Protein AF-A0A662VPR9-F1 (afdb_monomer_lite)

Foldseek 3Di:
DDFPFDDQCPPPQDPAPLLQVLQQCCLAQQLLLCQQLFLLQWPADDPVHPVAPTDTLSQLLQLQPSLLSNLLRVVLCVDPVSVVCRNVVPPLVSLLSNLLSLLSSCLPLCSVVVHPDLVVSLVCVVVVCVSSVHDDDPQSSLLSSLLNQCLDPVRNVVRDLVSHDCVVHVSCVSVVRSNVSSNSSNQLSGHCDVFNVVNQLSSQVSSVVRAPAKKKKFFRWQLLQQLQLLVQSLVSSVDPFHWSWFFSTITMTHDDADDLVNVLVSLVVVLVVVLVVCVVPVVLLWDQALAAGDDCNCLAPQLDLVVLVVSLVVCCVPPVCRCQPPPDDPPPVRSVVLNVLCVVCVVVVLNSVLSLLSNLVHYDFPDPVLVVLSVVCCCVQQVPCPVPPDSSVSSSVSSVPDDPVCSSVSSVSSSVSSCVRNVPSHDDSSVLSLQSQQSMDMRNHRSHPHDDADQADLAQAAPFPRHGHPAFDDLSQAAQDDQADPDPPDPDPSVYRTHTHDNNRSVSRNSVCVQQVDRDNFFFWWWWFARMGTWRWQSLSVQVVLVVLVVVVVVLDPVCVNGDDQDQAGPNPPDRTGDGSTGTGTQGPPDPLSVLVNVVSVLVSCQSRVTKIFTDTDSDIPVVSVVGDINHSRHDDVVVVCVSDVPPDPPDDDDDDDDDDDDDDDDDDDDDDDD

Radius of gyration: 31.2 Å; chains: 1; bounding box: 96×60×93 Å

Secondary structure (DSSP, 8-state):
----------TTSSSSHHHHHHHHHHHHHTHHHHHHHHTT-EEE-STT-TTS--EEHHHHHHHHHHHHHHHHHHHHHHSHHHHHHHHTT-HHHHHHHHHHHHHHHHTTHHHHHT-S-HHHHGGGHHHHHHHTT----HHHHHHHHHHHHTSSTTTTTSS-GGGS--GGGHHHHIIIIIHHHHHHHHHH-----S-HHHHHHHHHHHHTTTSSSEEEEEES--SSHHHHHHHHHHHHTT-SEEEEEEETTEEEEEESPPPHHHHHHHHHHHHHHHHHHHHTTHHHH-EE-SS-EE-GGGGTS---HHHHHHHHHHHHHH-HHHHHTTT--S-HHHHHHHHHHHHHHHHTT-HHHHHHHHHHHHB--SSHHHHHHHHHHHHHHHTT-SS---HHHHHHHHHHHS-STTHHHHHHHHHHHHHHHHGGG---HHHHHHHHHTTEEETTEESS---PPPBPPSSSBBTTT-BB--PBP-TTT--SS-SS---TTSS-----SS-B--HHHHHHHHHHHHHH---SS----EEE--S-B---B--HHHHHHHHHHHHHHTTS-HHHHTT----SS--TTT-TTB--S--------SSHHHHHHHHHHHHHHHHHH---EEEE-TT--HHHHTTSEEE-S----HHHHHHH-TT----------------------------

Sequence (675 aa):
MSGVQIKLKLQNVLETSLFNNIVKEYFQNTFPKIFEKYNTTPAKGGIGFEEYSDMSYPMHILNGILPSMIYLEQKLLENENTSELVKREDSDIKMLVKCTLLGITLHDINKLVGKSSLIESLEHFDGIINELGLRLSNEEKNIIKYLIVSTEDKTRYTISDSELPRRRSLDRFIKDYLLEVVHLADGISIPPEESFSHTFYITSKKLRNYFPEVHTFYFHEAPYEVLSRYLLIKFIGQIDGKILLISPRGFIWIGKRLTSKEIEKLLNKFKNEFEKLLLDNLDKMVILTWEKTQLDIFRFFEPTEEFIKNLIKNFIEKNEYFLLEYKLPRDETKKENIKREIEKLKEEGKIDILVLLRAVSNIKPDDKISRKIKNNLKKNWLLDAEEVKEKELKIIGATHRFSIEEKEKLYSEFVKMVKEEYKNSKIDIKELFRTVLAYAYLDNKPIFEIKVHDIGDKQNICSICGAETSIVAKEGVAFGFAPRGFTNRTVVSIKNTERKTCETCLAEVMLRKLIFSRSKDLYAVYIDACDYTTPILNAEGVAKKIEEQINCLRALSNDIFNSYRIVYGYPFKDSKNVMIPFLMAHLQTGKEADFLRRFYELLVFASNTGFKVYLTYALNPDRIKKETFVLDYALYSPEIFDLINPTHSPTTSSKSLNATPNLASTGNLLQKASS

pLDDT: mean 73.06, std 19.45, range [23.52, 96.06]

Structure (mmCIF, N/CA/C/O backbone):
data_AF-A0A662VPR9-F1
#
_entry.id   AF-A0A662VPR9-F1
#
loop_
_atom_site.group_PDB
_atom_site.id
_atom_site.type_symbol
_atom_site.label_atom_id
_atom_site.label_alt_id
_atom_site.label_comp_id
_atom_site.label_asym_id
_atom_site.label_entity_id
_atom_site.label_seq_id
_atom_site.pdbx_PDB_ins_code
_atom_site.Cartn_x
_atom_site.Cartn_y
_atom_site.Cartn_z
_atom_site.occupancy
_atom_site.B_iso_or_equiv
_atom_site.auth_seq_id
_atom_site.auth_comp_id
_atom_site.auth_asym_id
_atom_site.auth_atom_id
_atom_site.pdbx_PDB_model_num
ATOM 1 N N . MET A 1 1 ? 15.370 -14.213 -7.642 1.00 28.50 1 MET A N 1
ATOM 2 C CA . MET A 1 1 ? 14.499 -13.989 -6.466 1.00 28.50 1 MET A CA 1
ATOM 3 C C . MET A 1 1 ? 14.922 -12.695 -5.784 1.00 28.50 1 MET A C 1
ATOM 5 O O . MET A 1 1 ? 16.025 -12.629 -5.274 1.00 28.50 1 MET A O 1
ATOM 9 N N . SER A 1 2 ? 14.083 -11.662 -5.816 1.00 25.22 2 SER A N 1
ATOM 10 C CA . SER A 1 2 ? 14.223 -10.455 -4.986 1.00 25.22 2 SER A CA 1
ATOM 11 C C . SER A 1 2 ? 12.816 -9.902 -4.775 1.00 25.22 2 SER A C 1
ATOM 13 O O . SER A 1 2 ? 12.239 -9.226 -5.633 1.00 25.22 2 SER A O 1
ATOM 15 N N . GLY A 1 3 ? 12.178 -10.358 -3.697 1.00 33.16 3 GLY A N 1
ATOM 16 C CA . GLY A 1 3 ? 10.910 -9.803 -3.249 1.00 33.16 3 GLY A CA 1
ATOM 17 C C . GLY A 1 3 ? 11.188 -8.400 -2.734 1.00 33.16 3 GLY A C 1
ATOM 18 O O . GLY A 1 3 ? 11.967 -8.236 -1.801 1.00 33.16 3 GLY A O 1
ATOM 19 N N . VAL A 1 4 ? 10.589 -7.391 -3.359 1.00 33.56 4 VAL A N 1
ATOM 20 C CA . VAL A 1 4 ? 10.538 -6.042 -2.793 1.00 33.56 4 VAL A CA 1
ATOM 21 C C . VAL A 1 4 ? 9.596 -6.141 -1.598 1.00 33.56 4 VAL A C 1
ATOM 23 O O . VAL A 1 4 ? 8.386 -6.014 -1.726 1.00 33.56 4 VAL A O 1
ATOM 26 N N . GLN A 1 5 ? 10.157 -6.505 -0.451 1.00 36.75 5 GLN A N 1
ATOM 27 C CA . GLN A 1 5 ? 9.444 -6.619 0.810 1.00 36.75 5 GLN A CA 1
ATOM 28 C C . GLN A 1 5 ? 9.544 -5.258 1.488 1.00 36.75 5 GLN A C 1
ATOM 30 O O . GLN A 1 5 ? 10.580 -4.922 2.065 1.00 36.75 5 GLN A O 1
ATOM 35 N N . ILE A 1 6 ? 8.498 -4.439 1.401 1.00 33.88 6 ILE A N 1
ATOM 36 C CA . ILE A 1 6 ? 8.436 -3.250 2.253 1.00 33.88 6 ILE A CA 1
ATOM 37 C C . ILE A 1 6 ? 8.265 -3.767 3.685 1.00 33.88 6 ILE A C 1
ATOM 39 O O . ILE A 1 6 ? 7.446 -4.661 3.879 1.00 33.88 6 ILE A O 1
ATOM 43 N N . LYS A 1 7 ? 9.071 -3.277 4.658 1.00 37.25 7 LYS A N 1
ATOM 44 C CA . LYS A 1 7 ? 9.065 -3.708 6.075 1.00 37.25 7 LYS A CA 1
ATOM 45 C C . LYS A 1 7 ? 8.561 -2.614 7.086 1.00 37.25 7 LYS A C 1
ATOM 47 O O . LYS A 1 7 ? 9.163 -1.558 7.137 1.00 37.25 7 LYS A O 1
ATOM 52 N N . LEU A 1 8 ? 7.472 -2.833 7.841 1.00 39.78 8 LEU A N 1
ATOM 53 C CA . LEU A 1 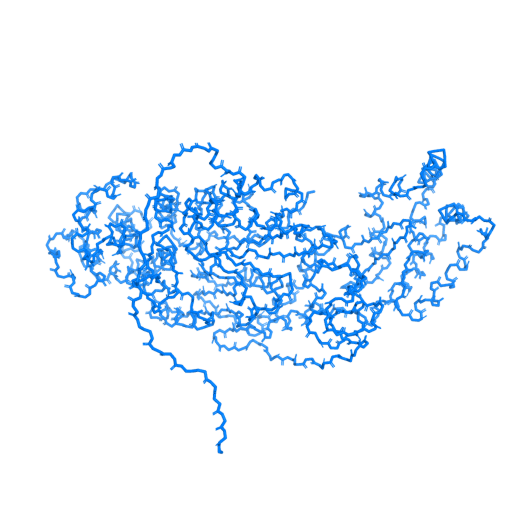8 ? 6.650 -1.993 8.717 1.00 39.78 8 LEU A CA 1
ATOM 54 C C . LEU A 1 8 ? 6.848 -2.787 9.978 1.00 39.78 8 LEU A C 1
ATOM 56 O O . LEU A 1 8 ? 6.289 -3.871 10.169 1.00 39.78 8 LEU A O 1
ATOM 60 N N . LYS A 1 9 ? 7.800 -2.322 10.766 1.00 41.91 9 LYS A N 1
ATOM 61 C CA . LYS A 1 9 ? 8.038 -2.907 12.064 1.00 41.91 9 LYS A CA 1
ATOM 62 C C . LYS A 1 9 ? 6.919 -2.397 12.962 1.00 41.91 9 LYS A C 1
ATOM 64 O O . LYS A 1 9 ? 7.056 -1.362 13.591 1.00 41.91 9 LYS A O 1
ATOM 69 N N . LEU A 1 10 ? 5.828 -3.150 13.011 1.00 48.91 10 LEU A N 1
ATOM 70 C CA . LEU A 1 10 ? 4.704 -3.025 13.949 1.00 48.91 10 LEU A CA 1
ATOM 71 C C . LEU A 1 10 ? 5.105 -3.304 15.415 1.00 48.91 10 LEU A C 1
ATOM 73 O O . LEU A 1 10 ? 4.266 -3.622 16.244 1.00 48.91 10 LEU A O 1
ATOM 77 N N . GLN A 1 11 ? 6.396 -3.256 15.749 1.00 44.03 11 GLN A N 1
ATOM 78 C CA . GLN A 1 11 ? 6.921 -3.865 16.971 1.00 44.03 11 GLN A CA 1
ATOM 79 C C . GLN A 1 11 ? 6.591 -3.104 18.266 1.00 44.03 11 GLN A C 1
ATOM 81 O O . GLN A 1 11 ? 6.877 -3.648 19.319 1.00 44.03 11 GLN A O 1
ATOM 86 N N . ASN A 1 12 ? 5.927 -1.942 18.218 1.00 53.84 12 ASN A N 1
ATOM 87 C CA . ASN A 1 12 ? 5.626 -1.119 19.400 1.00 53.84 12 ASN A CA 1
ATOM 88 C C . ASN A 1 12 ? 4.208 -0.506 19.359 1.00 53.84 12 ASN A C 1
ATOM 90 O O . ASN A 1 12 ? 4.054 0.696 19.559 1.00 53.84 12 ASN A O 1
ATOM 94 N N . VAL A 1 13 ? 3.168 -1.276 19.019 1.00 69.62 13 VAL A N 1
ATOM 95 C CA . VAL A 1 13 ? 1.802 -0.707 18.987 1.00 69.62 13 VAL A CA 1
ATOM 96 C C . VAL A 1 13 ? 1.252 -0.464 20.398 1.00 69.62 13 VAL A C 1
ATOM 98 O O . VAL A 1 13 ? 0.676 0.590 20.657 1.00 69.62 13 VAL A O 1
ATOM 101 N N . LEU A 1 14 ? 1.460 -1.420 21.306 1.00 79.88 14 LEU A N 1
ATOM 102 C CA . LEU A 1 14 ? 1.094 -1.334 22.724 1.00 79.88 14 LEU A CA 1
ATOM 103 C C . LEU A 1 14 ? 2.378 -1.225 23.559 1.00 79.88 14 LEU A C 1
ATOM 105 O O . LEU A 1 14 ? 3.413 -1.780 23.180 1.00 79.88 14 LEU A O 1
ATOM 109 N N . GLU A 1 15 ? 2.326 -0.492 24.666 1.00 86.19 15 GLU A N 1
ATOM 110 C CA . GLU A 1 15 ? 3.489 -0.139 25.495 1.00 86.19 15 GLU A CA 1
ATOM 111 C C . GLU A 1 15 ? 3.943 -1.278 26.410 1.00 86.19 15 GLU A C 1
ATOM 113 O O . GLU A 1 15 ? 5.134 -1.419 26.688 1.00 86.19 15 GLU A O 1
ATOM 118 N N . THR A 1 16 ? 3.011 -2.105 26.878 1.00 89.56 16 THR A N 1
ATOM 119 C CA . THR A 1 16 ? 3.247 -3.071 27.956 1.00 89.56 16 THR A CA 1
ATOM 120 C C . THR A 1 16 ? 3.226 -4.513 27.452 1.00 89.56 16 THR A C 1
ATOM 122 O O . THR A 1 16 ? 2.547 -4.854 26.478 1.00 89.56 16 THR A O 1
ATOM 125 N N . SER A 1 17 ? 3.970 -5.404 28.119 1.00 88.00 17 SER A N 1
ATOM 126 C CA . SER A 1 17 ? 3.972 -6.840 27.796 1.00 88.00 17 SER A CA 1
ATOM 127 C C . SER A 1 17 ? 2.588 -7.461 27.964 1.00 88.00 17 SER A C 1
ATOM 129 O O . SER A 1 17 ? 2.173 -8.251 27.117 1.00 88.00 17 SER A O 1
ATOM 131 N N . LEU A 1 18 ? 1.854 -7.056 29.006 1.00 92.12 18 LEU A N 1
ATOM 132 C CA . LEU A 1 18 ? 0.512 -7.540 29.312 1.00 92.12 18 LEU A CA 1
ATOM 133 C C . LEU A 1 18 ? -0.440 -7.357 28.123 1.00 92.12 18 LEU A C 1
ATOM 135 O O . LEU A 1 18 ? -1.032 -8.326 27.645 1.00 92.12 18 LEU A O 1
ATOM 139 N N . PHE A 1 19 ? -0.549 -6.125 27.622 1.00 90.94 19 PHE A N 1
ATOM 140 C CA . PHE A 1 19 ? -1.423 -5.787 26.502 1.00 90.94 19 PHE A CA 1
ATOM 141 C C . PHE A 1 19 ? -0.980 -6.473 25.213 1.00 90.94 19 PHE A C 1
ATOM 143 O O . PHE A 1 19 ? -1.798 -7.103 24.542 1.00 90.94 19 PHE A O 1
ATOM 150 N N . ASN A 1 20 ? 0.320 -6.423 24.903 1.00 84.56 20 ASN A N 1
ATOM 151 C CA . ASN A 1 20 ? 0.867 -7.096 23.727 1.00 84.56 20 ASN A CA 1
ATOM 152 C C . ASN A 1 20 ? 0.552 -8.600 23.729 1.00 84.56 20 ASN A C 1
ATOM 154 O O . ASN A 1 20 ? 0.127 -9.136 22.707 1.00 84.56 20 ASN A O 1
ATOM 158 N N . ASN A 1 21 ? 0.717 -9.279 24.867 1.00 85.88 21 ASN A N 1
ATOM 159 C CA . ASN A 1 21 ? 0.472 -10.714 24.988 1.00 85.88 21 ASN A CA 1
ATOM 160 C C . ASN A 1 21 ? -1.014 -11.064 24.853 1.00 85.88 21 ASN A C 1
ATOM 162 O O . ASN A 1 21 ? -1.349 -11.979 24.104 1.00 85.88 21 ASN A O 1
ATOM 166 N N . ILE A 1 22 ? -1.903 -10.334 25.533 1.00 89.56 22 ILE A N 1
ATOM 167 C CA . ILE A 1 22 ? -3.346 -10.616 25.502 1.00 89.56 22 ILE A CA 1
ATOM 168 C C . ILE A 1 22 ? -3.935 -10.335 24.113 1.00 89.56 22 ILE A C 1
ATOM 170 O O . ILE A 1 22 ? -4.668 -11.166 23.576 1.00 89.56 22 ILE A O 1
ATOM 174 N N . VAL A 1 23 ? -3.600 -9.193 23.503 1.00 84.88 23 VAL A N 1
ATOM 175 C CA . VAL A 1 23 ? -4.092 -8.836 22.161 1.00 84.88 23 VAL A CA 1
ATOM 176 C C . VAL A 1 23 ? -3.564 -9.819 21.115 1.00 84.88 23 VAL A C 1
ATOM 178 O O . VAL A 1 23 ? -4.314 -10.261 20.244 1.00 84.88 23 VAL A O 1
ATOM 181 N N . LYS A 1 24 ? -2.298 -10.235 21.231 1.00 78.38 24 LYS A N 1
ATOM 182 C CA . LYS A 1 24 ? -1.728 -11.288 20.385 1.00 78.38 24 LYS A CA 1
ATOM 183 C C . LYS A 1 24 ? -2.465 -12.620 20.550 1.00 78.38 24 LYS A C 1
ATOM 185 O O . LYS A 1 24 ? -2.835 -13.222 19.548 1.00 78.38 24 LYS A O 1
ATOM 190 N N . GLU A 1 25 ? -2.696 -13.075 21.781 1.00 83.25 25 GLU A N 1
ATOM 191 C CA . GLU A 1 25 ? -3.435 -14.316 22.064 1.00 83.25 25 GLU A CA 1
ATOM 192 C C . GLU A 1 25 ? -4.838 -14.277 21.434 1.00 83.25 25 GLU A C 1
ATOM 194 O O . GLU A 1 25 ? -5.267 -15.243 20.798 1.00 83.25 25 GLU A O 1
ATOM 199 N N . TYR A 1 26 ? -5.524 -13.136 21.535 1.00 85.50 26 TYR A N 1
ATOM 200 C CA . TYR A 1 26 ? -6.834 -12.920 20.926 1.00 85.50 26 TYR A CA 1
ATOM 201 C C . TYR A 1 26 ? -6.805 -13.059 19.394 1.00 85.50 26 TYR A C 1
ATOM 203 O O . TYR A 1 26 ? -7.612 -13.810 18.835 1.00 85.50 26 TYR A O 1
ATOM 211 N N . PHE A 1 27 ? -5.866 -12.396 18.706 1.00 77.69 27 PHE A N 1
ATOM 212 C CA . PHE A 1 27 ? -5.751 -12.477 17.242 1.00 77.69 27 PHE A CA 1
ATOM 213 C C . PHE A 1 27 ? -5.264 -13.841 16.736 1.00 77.69 27 PHE A C 1
ATOM 215 O O . PHE A 1 27 ? -5.524 -14.196 15.585 1.00 77.69 27 PHE A O 1
ATOM 222 N N . GLN A 1 28 ? -4.595 -14.623 17.584 1.00 74.75 28 GLN A N 1
ATOM 223 C CA . GLN A 1 28 ? -4.154 -15.978 17.253 1.00 74.75 28 GLN A CA 1
ATOM 224 C C . GLN A 1 28 ? -5.250 -17.030 17.453 1.00 74.75 28 GLN A C 1
ATOM 226 O O . GLN A 1 28 ? -5.338 -17.961 16.654 1.00 74.75 28 GLN A O 1
ATOM 231 N N . ASN A 1 29 ? -6.093 -16.883 18.481 1.00 81.62 29 ASN A N 1
ATOM 232 C CA . ASN A 1 29 ? -6.983 -17.961 18.925 1.00 81.62 29 ASN A CA 1
ATOM 233 C C . ASN A 1 29 ? -8.479 -17.650 18.781 1.00 81.62 29 ASN A C 1
ATOM 235 O O . ASN A 1 29 ? -9.252 -18.544 18.434 1.00 81.62 29 ASN A O 1
ATOM 239 N N . THR A 1 30 ? -8.896 -16.410 19.049 1.00 86.31 30 THR A N 1
ATOM 240 C CA . THR A 1 30 ? -10.318 -16.035 19.145 1.00 86.31 30 THR A CA 1
ATOM 241 C C . THR A 1 30 ? -10.824 -15.419 17.848 1.00 86.31 30 THR A C 1
ATOM 243 O O . THR A 1 30 ? -11.775 -15.924 17.249 1.00 86.31 30 THR A O 1
ATOM 246 N N . PHE A 1 31 ? -10.159 -14.366 17.367 1.00 83.25 31 PHE A N 1
ATOM 247 C CA . PHE A 1 31 ? -10.574 -13.656 16.155 1.00 83.25 31 PHE A CA 1
ATOM 248 C C . PHE A 1 31 ? -10.662 -14.560 14.909 1.00 83.25 31 PHE A C 1
ATOM 250 O O . PHE A 1 31 ? -11.648 -14.449 14.186 1.00 83.25 31 PHE A O 1
ATOM 257 N N . PRO A 1 32 ? -9.744 -15.524 14.659 1.00 77.06 32 PRO A N 1
ATOM 258 C CA . PRO A 1 32 ? -9.865 -16.422 13.507 1.00 77.06 32 PRO A CA 1
ATOM 259 C C . PRO A 1 32 ? -11.118 -17.307 13.510 1.00 77.06 32 PRO A C 1
ATOM 261 O O . PRO A 1 32 ? -11.517 -17.773 12.442 1.00 77.06 32 PRO A O 1
ATOM 264 N N . LYS A 1 33 ? -11.706 -17.576 14.685 1.00 84.56 33 LYS A N 1
ATOM 265 C CA . LYS A 1 33 ? -12.958 -18.338 14.817 1.00 84.56 33 LYS A CA 1
ATOM 266 C C . LYS A 1 33 ? -14.170 -17.455 14.540 1.00 84.56 33 LYS A C 1
ATOM 268 O O . LYS A 1 33 ? -15.060 -17.872 13.810 1.00 84.56 33 LYS A O 1
ATOM 273 N N . ILE A 1 34 ? -14.162 -16.221 15.059 1.00 84.44 34 ILE A N 1
ATOM 274 C CA . ILE A 1 34 ? -15.166 -15.197 14.722 1.00 84.44 34 ILE A CA 1
ATOM 275 C C . ILE A 1 34 ? -15.179 -14.960 13.213 1.00 84.44 34 ILE A C 1
ATOM 277 O O . ILE A 1 34 ? -16.232 -15.015 12.589 1.00 84.44 34 ILE A O 1
ATOM 281 N N . PHE A 1 35 ? -14.000 -14.755 12.627 1.00 78.44 35 PHE A N 1
ATOM 282 C CA . PHE A 1 35 ? -13.840 -14.532 11.198 1.00 78.44 35 PHE A CA 1
ATOM 283 C C . PHE A 1 35 ? -14.403 -15.691 10.370 1.00 78.44 35 PHE A C 1
ATOM 285 O O . PHE A 1 35 ? -15.177 -15.461 9.458 1.00 78.44 35 PHE A O 1
ATOM 292 N N . GLU A 1 36 ? -14.065 -16.938 10.699 1.00 77.25 36 GLU A N 1
ATOM 293 C CA . GLU A 1 36 ? -14.544 -18.110 9.950 1.00 77.25 36 GLU A CA 1
ATOM 294 C C . GLU A 1 36 ? -16.052 -18.315 10.040 1.00 77.25 36 GLU A C 1
ATOM 296 O O . GLU A 1 36 ? -16.674 -18.697 9.055 1.00 77.25 36 GLU A O 1
ATOM 301 N N . LYS A 1 37 ? -16.636 -18.073 11.213 1.00 82.31 37 LYS A N 1
ATOM 302 C CA . LYS A 1 37 ? -18.053 -18.341 11.434 1.00 82.31 37 LYS A CA 1
ATOM 303 C C . LYS A 1 37 ? -18.961 -17.208 10.949 1.00 82.31 37 LYS A C 1
ATOM 305 O O . LYS A 1 37 ? -20.085 -17.474 10.537 1.00 82.31 37 LYS A O 1
ATOM 310 N N . TYR A 1 38 ? -18.486 -15.966 11.022 1.00 81.94 38 TYR A N 1
ATOM 311 C CA . TYR A 1 38 ? -19.312 -14.769 10.843 1.00 81.94 38 TYR A CA 1
ATOM 312 C C . TYR A 1 38 ? -18.810 -13.829 9.733 1.00 81.94 38 TYR A C 1
ATOM 314 O O . TYR A 1 38 ? -19.263 -12.690 9.659 1.00 81.94 38 TYR A O 1
ATOM 322 N N . ASN A 1 39 ? -17.902 -14.273 8.855 1.00 73.31 39 ASN A N 1
ATOM 323 C CA . ASN A 1 39 ? -17.377 -13.509 7.704 1.00 73.31 39 ASN A CA 1
ATOM 324 C C . ASN A 1 39 ? -18.447 -12.816 6.847 1.00 73.31 39 ASN A C 1
ATOM 326 O O . ASN A 1 39 ? -18.206 -11.707 6.385 1.00 73.31 39 ASN A O 1
ATOM 330 N N . THR A 1 40 ? -19.620 -13.417 6.652 1.00 74.25 40 THR A N 1
ATOM 331 C CA . THR A 1 40 ? -20.719 -12.829 5.866 1.00 74.25 40 THR A CA 1
ATOM 332 C C . THR A 1 40 ? -21.852 -12.272 6.725 1.00 74.25 40 THR A C 1
ATOM 334 O O . THR A 1 40 ? -22.888 -11.878 6.194 1.00 74.25 40 THR A O 1
ATOM 337 N N . THR A 1 41 ? -21.697 -12.249 8.053 1.00 79.75 41 THR A N 1
ATOM 338 C CA . THR A 1 41 ? -22.704 -11.670 8.951 1.00 79.75 41 THR A CA 1
ATOM 339 C C . THR A 1 41 ? -22.656 -10.144 8.834 1.00 79.75 41 THR A C 1
ATOM 341 O O . THR A 1 41 ? -21.584 -9.569 9.038 1.00 79.75 41 THR A O 1
ATOM 344 N N . PRO A 1 42 ? -23.767 -9.462 8.506 1.00 76.00 42 PRO A N 1
ATOM 345 C CA . PRO A 1 42 ? -23.778 -8.008 8.398 1.00 76.00 42 PRO A CA 1
ATOM 346 C C . PRO A 1 42 ? -23.705 -7.351 9.780 1.00 76.00 42 PRO A C 1
ATOM 348 O O . PRO A 1 42 ? -24.496 -7.678 10.666 1.00 76.00 42 PRO A O 1
ATOM 351 N N . ALA A 1 43 ? -22.786 -6.396 9.952 1.00 78.31 43 ALA A N 1
ATOM 352 C CA . ALA A 1 43 ? -22.823 -5.472 11.088 1.00 78.31 43 ALA A CA 1
ATOM 353 C C . ALA A 1 43 ? -23.520 -4.158 10.715 1.00 78.31 43 ALA A C 1
ATOM 355 O O . ALA A 1 43 ? -24.410 -3.715 11.440 1.00 78.31 43 ALA A O 1
ATOM 356 N N . LYS A 1 44 ? -23.149 -3.571 9.570 1.00 75.06 44 LYS A N 1
ATOM 357 C CA . LYS A 1 44 ? -23.746 -2.357 8.983 1.00 75.06 44 LYS A CA 1
ATOM 358 C C . LYS A 1 44 ? -24.023 -2.599 7.490 1.00 75.06 44 LYS A C 1
ATOM 360 O O . LYS A 1 44 ? -23.378 -3.464 6.894 1.00 75.06 44 LYS A O 1
ATOM 365 N N . GLY A 1 45 ? -24.991 -1.884 6.917 1.00 66.88 45 GLY A N 1
ATOM 366 C CA . GLY A 1 45 ? -25.480 -2.120 5.552 1.00 66.88 45 GLY A CA 1
ATOM 367 C C . GLY A 1 45 ? -26.451 -3.304 5.415 1.00 66.88 45 GLY A C 1
ATOM 368 O O . GLY A 1 45 ? -26.921 -3.880 6.403 1.00 66.88 45 GLY A O 1
ATOM 369 N N . GLY A 1 46 ? -26.770 -3.665 4.173 1.00 60.97 46 GLY A N 1
ATOM 370 C CA . GLY A 1 46 ? -27.761 -4.674 3.798 1.00 60.97 46 GLY A CA 1
ATOM 371 C C . GLY A 1 46 ? -29.222 -4.227 3.962 1.00 60.97 46 GLY A C 1
ATOM 372 O O . GLY A 1 46 ? -29.516 -3.093 4.331 1.00 60.97 46 GLY A O 1
ATOM 373 N N . ILE A 1 47 ? -30.159 -5.158 3.735 1.00 55.06 47 ILE A N 1
ATOM 374 C CA . ILE A 1 47 ? -31.624 -4.914 3.735 1.00 55.06 47 ILE A CA 1
ATOM 375 C C . ILE A 1 47 ? -32.128 -4.295 5.061 1.00 55.06 47 ILE A C 1
ATOM 377 O O . ILE A 1 47 ? -33.174 -3.657 5.098 1.00 55.06 47 ILE A O 1
ATOM 381 N N . GLY A 1 48 ? -31.398 -4.482 6.166 1.00 52.66 48 GLY A N 1
ATOM 382 C CA . GLY A 1 48 ? -31.765 -3.950 7.483 1.00 52.66 48 GLY A CA 1
ATOM 383 C C . GLY A 1 48 ? -31.212 -2.559 7.819 1.00 52.66 48 GLY A C 1
ATOM 384 O O . GLY A 1 48 ? -31.680 -1.974 8.791 1.00 52.66 48 GLY A O 1
ATOM 385 N N . PHE A 1 49 ? -30.225 -2.048 7.070 1.00 57.62 49 PHE A N 1
ATOM 386 C CA . PHE A 1 49 ? -29.504 -0.798 7.365 1.00 57.62 49 PHE A CA 1
ATOM 387 C C . PHE A 1 49 ? -29.082 -0.084 6.068 1.00 57.62 49 PHE A C 1
ATOM 389 O O . PHE A 1 49 ? -27.902 0.196 5.867 1.00 57.62 49 PHE A O 1
ATOM 396 N N . GLU A 1 50 ? -30.047 0.206 5.187 1.00 57.84 50 GLU A N 1
ATOM 397 C CA . GLU A 1 50 ? -29.817 0.782 3.843 1.00 57.84 50 GLU A CA 1
ATOM 398 C C . GLU A 1 50 ? -29.086 2.141 3.842 1.00 57.84 50 GLU A C 1
ATOM 400 O O . GLU A 1 50 ? -28.565 2.573 2.817 1.00 57.84 50 GLU A O 1
ATOM 405 N N . GLU A 1 51 ? -29.037 2.823 4.987 1.00 59.16 51 GLU A N 1
ATOM 406 C CA . GLU A 1 51 ? -28.355 4.110 5.175 1.00 59.16 51 GLU A CA 1
ATOM 407 C C . GLU A 1 51 ? -26.823 4.001 5.254 1.00 59.16 51 GLU A C 1
ATOM 409 O O . GLU A 1 51 ? -26.126 5.008 5.119 1.00 59.16 51 GLU A O 1
ATOM 414 N N . TYR A 1 52 ? -26.292 2.793 5.455 1.00 60.72 52 TYR A N 1
ATOM 415 C CA . TYR A 1 52 ? -24.860 2.540 5.558 1.00 60.72 52 TYR A CA 1
ATOM 416 C C . TYR A 1 52 ? -24.365 1.669 4.412 1.00 60.72 52 TYR A C 1
ATOM 418 O O . TYR A 1 52 ? -25.046 0.748 3.968 1.00 60.72 52 TYR A O 1
ATOM 426 N N . SER A 1 53 ? -23.127 1.914 3.980 1.00 66.62 53 SER A N 1
ATOM 427 C CA . SER A 1 53 ? -22.426 0.931 3.170 1.00 66.62 53 SER A CA 1
ATOM 428 C C . SER A 1 53 ? -22.175 -0.345 3.974 1.00 66.62 53 SER A C 1
ATOM 430 O O . SER A 1 53 ? -21.993 -0.351 5.195 1.00 66.62 53 SER A O 1
ATOM 432 N N . ASP A 1 54 ? -22.184 -1.431 3.228 1.00 70.44 54 ASP A N 1
ATOM 433 C CA . ASP A 1 54 ? -21.974 -2.796 3.659 1.00 70.44 54 ASP A CA 1
ATOM 434 C C . ASP A 1 54 ? -20.632 -2.966 4.421 1.00 70.44 54 ASP A C 1
ATOM 436 O O . ASP A 1 54 ? -19.556 -2.643 3.913 1.00 70.44 54 ASP A O 1
ATOM 440 N N . MET A 1 55 ? -20.680 -3.489 5.659 1.00 77.19 55 MET A N 1
ATOM 441 C CA . MET A 1 55 ? -19.504 -3.890 6.458 1.00 77.19 55 MET A CA 1
ATOM 442 C C . MET A 1 55 ? -19.716 -5.152 7.313 1.00 77.19 55 MET A C 1
ATOM 444 O O . MET A 1 55 ? -20.543 -5.179 8.237 1.00 77.19 55 MET A O 1
ATOM 448 N N . SER A 1 56 ? -18.935 -6.200 7.029 1.00 78.62 56 SER A N 1
ATOM 449 C CA . SER A 1 56 ? -19.060 -7.485 7.720 1.00 78.62 56 SER A CA 1
ATOM 450 C C . SER A 1 56 ? -18.687 -7.395 9.201 1.00 78.62 56 SER A C 1
ATOM 452 O O . SER A 1 56 ? -17.844 -6.596 9.618 1.00 78.62 56 SER A O 1
ATOM 454 N N . TYR A 1 57 ? -19.287 -8.263 10.010 1.00 83.94 57 TYR A N 1
ATOM 455 C CA . TYR A 1 57 ? -19.117 -8.282 11.460 1.00 83.94 57 TYR A CA 1
ATOM 456 C C . TYR A 1 57 ? -17.657 -8.416 11.924 1.00 83.94 57 TYR A C 1
ATOM 458 O O . TYR A 1 57 ? -17.232 -7.653 12.797 1.00 83.94 57 TYR A O 1
ATOM 466 N N . PRO A 1 58 ? -16.821 -9.294 11.331 1.00 80.25 58 PRO A N 1
ATOM 467 C CA . PRO A 1 58 ? -15.418 -9.368 11.714 1.00 80.25 58 PRO A CA 1
ATOM 468 C C . PRO A 1 58 ? -14.650 -8.086 11.390 1.00 80.25 58 PRO A C 1
ATOM 470 O O . PRO A 1 58 ? -13.757 -7.723 12.152 1.00 80.25 58 PRO A O 1
ATOM 473 N N . MET A 1 59 ? -14.985 -7.388 10.297 1.00 78.25 59 MET A N 1
ATOM 474 C CA . MET A 1 59 ? -14.353 -6.108 9.954 1.00 78.25 59 MET A CA 1
ATOM 475 C C . MET A 1 59 ? -14.799 -5.002 10.908 1.00 78.25 59 MET A C 1
ATOM 477 O O . MET A 1 59 ? -13.959 -4.242 11.390 1.00 78.25 59 MET A O 1
ATOM 481 N N . HIS A 1 60 ? -16.087 -4.974 11.255 1.00 82.94 60 HIS A N 1
ATOM 482 C CA . HIS A 1 60 ? -16.645 -4.049 12.241 1.00 82.94 60 HIS A CA 1
ATOM 483 C C . HIS A 1 60 ? -15.886 -4.100 13.566 1.00 82.94 60 HIS A C 1
ATOM 485 O O . HIS A 1 60 ? -15.390 -3.084 14.049 1.00 82.94 60 HIS A O 1
ATOM 491 N N . ILE A 1 61 ? -15.684 -5.296 14.105 1.00 85.56 61 ILE A N 1
ATOM 492 C CA . ILE A 1 61 ? -14.945 -5.474 15.357 1.00 85.56 61 ILE A CA 1
ATOM 493 C C . ILE A 1 61 ? -13.463 -5.155 15.188 1.00 85.56 61 ILE A C 1
ATOM 495 O O . ILE A 1 61 ? -12.867 -4.472 16.024 1.00 85.56 61 ILE A O 1
ATOM 499 N N . LEU A 1 62 ? -12.855 -5.641 14.105 1.00 80.00 62 LEU A N 1
ATOM 500 C CA . LEU A 1 62 ? -11.429 -5.470 13.857 1.00 80.00 62 LEU A CA 1
ATOM 501 C C . LEU A 1 62 ? -11.018 -3.994 13.857 1.00 80.00 62 LEU A C 1
ATOM 503 O O . LEU A 1 62 ? -9.961 -3.639 14.387 1.00 80.00 62 LEU A O 1
ATOM 507 N N . ASN A 1 63 ? -11.860 -3.142 13.278 1.00 78.50 63 ASN A N 1
ATOM 508 C CA . ASN A 1 63 ? -11.610 -1.713 13.165 1.00 78.50 63 ASN A CA 1
ATOM 509 C C . ASN A 1 63 ? -11.648 -0.982 14.516 1.00 78.50 63 ASN A C 1
ATOM 511 O O . ASN A 1 63 ? -10.934 0.005 14.695 1.00 78.50 63 ASN A O 1
ATOM 515 N N . GLY A 1 64 ? -12.420 -1.494 15.478 1.00 84.00 64 GLY A N 1
ATOM 516 C CA . GLY A 1 64 ? -12.536 -0.929 16.821 1.00 84.00 64 GLY A CA 1
ATOM 517 C C . GLY A 1 64 ? -11.472 -1.418 17.807 1.00 84.00 64 GLY A C 1
ATOM 518 O O . GLY A 1 64 ? -11.026 -0.643 18.650 1.00 84.00 64 GLY A O 1
ATOM 519 N N . ILE A 1 65 ? -11.023 -2.679 17.697 1.00 85.56 65 ILE A N 1
ATOM 520 C CA . ILE A 1 65 ? -10.188 -3.324 18.730 1.00 85.56 65 ILE A CA 1
ATOM 521 C C . ILE A 1 65 ? -8.934 -2.519 19.056 1.00 85.56 65 ILE A C 1
ATOM 523 O O . ILE A 1 65 ? -8.715 -2.171 20.213 1.00 85.56 65 ILE A O 1
ATOM 527 N N . LEU A 1 66 ? -8.069 -2.256 18.074 1.00 83.00 66 LEU A N 1
ATOM 528 C CA . LEU A 1 66 ? -6.731 -1.769 18.400 1.00 83.00 66 LEU A CA 1
ATOM 529 C C . LEU A 1 66 ? -6.729 -0.346 18.983 1.00 83.00 66 LEU A C 1
ATOM 531 O O . LEU A 1 66 ? -6.091 -0.163 20.022 1.00 83.00 66 LEU A O 1
ATOM 535 N N . PRO A 1 67 ? -7.438 0.644 18.401 1.00 87.81 67 PRO A N 1
ATOM 536 C CA . PRO A 1 67 ? -7.562 1.960 19.017 1.00 87.81 67 PRO A CA 1
ATOM 537 C C . PRO A 1 67 ? -8.130 1.867 20.435 1.00 87.81 67 PRO A C 1
ATOM 539 O O . PRO A 1 67 ? -7.566 2.456 21.351 1.00 87.81 67 PRO A O 1
ATOM 542 N N . SER A 1 68 ? -9.162 1.051 20.653 1.00 92.50 68 SER A N 1
ATOM 543 C CA . SER A 1 68 ? -9.746 0.847 21.980 1.00 92.50 68 SER A CA 1
ATOM 544 C C . SER A 1 68 ? -8.772 0.234 22.987 1.00 92.50 68 SER A C 1
ATOM 546 O O . SER A 1 68 ? -8.712 0.681 24.132 1.00 92.50 68 SER A O 1
ATOM 548 N N . MET A 1 69 ? -7.942 -0.728 22.576 1.00 92.25 69 MET A N 1
ATOM 549 C CA . MET A 1 69 ? -6.920 -1.297 23.461 1.00 92.25 69 MET A CA 1
ATOM 550 C C . MET A 1 69 ? -5.794 -0.308 23.773 1.00 92.25 69 MET A C 1
ATOM 552 O O . MET A 1 69 ? -5.307 -0.300 24.901 1.00 92.25 69 MET A O 1
ATOM 556 N N . ILE A 1 70 ? -5.405 0.544 22.817 1.00 91.06 70 ILE A N 1
ATOM 557 C CA . ILE A 1 70 ? -4.445 1.633 23.062 1.00 91.06 70 ILE A CA 1
ATOM 558 C C . ILE A 1 70 ? -5.029 2.630 24.070 1.00 91.06 70 ILE A C 1
ATOM 560 O O . ILE A 1 70 ? -4.324 3.042 24.989 1.00 91.06 70 ILE A O 1
ATOM 564 N N . TYR A 1 71 ? -6.309 2.988 23.926 1.00 93.62 71 TYR A N 1
ATOM 565 C CA . TYR A 1 71 ? -6.998 3.884 24.855 1.00 93.62 71 TYR A CA 1
ATOM 566 C C . TYR A 1 71 ? -7.045 3.304 26.274 1.00 93.62 71 TYR A C 1
ATOM 568 O O . TYR A 1 71 ? -6.643 3.968 27.229 1.00 93.62 71 TYR A O 1
ATOM 576 N N . LEU A 1 72 ? -7.455 2.037 26.415 1.00 94.44 72 LEU A N 1
ATOM 577 C CA . LEU A 1 72 ? -7.499 1.366 27.716 1.00 94.44 72 LEU A CA 1
ATOM 578 C C . LEU A 1 72 ? -6.113 1.293 28.371 1.00 94.44 72 LEU A C 1
ATOM 580 O O . LEU A 1 72 ? -5.988 1.533 29.572 1.00 94.44 72 LEU A O 1
ATOM 584 N N . GLU A 1 73 ? -5.072 0.971 27.598 1.00 93.56 73 GLU A N 1
ATOM 585 C CA . GLU A 1 73 ? -3.699 0.934 28.105 1.00 93.56 73 GLU A CA 1
ATOM 586 C C . GLU A 1 73 ? -3.272 2.308 28.634 1.00 93.56 73 GLU A C 1
ATOM 588 O O . GLU A 1 73 ? -2.772 2.400 29.752 1.00 93.56 73 GLU A O 1
ATOM 593 N N . GLN A 1 74 ? -3.537 3.382 27.885 1.00 91.62 74 GLN A N 1
ATOM 594 C CA . GLN A 1 74 ? -3.227 4.745 28.323 1.00 91.62 74 GLN A CA 1
ATOM 595 C C . GLN A 1 74 ? -3.953 5.101 29.623 1.00 91.62 74 GLN A C 1
ATOM 597 O O . GLN A 1 74 ? -3.309 5.557 30.566 1.00 91.62 74 GLN A O 1
ATOM 602 N N . LYS A 1 75 ? -5.255 4.807 29.729 1.00 91.19 75 LYS A N 1
ATOM 603 C CA . LYS A 1 75 ? -6.026 5.048 30.960 1.00 91.19 75 LYS A CA 1
ATOM 604 C C . LYS A 1 75 ? -5.498 4.290 32.168 1.00 91.19 75 LYS A C 1
ATOM 606 O O . LYS A 1 75 ? -5.443 4.843 33.263 1.00 91.19 75 LYS A O 1
ATOM 611 N N . LEU A 1 76 ? -5.055 3.052 31.978 1.00 91.44 76 LEU A N 1
ATOM 612 C CA . LEU A 1 76 ? -4.445 2.277 33.055 1.00 91.44 76 LEU A CA 1
ATOM 613 C C . LEU A 1 76 ? -3.058 2.791 33.453 1.00 91.44 76 LEU A C 1
ATOM 615 O O . LEU A 1 76 ? -2.670 2.641 34.611 1.00 91.44 76 LEU A O 1
ATOM 619 N N . LEU A 1 77 ? -2.311 3.382 32.523 1.00 92.25 77 LEU A N 1
ATOM 620 C CA . LEU A 1 77 ? -0.978 3.921 32.785 1.00 92.25 77 LEU A CA 1
ATOM 621 C C . LEU A 1 77 ? -0.997 5.349 33.359 1.00 92.25 77 LEU A C 1
ATOM 623 O O . LEU A 1 77 ? -0.016 5.729 33.995 1.00 92.25 77 LEU A O 1
ATOM 627 N N . GLU A 1 78 ? -2.092 6.105 33.194 1.00 89.94 78 GLU A N 1
ATOM 628 C CA . GLU A 1 78 ? -2.286 7.458 33.757 1.00 89.94 78 GLU A CA 1
ATOM 629 C C . GLU A 1 78 ? -2.264 7.482 35.300 1.00 89.94 78 GLU A C 1
ATOM 631 O O . GLU A 1 78 ? -1.851 8.476 35.896 1.00 89.94 78 GLU A O 1
ATOM 636 N N . ASN A 1 79 ? -2.695 6.402 35.961 1.00 85.56 79 ASN A N 1
ATOM 637 C CA . ASN A 1 79 ? -2.726 6.297 37.422 1.00 85.56 79 ASN A CA 1
ATOM 638 C C . ASN A 1 79 ? -1.600 5.380 37.928 1.00 85.56 79 ASN A C 1
ATOM 640 O O . ASN A 1 79 ? -1.458 4.247 37.473 1.00 85.56 79 ASN A O 1
ATOM 644 N N . GLU A 1 80 ? -0.805 5.851 38.895 1.00 87.25 80 GLU A N 1
ATOM 645 C CA . GLU A 1 80 ? 0.370 5.122 39.401 1.00 87.25 80 GLU A CA 1
ATOM 646 C C . GLU A 1 80 ? 0.032 3.727 39.948 1.00 87.25 80 GLU A C 1
ATOM 648 O O . GLU A 1 80 ? 0.751 2.767 39.662 1.00 87.25 80 GLU A O 1
ATOM 653 N N . ASN A 1 81 ? -1.090 3.585 40.663 1.00 85.88 81 ASN A N 1
ATOM 654 C CA . ASN A 1 81 ? -1.497 2.310 41.254 1.00 85.88 81 ASN A CA 1
ATOM 655 C C . ASN A 1 81 ? -1.862 1.291 40.170 1.00 85.88 81 ASN A C 1
ATOM 657 O O . ASN A 1 81 ? -1.404 0.150 40.203 1.00 85.88 81 ASN A O 1
ATOM 661 N N . THR A 1 82 ? -2.672 1.685 39.183 1.00 86.62 82 THR A N 1
ATOM 662 C CA . THR A 1 82 ? -3.040 0.788 38.077 1.00 86.62 82 THR A CA 1
ATOM 663 C C . THR A 1 82 ? -1.854 0.520 37.155 1.00 86.62 82 THR A C 1
ATOM 665 O O . THR A 1 82 ? -1.698 -0.607 36.691 1.00 86.62 82 THR A O 1
ATOM 668 N N . SER A 1 83 ? -0.968 1.499 36.959 1.00 91.06 83 SER A N 1
ATOM 669 C CA . SER A 1 83 ? 0.268 1.355 36.185 1.00 91.06 83 SER A CA 1
ATOM 670 C C . SER A 1 83 ? 1.189 0.295 36.790 1.00 91.06 83 SER A C 1
ATOM 672 O O . SER A 1 83 ? 1.739 -0.546 36.074 1.00 91.06 83 SER A O 1
ATOM 674 N N . GLU A 1 84 ? 1.325 0.272 38.117 1.00 91.88 84 GLU A N 1
ATOM 675 C CA . GLU A 1 84 ? 2.084 -0.766 38.810 1.00 91.88 84 GLU A CA 1
ATOM 676 C C . GLU A 1 84 ? 1.454 -2.157 38.639 1.00 91.88 84 GLU A C 1
ATOM 678 O O . GLU A 1 84 ? 2.170 -3.124 38.360 1.00 91.88 84 GLU A O 1
ATOM 683 N N . LEU A 1 85 ? 0.125 -2.263 38.732 1.00 92.06 85 LEU A N 1
ATOM 684 C CA . LEU A 1 85 ? -0.593 -3.522 38.504 1.00 92.06 85 LEU A CA 1
ATOM 685 C C . LEU A 1 85 ? -0.437 -4.028 37.062 1.00 92.06 85 LEU A C 1
ATOM 687 O O . LEU A 1 85 ? -0.233 -5.225 36.859 1.00 92.06 85 LEU A O 1
ATOM 691 N N . VAL A 1 86 ? -0.458 -3.135 36.066 1.00 92.81 86 VAL A N 1
ATOM 692 C CA . VAL A 1 86 ? -0.181 -3.480 34.661 1.00 92.81 86 VAL A CA 1
ATOM 693 C C . VAL A 1 86 ? 1.244 -4.012 34.503 1.00 92.81 86 VAL A C 1
ATOM 695 O O . VAL A 1 86 ? 1.436 -5.070 33.904 1.00 92.81 86 VAL A O 1
ATOM 698 N N . LYS A 1 87 ? 2.247 -3.324 35.071 1.00 91.38 87 LYS A N 1
ATOM 699 C CA . LYS A 1 87 ? 3.666 -3.727 34.989 1.00 91.38 87 LYS A CA 1
ATOM 700 C C . LYS A 1 87 ? 3.945 -5.072 35.659 1.00 91.38 87 LYS A C 1
ATOM 702 O O . LYS A 1 87 ? 4.823 -5.801 35.211 1.00 91.38 87 LYS A O 1
ATOM 707 N N . ARG A 1 88 ? 3.212 -5.392 36.728 1.00 93.56 88 ARG A N 1
ATOM 708 C CA . ARG A 1 88 ? 3.300 -6.673 37.446 1.00 93.56 88 ARG A CA 1
ATOM 709 C C . ARG A 1 88 ? 2.411 -7.769 36.847 1.00 93.56 88 ARG A C 1
ATOM 711 O O . ARG A 1 88 ? 2.396 -8.872 37.382 1.00 93.56 88 ARG A O 1
ATOM 718 N N . GLU A 1 89 ? 1.686 -7.474 35.766 1.00 93.69 89 GLU A N 1
ATOM 719 C CA . GLU A 1 89 ? 0.724 -8.377 35.125 1.00 93.69 89 GLU A CA 1
ATOM 720 C C . GLU A 1 89 ? -0.323 -8.952 36.105 1.00 93.69 89 GLU A C 1
ATOM 722 O O . GLU A 1 89 ? -0.626 -10.148 36.079 1.00 93.69 89 GLU A O 1
ATOM 727 N N . ASP A 1 90 ? -0.875 -8.100 36.981 1.00 95.31 90 ASP A N 1
ATOM 728 C CA . ASP A 1 90 ? -1.871 -8.483 37.994 1.00 95.31 90 ASP A CA 1
ATOM 729 C C . ASP A 1 90 ? -3.064 -9.237 37.376 1.00 95.31 90 ASP A C 1
ATOM 731 O O . ASP A 1 90 ? -3.556 -8.902 36.292 1.00 95.31 90 ASP A O 1
ATOM 735 N N . SER A 1 91 ? -3.543 -10.269 38.078 1.00 93.88 91 SER A N 1
ATOM 736 C CA . SER A 1 91 ? -4.586 -11.165 37.572 1.00 93.88 91 SER A CA 1
ATOM 737 C C . SER A 1 91 ? -5.917 -10.462 37.315 1.00 93.88 91 SER A C 1
ATOM 739 O O . SER A 1 91 ? -6.590 -10.814 36.347 1.00 93.88 91 SER A O 1
ATOM 741 N N . ASP A 1 92 ? -6.289 -9.471 38.133 1.00 93.12 92 ASP A N 1
ATOM 742 C CA . ASP A 1 92 ? -7.541 -8.732 37.950 1.00 93.12 92 ASP A CA 1
ATOM 743 C C . ASP A 1 92 ? -7.446 -7.833 36.715 1.00 93.12 92 ASP A C 1
ATOM 745 O O . ASP A 1 92 ? -8.344 -7.845 35.876 1.00 93.12 92 ASP A O 1
ATOM 749 N N . ILE A 1 93 ? -6.328 -7.116 36.537 1.00 93.94 93 ILE A N 1
ATOM 750 C CA . ILE A 1 93 ? -6.104 -6.297 35.334 1.00 93.94 93 ILE A CA 1
ATOM 751 C C . ILE A 1 93 ? -6.086 -7.176 34.084 1.00 93.94 93 ILE A C 1
ATOM 753 O O . ILE A 1 93 ? -6.749 -6.868 33.094 1.00 93.94 93 ILE A O 1
ATOM 757 N N . LYS A 1 94 ? -5.391 -8.316 34.135 1.00 95.19 94 LYS A N 1
ATOM 758 C CA . LYS A 1 94 ? -5.357 -9.289 33.039 1.00 95.19 94 LYS A CA 1
ATOM 759 C C . LYS A 1 94 ? -6.755 -9.789 32.666 1.00 95.19 94 LYS A C 1
ATOM 761 O O . LYS A 1 94 ? -7.072 -9.861 31.478 1.00 95.19 94 LYS A O 1
ATOM 766 N N . MET A 1 95 ? -7.583 -10.117 33.659 1.00 95.31 95 MET A N 1
ATOM 767 C CA . MET A 1 95 ? -8.975 -10.526 33.464 1.00 95.31 95 MET A CA 1
ATOM 768 C C . MET A 1 95 ? -9.793 -9.404 32.812 1.00 95.31 95 MET A C 1
ATOM 770 O O . MET A 1 95 ? -10.454 -9.641 31.806 1.00 95.31 95 MET A O 1
ATOM 774 N N . LEU A 1 96 ? -9.704 -8.171 33.316 1.00 95.25 96 LEU A N 1
ATOM 775 C CA . LEU A 1 96 ? -10.442 -7.028 32.769 1.00 95.25 96 LEU A CA 1
ATOM 776 C C . LEU A 1 96 ? -10.070 -6.721 31.315 1.00 95.25 96 LEU A C 1
ATOM 778 O O . LEU A 1 96 ? -10.954 -6.487 30.491 1.00 95.25 96 LEU A O 1
ATOM 782 N N . VAL A 1 97 ? -8.781 -6.769 30.968 1.00 95.25 97 VAL A N 1
ATOM 783 C CA . VAL A 1 97 ? -8.309 -6.573 29.586 1.00 95.25 97 VAL A CA 1
ATOM 784 C C . VAL A 1 97 ? -8.876 -7.663 28.663 1.00 95.25 97 VAL A C 1
ATOM 786 O O . VAL A 1 97 ? -9.345 -7.356 27.565 1.00 95.25 97 VAL A O 1
ATOM 789 N N . LYS A 1 98 ? -8.920 -8.927 29.116 1.00 95.50 98 LYS A N 1
ATOM 790 C CA . LYS A 1 98 ? -9.557 -10.036 28.377 1.00 95.50 98 LYS A CA 1
ATOM 791 C C . LYS A 1 98 ? -11.066 -9.836 28.215 1.00 95.50 98 LYS A C 1
ATOM 793 O O . LYS A 1 98 ? -11.575 -9.970 27.102 1.00 95.50 98 LYS A O 1
ATOM 798 N N . CYS A 1 99 ? -11.768 -9.478 29.289 1.00 96.06 99 CYS A N 1
ATOM 799 C CA . CYS A 1 99 ? -13.199 -9.182 29.250 1.00 96.06 99 CYS A CA 1
ATOM 800 C C . CYS A 1 99 ? -13.512 -8.017 28.311 1.00 96.06 99 CYS A C 1
ATOM 802 O O . CYS A 1 99 ? -14.500 -8.084 27.593 1.00 96.06 99 CYS A O 1
ATOM 804 N N . THR A 1 100 ? -12.660 -6.991 28.257 1.00 95.56 100 THR A N 1
ATOM 805 C CA . THR A 1 100 ? -12.841 -5.845 27.353 1.00 95.56 100 THR A CA 1
ATOM 806 C C . THR A 1 100 ? -12.762 -6.271 25.892 1.00 95.56 100 THR A C 1
ATOM 808 O O . THR A 1 100 ? -13.648 -5.933 25.116 1.00 95.56 100 THR A O 1
ATOM 811 N N . LEU A 1 101 ? -11.754 -7.066 25.511 1.00 93.62 101 LEU A N 1
ATOM 812 C CA . LEU A 1 101 ? -11.646 -7.591 24.143 1.00 93.62 101 LEU A CA 1
ATOM 813 C C . LEU A 1 101 ? -12.879 -8.401 23.743 1.00 93.62 101 LEU A C 1
ATOM 815 O O . LEU A 1 101 ? -13.391 -8.244 22.636 1.00 93.62 101 LEU A O 1
ATOM 819 N N . LEU A 1 102 ? -13.373 -9.256 24.641 1.00 95.06 102 LEU A N 1
ATOM 820 C CA . LEU A 1 102 ? -14.580 -10.043 24.393 1.00 95.06 102 LEU A CA 1
ATOM 821 C C . LEU A 1 102 ? -15.846 -9.179 24.389 1.00 95.06 102 LEU A C 1
ATOM 823 O O . LEU A 1 102 ? -16.721 -9.425 23.567 1.00 95.06 102 LEU A O 1
ATOM 827 N N . GLY A 1 103 ? -15.914 -8.141 25.222 1.00 94.12 103 GLY A N 1
ATOM 828 C CA . GLY A 1 103 ? -16.974 -7.134 25.207 1.00 94.12 103 GLY A CA 1
ATOM 829 C C . GLY A 1 103 ? -17.035 -6.403 23.868 1.00 94.12 103 GLY A C 1
ATOM 830 O O . GLY A 1 103 ? -18.081 -6.394 23.237 1.00 94.12 103 GLY A O 1
ATOM 831 N N . ILE A 1 104 ? -15.897 -5.910 23.364 1.00 93.31 104 ILE A N 1
ATOM 832 C CA . ILE A 1 104 ? -15.793 -5.332 22.011 1.00 93.31 104 ILE A CA 1
ATOM 833 C C . ILE A 1 104 ? -16.197 -6.363 20.949 1.00 93.31 104 ILE A C 1
ATOM 835 O O . ILE A 1 104 ? -16.871 -6.029 19.985 1.00 93.31 104 ILE A O 1
ATOM 839 N N . THR A 1 105 ? -15.813 -7.628 21.106 1.00 92.62 105 THR A N 1
ATOM 840 C CA . THR A 1 105 ? -16.112 -8.678 20.115 1.00 92.62 105 THR A CA 1
ATOM 841 C C . THR A 1 105 ? -17.587 -9.071 20.078 1.00 92.62 105 THR A C 1
ATOM 843 O O . THR A 1 105 ? -18.052 -9.560 19.059 1.00 92.62 105 THR A O 1
ATOM 846 N N . LEU A 1 106 ? -18.310 -8.926 21.186 1.00 93.00 106 LEU A N 1
ATOM 847 C CA . LEU A 1 106 ? -19.674 -9.431 21.337 1.00 93.00 106 LEU A CA 1
ATOM 848 C C . LEU A 1 106 ? -20.694 -8.314 21.583 1.00 93.00 106 LEU A C 1
ATOM 850 O O . LEU A 1 106 ? -21.846 -8.620 21.862 1.00 93.00 106 LEU A O 1
ATOM 854 N N . HIS A 1 107 ? -20.304 -7.038 21.497 1.00 90.56 107 HIS A N 1
ATOM 855 C CA . HIS A 1 107 ? -21.203 -5.914 21.789 1.00 90.56 107 HIS A CA 1
ATOM 856 C C . HIS A 1 107 ? -22.487 -5.947 20.948 1.00 90.56 107 HIS A C 1
ATOM 858 O O . HIS A 1 107 ? -23.561 -5.677 21.467 1.00 90.56 107 HIS A O 1
ATOM 864 N N . ASP A 1 108 ? -22.372 -6.399 19.700 1.00 87.38 108 ASP A N 1
ATOM 865 C CA . ASP A 1 108 ? -23.476 -6.610 18.763 1.00 87.38 108 ASP A CA 1
ATOM 866 C C . ASP A 1 108 ? -23.831 -8.106 18.643 1.00 87.38 108 ASP A C 1
ATOM 868 O O . ASP A 1 108 ? -23.970 -8.665 17.551 1.00 87.38 108 ASP A O 1
ATOM 872 N N . ILE A 1 109 ? -23.911 -8.816 19.774 1.00 89.94 109 ILE A N 1
ATOM 873 C CA . ILE A 1 109 ? -24.213 -10.260 19.812 1.00 89.94 109 ILE A CA 1
ATOM 874 C C . ILE A 1 109 ? -25.541 -10.603 19.125 1.00 89.94 109 ILE A C 1
ATOM 876 O O . ILE A 1 109 ? -25.688 -11.691 18.574 1.00 89.94 109 ILE A O 1
ATOM 880 N N . ASN A 1 110 ? -26.488 -9.666 19.095 1.00 86.31 110 ASN A N 1
ATOM 881 C CA . ASN A 1 110 ? -27.763 -9.799 18.396 1.00 86.31 110 ASN A CA 1
ATOM 882 C C . ASN A 1 110 ? -27.605 -10.084 16.898 1.00 86.31 110 ASN A C 1
ATOM 884 O O . ASN A 1 110 ? -28.378 -10.867 16.342 1.00 86.31 110 ASN A O 1
ATOM 888 N N . LYS A 1 111 ? -26.556 -9.550 16.260 1.00 87.06 111 LYS A N 1
ATOM 889 C CA . LYS A 1 111 ? -26.222 -9.853 14.860 1.00 87.06 111 LYS A CA 1
ATOM 890 C C . LYS A 1 111 ? -25.773 -11.299 14.681 1.00 87.06 111 LYS A C 1
ATOM 892 O O . LYS A 1 111 ? -26.146 -11.934 13.700 1.00 87.06 111 LYS A O 1
ATOM 897 N N . LEU A 1 112 ? -25.029 -11.837 15.648 1.00 87.44 112 LEU A N 1
ATOM 898 C CA . LEU A 1 112 ? -24.499 -13.203 15.603 1.00 87.44 112 LEU A CA 1
ATOM 899 C C . LEU A 1 112 ? -25.590 -14.273 15.700 1.00 87.44 112 LEU A C 1
ATOM 901 O O . LEU A 1 112 ? -25.412 -15.379 15.195 1.00 87.44 112 LEU A O 1
ATOM 905 N N . VAL A 1 113 ? -26.710 -13.946 16.350 1.00 88.12 113 VAL A N 1
ATOM 906 C CA . VAL A 1 113 ? -27.829 -14.875 16.588 1.00 88.12 113 VAL A CA 1
ATOM 907 C C . VAL A 1 113 ? -29.098 -14.524 15.809 1.00 88.12 113 VAL A C 1
ATOM 909 O O . VAL A 1 113 ? -30.115 -15.197 15.966 1.00 88.12 113 VAL A O 1
ATOM 912 N N . GLY A 1 114 ? -29.059 -13.480 14.974 1.00 82.94 114 GLY A N 1
ATOM 913 C CA . GLY A 1 114 ? -30.196 -13.058 14.152 1.00 82.94 114 GLY A CA 1
ATOM 914 C C . GLY A 1 114 ? -31.394 -12.560 14.966 1.00 82.94 114 GLY A C 1
ATOM 915 O O . GLY A 1 114 ? -32.540 -12.852 14.625 1.00 82.94 114 GLY A O 1
ATOM 916 N N . LYS A 1 115 ? -31.141 -11.841 16.062 1.00 84.19 115 LYS A N 1
ATOM 917 C CA . LYS A 1 115 ? -32.171 -11.273 16.945 1.00 84.19 115 LYS A CA 1
ATOM 918 C C . LYS A 1 115 ? -32.174 -9.751 16.855 1.00 84.19 115 LYS A C 1
ATOM 920 O O . LYS A 1 115 ? -31.172 -9.131 16.512 1.00 84.19 115 LYS A O 1
ATOM 925 N N . SER A 1 116 ? -33.305 -9.136 17.181 1.00 80.38 116 SER A N 1
ATOM 926 C CA . SER A 1 116 ? -33.427 -7.676 17.268 1.00 80.38 116 SER A CA 1
ATOM 927 C C . SER A 1 116 ? -32.979 -7.137 18.630 1.00 80.38 116 SER A C 1
ATOM 929 O O . SER A 1 116 ? -32.394 -6.062 18.690 1.00 80.38 116 SER A O 1
ATOM 931 N N . SER A 1 117 ? -33.209 -7.889 19.710 1.00 82.75 117 SER A N 1
ATOM 932 C CA . SER A 1 117 ? -32.909 -7.488 21.090 1.00 82.75 117 SER A CA 1
ATOM 933 C C . SER A 1 117 ? -31.558 -8.020 21.573 1.00 82.75 117 SER A C 1
ATOM 935 O O . SER A 1 117 ? -31.308 -9.228 21.514 1.00 82.75 117 SER A O 1
ATOM 937 N N . LEU A 1 118 ? -30.708 -7.148 22.133 1.00 83.06 118 LEU A N 1
ATOM 938 C CA . LEU A 1 118 ? -29.481 -7.565 22.828 1.00 83.06 118 LEU A CA 1
ATOM 939 C C . LEU A 1 118 ? -29.779 -8.466 24.034 1.00 83.06 118 LEU A C 1
ATOM 941 O O . LEU A 1 118 ? -29.050 -9.424 24.275 1.00 83.06 118 LEU A O 1
ATOM 945 N N . ILE A 1 119 ? -30.872 -8.205 24.755 1.00 82.56 119 ILE A N 1
ATOM 946 C CA . ILE A 1 119 ? -31.244 -8.956 25.962 1.00 82.56 119 ILE A CA 1
ATOM 947 C C . ILE A 1 119 ? -31.607 -10.399 25.605 1.00 82.56 119 ILE A C 1
ATOM 949 O O . ILE A 1 119 ? -31.054 -11.325 26.191 1.00 82.56 119 ILE A O 1
ATOM 953 N N . GLU A 1 120 ? -32.470 -10.598 24.605 1.00 84.88 120 GLU A N 1
ATOM 954 C CA . GLU A 1 120 ? -32.831 -11.945 24.126 1.00 84.88 120 GLU A CA 1
ATOM 955 C C . GLU A 1 120 ? -31.599 -12.696 23.608 1.00 84.88 120 GLU A C 1
ATOM 957 O O . GLU A 1 120 ? -31.458 -13.905 23.770 1.00 84.88 120 GLU A O 1
ATOM 962 N N . SER A 1 121 ? -30.656 -11.966 23.017 1.00 89.06 121 SER A N 1
ATOM 963 C CA . SER A 1 121 ? -29.431 -12.547 22.476 1.00 89.06 121 SER A CA 1
ATOM 964 C C . SER A 1 121 ? -28.490 -13.080 23.557 1.00 89.06 121 SER A C 1
ATOM 966 O O . SER A 1 121 ? -27.722 -14.008 23.294 1.00 89.06 121 SER A O 1
ATOM 968 N N . LEU A 1 122 ? -28.560 -12.551 24.786 1.00 88.81 122 LEU A N 1
ATOM 969 C CA . LEU A 1 122 ? -27.752 -13.043 25.903 1.00 88.81 122 LEU A CA 1
ATOM 970 C C . LEU A 1 122 ? -28.125 -14.462 26.348 1.00 88.81 122 LEU A C 1
ATOM 972 O O . LEU A 1 122 ? -27.287 -15.130 26.958 1.00 88.81 122 LEU A O 1
ATOM 976 N N . GLU A 1 123 ? -29.321 -14.960 26.019 1.00 89.00 123 GLU A N 1
ATOM 977 C CA . GLU A 1 123 ? -29.702 -16.361 26.264 1.00 89.00 123 GLU A CA 1
ATOM 978 C C . GLU A 1 123 ? -28.801 -17.336 25.490 1.00 89.00 123 GLU A C 1
ATOM 980 O O . GLU A 1 123 ? -28.530 -18.450 25.938 1.00 89.00 123 GLU A O 1
ATOM 985 N N . HIS A 1 124 ? -28.256 -16.887 24.358 1.00 92.00 124 HIS A N 1
ATOM 986 C CA . HIS A 1 124 ? -27.348 -17.652 23.508 1.00 92.00 124 HIS A CA 1
ATOM 987 C C . HIS A 1 124 ? -25.863 -17.426 23.839 1.00 92.00 124 HIS A C 1
ATOM 989 O O . HIS A 1 124 ? -24.993 -18.033 23.208 1.00 92.00 124 HIS A O 1
ATOM 995 N N . PHE A 1 125 ? -25.552 -16.589 24.838 1.00 92.62 125 PHE A N 1
ATOM 996 C CA . PHE A 1 125 ? -24.182 -16.196 25.179 1.00 92.62 125 PHE A CA 1
ATOM 997 C C . PHE A 1 125 ? -23.275 -17.399 25.461 1.00 92.62 125 PHE A C 1
ATOM 999 O O . PHE A 1 125 ? -22.196 -17.510 24.884 1.00 92.62 125 PHE A O 1
ATOM 1006 N N . ASP A 1 126 ? -23.718 -18.336 26.304 1.00 92.31 126 ASP A N 1
ATOM 1007 C CA . ASP A 1 126 ? -22.919 -19.520 26.643 1.00 92.31 126 ASP A CA 1
ATOM 1008 C C . ASP A 1 126 ? -22.679 -20.428 25.427 1.00 92.31 126 ASP A C 1
ATOM 1010 O O . ASP A 1 126 ? -21.605 -21.018 25.303 1.00 92.31 126 ASP A O 1
ATOM 1014 N N . GLY A 1 127 ? -23.641 -20.491 24.499 1.00 91.75 127 GLY A N 1
ATOM 1015 C CA . GLY A 1 127 ? -23.481 -21.177 23.218 1.00 91.75 127 GLY A CA 1
ATOM 1016 C C . GLY A 1 127 ? -22.332 -20.579 22.409 1.00 91.75 127 GLY A C 1
ATOM 1017 O O . GLY A 1 127 ? -21.408 -21.300 22.036 1.00 91.75 127 GLY A O 1
ATOM 1018 N N . ILE A 1 128 ? -22.324 -19.255 22.239 1.00 91.19 128 ILE A N 1
ATOM 1019 C CA . ILE A 1 128 ? -21.272 -18.542 21.500 1.00 91.19 128 ILE A CA 1
ATOM 1020 C C . ILE A 1 128 ? -19.902 -18.704 22.171 1.00 91.19 128 ILE A C 1
ATOM 1022 O O . ILE A 1 128 ? -18.911 -18.982 21.497 1.00 91.19 128 ILE A O 1
ATOM 1026 N N . ILE A 1 129 ? -19.817 -18.591 23.500 1.00 93.38 129 ILE A N 1
ATOM 1027 C CA . ILE A 1 129 ? -18.557 -18.790 24.237 1.00 93.38 129 ILE A CA 1
ATOM 1028 C C . ILE A 1 129 ? -17.992 -20.201 24.015 1.00 93.38 129 ILE A C 1
ATOM 1030 O O . ILE A 1 129 ? -16.791 -20.351 23.762 1.00 93.38 129 ILE A O 1
ATOM 1034 N N . ASN A 1 130 ? -18.850 -21.224 24.049 1.00 90.44 130 ASN A N 1
ATOM 1035 C CA . ASN A 1 130 ? -18.453 -22.610 23.801 1.00 90.44 130 ASN A CA 1
ATOM 1036 C C . ASN A 1 130 ? -17.981 -22.826 22.359 1.00 90.44 130 ASN A C 1
ATOM 1038 O O . ASN A 1 130 ? -16.966 -23.485 22.137 1.00 90.44 130 ASN A O 1
ATOM 1042 N N . GLU A 1 131 ? -18.670 -22.239 21.383 1.00 88.25 131 GLU A N 1
ATOM 1043 C CA . GLU A 1 131 ? -18.291 -22.307 19.967 1.00 88.25 131 GLU A CA 1
ATOM 1044 C C . GLU A 1 131 ? -16.940 -21.641 19.693 1.00 88.25 131 GLU A C 1
ATOM 1046 O O . GLU A 1 131 ? -16.116 -22.160 18.939 1.00 88.25 131 GLU A O 1
ATOM 1051 N N . LEU A 1 132 ? -16.660 -20.524 20.368 1.00 87.19 132 LEU A N 1
ATOM 1052 C CA . LEU A 1 132 ? -15.350 -19.876 20.328 1.00 87.19 132 LEU A CA 1
ATOM 1053 C C . LEU A 1 132 ? -14.283 -20.662 21.106 1.00 87.19 132 LEU A C 1
ATOM 1055 O O . LEU A 1 132 ? -13.097 -20.324 21.051 1.00 87.19 132 LEU A O 1
ATOM 1059 N N . GLY A 1 133 ? -14.656 -21.749 21.789 1.00 88.00 133 GLY A N 1
ATOM 1060 C CA . GLY A 1 133 ? -13.771 -22.585 22.598 1.00 88.00 133 GLY A CA 1
ATOM 1061 C C . GLY A 1 133 ? -13.146 -21.827 23.768 1.00 88.00 133 GLY A C 1
ATOM 1062 O O . GLY A 1 133 ? -12.013 -22.124 24.148 1.00 88.00 133 GLY A O 1
ATOM 1063 N N . LEU A 1 134 ? -13.845 -20.818 24.289 1.00 90.38 134 LEU A N 1
ATOM 1064 C CA . LEU A 1 134 ? -13.385 -19.984 25.391 1.00 90.38 134 LEU A CA 1
ATOM 1065 C C . LEU A 1 134 ? -13.845 -20.586 26.720 1.00 90.38 134 LEU A C 1
ATOM 1067 O O . LEU A 1 134 ? -14.977 -21.039 26.862 1.00 90.38 134 LEU A O 1
ATOM 1071 N N . ARG A 1 135 ? -12.959 -20.580 27.718 1.00 91.06 135 ARG A N 1
ATOM 1072 C CA . ARG A 1 135 ? -13.284 -20.986 29.090 1.00 91.06 135 ARG A CA 1
ATOM 1073 C C . ARG A 1 135 ? -13.285 -19.747 29.967 1.00 91.06 135 ARG A C 1
ATOM 1075 O O . ARG A 1 135 ? -12.221 -19.193 30.219 1.00 91.06 135 ARG A O 1
ATOM 1082 N N . LEU A 1 136 ? -14.474 -19.337 30.394 1.00 93.69 136 LEU A N 1
ATOM 1083 C CA . LEU A 1 136 ? -14.692 -18.148 31.213 1.00 93.69 136 LEU A CA 1
ATOM 1084 C C . LEU A 1 136 ? -15.297 -18.546 32.559 1.00 93.69 136 LEU A C 1
ATOM 1086 O O . LEU A 1 136 ? -16.216 -19.367 32.617 1.00 93.69 136 LEU A O 1
ATOM 1090 N N . SER A 1 137 ? -14.796 -17.942 33.629 1.00 93.94 137 SER A N 1
ATOM 1091 C CA . SER A 1 137 ? -15.420 -17.964 34.950 1.00 93.94 137 SER A CA 1
ATOM 1092 C C . SER A 1 137 ? -16.768 -17.234 34.937 1.00 93.94 137 SER A C 1
ATOM 1094 O O . SER A 1 137 ? -17.029 -16.400 34.071 1.00 93.94 137 SER A O 1
ATOM 1096 N N . ASN A 1 138 ? -17.632 -17.511 35.918 1.00 91.44 138 ASN A N 1
ATOM 1097 C CA . ASN A 1 138 ? -18.914 -16.803 36.037 1.00 91.44 138 ASN A CA 1
ATOM 1098 C C . ASN A 1 138 ? -18.725 -15.287 36.189 1.00 91.44 138 ASN A C 1
ATOM 1100 O O . ASN A 1 138 ? -19.509 -14.519 35.643 1.00 91.44 138 ASN A O 1
ATOM 1104 N N . GLU A 1 139 ? -17.659 -14.860 36.870 1.00 92.62 139 GLU A N 1
ATOM 1105 C CA . GLU A 1 139 ? -17.322 -13.444 37.005 1.00 92.62 139 GLU A CA 1
ATOM 1106 C C . GLU A 1 139 ? -17.003 -12.808 35.643 1.00 92.62 139 GLU A C 1
ATOM 1108 O O . GLU A 1 139 ? -17.604 -11.798 35.286 1.00 92.62 139 GLU A O 1
ATOM 1113 N N . GLU A 1 140 ? -16.136 -13.428 34.836 1.00 95.12 140 GLU A N 1
ATOM 1114 C CA . GLU A 1 140 ? -15.822 -12.942 33.483 1.00 95.12 140 GLU A CA 1
ATOM 1115 C C . GLU A 1 140 ? -17.069 -12.880 32.597 1.00 95.12 140 GLU A C 1
ATOM 1117 O O . GLU A 1 140 ? -17.278 -11.891 31.893 1.00 95.12 140 GLU A O 1
ATOM 1122 N N . LYS A 1 141 ? -17.934 -13.903 32.659 1.00 93.88 141 LYS A N 1
ATOM 1123 C CA . LYS A 1 141 ? -19.200 -13.918 31.914 1.00 93.88 141 LYS A CA 1
ATOM 1124 C C . LYS A 1 141 ? -20.094 -12.741 32.302 1.00 93.88 141 LYS A C 1
ATOM 1126 O O . LYS A 1 141 ? -20.622 -12.084 31.410 1.00 93.88 141 LYS A O 1
ATOM 1131 N N . ASN A 1 142 ? -20.242 -12.457 33.595 1.00 91.62 142 ASN A N 1
ATOM 1132 C CA . ASN A 1 142 ? -21.070 -11.349 34.074 1.00 91.62 142 ASN A CA 1
ATOM 1133 C C . ASN A 1 142 ? -20.519 -9.996 33.614 1.00 91.62 142 ASN A C 1
ATOM 1135 O O . ASN A 1 142 ? -21.281 -9.166 33.122 1.00 91.62 142 ASN A O 1
ATOM 1139 N N . ILE A 1 143 ? -19.197 -9.800 33.690 1.00 93.69 143 ILE A N 1
ATOM 1140 C CA . ILE A 1 143 ? -18.548 -8.580 33.190 1.00 93.69 143 ILE A CA 1
ATOM 1141 C C . ILE A 1 143 ? -18.818 -8.416 31.691 1.00 93.69 143 ILE A C 1
ATOM 1143 O O . ILE A 1 143 ? -19.249 -7.352 31.264 1.00 93.69 143 ILE A O 1
ATOM 1147 N N . ILE A 1 144 ? -18.608 -9.459 30.883 1.00 94.50 144 ILE A N 1
ATOM 1148 C CA . ILE A 1 144 ? -18.806 -9.374 29.429 1.00 94.50 144 ILE A CA 1
ATOM 1149 C C . ILE A 1 144 ? -20.275 -9.095 29.095 1.00 94.50 144 ILE A C 1
ATOM 1151 O O . ILE A 1 144 ? -20.546 -8.194 28.310 1.00 94.50 144 ILE A O 1
ATOM 1155 N N . LYS A 1 145 ? -21.227 -9.806 29.714 1.00 91.75 145 LYS A N 1
ATOM 1156 C CA . LYS A 1 145 ? -22.665 -9.550 29.520 1.00 91.75 145 LYS A CA 1
ATOM 1157 C C . LYS A 1 145 ? -23.029 -8.105 29.870 1.00 91.75 145 LYS A C 1
ATOM 1159 O O . LYS A 1 145 ? -23.775 -7.482 29.120 1.00 91.75 145 LYS A O 1
ATOM 1164 N N . TYR A 1 146 ? -22.463 -7.565 30.952 1.00 90.94 146 TYR A N 1
ATOM 1165 C CA . TYR A 1 146 ? -22.645 -6.166 31.344 1.00 90.94 146 TYR A CA 1
ATOM 1166 C C . TYR A 1 146 ? -22.122 -5.193 30.283 1.00 90.94 146 TYR A C 1
ATOM 1168 O O . TYR A 1 146 ? -22.826 -4.251 29.923 1.00 90.94 146 TYR A O 1
ATOM 1176 N N . LEU A 1 147 ? -20.920 -5.436 29.747 1.00 91.25 147 LEU A N 1
ATOM 1177 C CA . LEU A 1 147 ? -20.346 -4.618 28.674 1.00 91.25 147 LEU A CA 1
ATOM 1178 C C . LEU A 1 147 ? -21.209 -4.649 27.403 1.00 91.25 147 LEU A C 1
ATOM 1180 O O . LEU A 1 147 ? -21.373 -3.610 26.774 1.00 91.25 147 LEU A O 1
ATOM 1184 N N . ILE A 1 148 ? -21.787 -5.807 27.059 1.00 89.75 148 ILE A N 1
ATOM 1185 C CA . ILE A 1 148 ? -22.667 -5.974 25.891 1.00 89.75 148 ILE A CA 1
ATOM 1186 C C . ILE A 1 148 ? -23.944 -5.144 26.041 1.00 89.75 148 ILE A C 1
ATOM 1188 O O . ILE A 1 148 ? -24.260 -4.354 25.168 1.00 89.75 148 ILE A O 1
ATOM 1192 N N . VAL A 1 149 ? -24.691 -5.282 27.140 1.00 85.50 149 VAL A N 1
ATOM 1193 C CA . VAL A 1 149 ? -25.988 -4.580 27.278 1.00 85.50 149 VAL A CA 1
ATOM 1194 C C . VAL A 1 149 ? -25.842 -3.094 27.573 1.00 85.50 149 VAL A C 1
ATOM 1196 O O . VAL A 1 149 ? -26.815 -2.351 27.506 1.00 85.50 149 VAL A O 1
ATOM 1199 N N . SER A 1 150 ? -24.647 -2.644 27.930 1.00 78.00 150 SER A N 1
ATOM 1200 C CA . SER A 1 150 ? -24.390 -1.238 28.229 1.00 78.00 150 SER A CA 1
ATOM 1201 C C . SER A 1 150 ? -23.990 -0.425 26.995 1.00 78.00 150 SER A C 1
ATOM 1203 O O . SER A 1 150 ? -23.713 0.768 27.126 1.00 78.00 150 SER A O 1
ATOM 1205 N N . THR A 1 151 ? -23.954 -1.032 25.805 1.00 68.44 151 THR A N 1
ATOM 1206 C CA . THR A 1 151 ? -23.742 -0.310 24.542 1.00 68.44 151 THR A CA 1
ATOM 1207 C C . THR A 1 151 ? -24.979 0.448 24.070 1.00 68.44 151 THR A C 1
ATOM 1209 O O . THR A 1 151 ? -24.829 1.495 23.450 1.00 68.44 151 THR A O 1
ATOM 1212 N N . GLU A 1 152 ? -26.185 -0.001 24.430 1.00 68.12 152 GLU A N 1
ATOM 1213 C CA . GLU A 1 152 ? -27.432 0.713 24.145 1.00 68.12 152 GLU A CA 1
ATOM 1214 C C . GLU A 1 152 ? -27.985 1.398 25.409 1.00 68.12 152 GLU A C 1
ATOM 1216 O O . GLU A 1 152 ? -28.206 0.768 26.449 1.00 68.12 152 GLU A O 1
ATOM 1221 N N . ASP A 1 153 ? -28.285 2.699 25.309 1.00 57.19 153 ASP A N 1
ATOM 1222 C CA . ASP A 1 153 ? -28.762 3.530 26.431 1.00 57.19 153 ASP A CA 1
ATOM 1223 C C . ASP A 1 153 ? -29.994 2.949 27.150 1.00 57.19 153 ASP A C 1
ATOM 1225 O O . ASP A 1 153 ? -30.175 3.145 28.353 1.00 57.19 153 ASP A O 1
ATOM 1229 N N . LYS A 1 154 ? -30.848 2.208 26.430 1.00 58.84 154 LYS A N 1
ATOM 1230 C CA . LYS A 1 154 ? -32.073 1.605 26.978 1.00 58.84 154 LYS A CA 1
ATOM 1231 C C . LYS A 1 154 ? -31.832 0.287 27.717 1.00 58.84 154 LYS A C 1
ATOM 1233 O O . LYS A 1 154 ? -32.637 -0.059 28.578 1.00 58.84 154 LYS A O 1
ATOM 1238 N N . THR A 1 155 ? -30.759 -0.442 27.410 1.00 59.94 155 THR A N 1
ATOM 1239 C CA . THR A 1 155 ? -30.480 -1.770 27.987 1.00 59.94 155 THR A CA 1
ATOM 1240 C C . THR A 1 155 ? -29.433 -1.734 29.100 1.00 59.94 155 THR A C 1
ATOM 1242 O O . THR A 1 155 ? -29.278 -2.724 29.819 1.00 59.94 155 THR A O 1
ATOM 1245 N N . ARG A 1 156 ? -28.787 -0.582 29.328 1.00 58.75 156 ARG A N 1
ATOM 1246 C CA . ARG A 1 156 ? -27.754 -0.374 30.359 1.00 58.75 156 ARG A CA 1
ATOM 1247 C C . ARG A 1 156 ? -28.181 -0.755 31.784 1.00 58.75 156 ARG A C 1
ATOM 1249 O O . ARG A 1 156 ? -27.343 -1.147 32.585 1.00 58.75 156 ARG A O 1
ATOM 1256 N N . TYR A 1 157 ? -29.471 -0.673 32.107 1.00 62.50 157 TYR A N 1
ATOM 1257 C CA . TYR A 1 157 ? -29.995 -0.975 33.450 1.00 62.50 157 TYR A CA 1
ATOM 1258 C C . TYR A 1 157 ? -30.478 -2.424 33.629 1.00 62.50 157 TYR A C 1
ATOM 1260 O O . TYR A 1 157 ? -31.046 -2.754 34.668 1.00 62.50 157 TYR A O 1
ATOM 1268 N N . THR A 1 158 ? -30.288 -3.285 32.624 1.00 63.28 158 THR A N 1
ATOM 1269 C CA . THR A 1 158 ? -30.847 -4.650 32.627 1.00 63.28 158 THR A CA 1
ATOM 1270 C C . THR A 1 158 ? -30.060 -5.606 33.523 1.00 63.28 158 THR A C 1
ATOM 1272 O O . THR A 1 158 ? -30.647 -6.494 34.136 1.00 63.28 158 THR A O 1
ATOM 1275 N N . ILE A 1 159 ? -28.740 -5.427 33.626 1.00 68.62 159 ILE A N 1
ATOM 1276 C CA . ILE A 1 159 ? -27.889 -6.213 34.528 1.00 68.62 159 ILE A CA 1
ATOM 1277 C C . ILE A 1 159 ? -27.602 -5.370 35.763 1.00 68.62 159 ILE A C 1
ATOM 1279 O O . ILE A 1 159 ? -27.175 -4.220 35.658 1.00 68.62 159 ILE A O 1
ATOM 1283 N N . SER A 1 160 ? -27.847 -5.938 36.944 1.00 74.75 160 SER A N 1
ATOM 1284 C CA . SER A 1 160 ? -27.620 -5.225 38.196 1.00 74.75 160 SER A CA 1
ATOM 1285 C C . SER A 1 160 ? -26.131 -4.964 38.424 1.00 74.75 160 SER A C 1
ATOM 1287 O O . SER A 1 160 ? -25.323 -5.888 38.416 1.00 74.75 160 SER A O 1
ATOM 1289 N N . ASP A 1 161 ? -25.785 -3.730 38.793 1.00 77.31 161 ASP A N 1
ATOM 1290 C CA . ASP A 1 161 ? -24.454 -3.355 39.296 1.00 77.31 161 ASP A CA 1
ATOM 1291 C C . ASP A 1 161 ? -23.958 -4.242 40.459 1.00 77.31 161 ASP A C 1
ATOM 1293 O O . ASP A 1 161 ? -22.761 -4.303 40.739 1.00 77.31 161 ASP A O 1
ATOM 1297 N N . SER A 1 162 ? -24.867 -4.912 41.177 1.00 79.12 162 SER A N 1
ATOM 1298 C CA . SER A 1 162 ? -24.525 -5.871 42.236 1.00 79.12 162 SER A CA 1
ATOM 1299 C C . SER A 1 162 ? -23.851 -7.153 41.736 1.00 79.12 162 SER A C 1
ATOM 1301 O O . SER A 1 162 ? -23.210 -7.829 42.538 1.00 79.12 162 SER A O 1
ATOM 1303 N N . GLU A 1 163 ? -23.950 -7.462 40.442 1.00 82.25 163 GLU A N 1
ATOM 1304 C CA . GLU A 1 163 ? -23.313 -8.632 39.827 1.00 82.25 163 GLU A CA 1
ATOM 1305 C C . GLU A 1 163 ? -21.844 -8.385 39.450 1.00 82.25 163 GLU A C 1
ATOM 1307 O O . GLU A 1 163 ? -21.123 -9.333 39.128 1.00 82.25 163 GLU A O 1
ATOM 1312 N N . LEU A 1 164 ? -21.386 -7.128 39.502 1.00 87.69 164 LEU A N 1
ATOM 1313 C CA . LEU A 1 164 ? -20.006 -6.756 39.202 1.00 87.69 164 LEU A CA 1
ATOM 1314 C C . LEU A 1 164 ? -19.085 -6.949 40.421 1.00 87.69 164 LEU A C 1
ATOM 1316 O O . LEU A 1 164 ? -19.485 -6.683 41.562 1.00 87.69 164 LEU A O 1
ATOM 1320 N N . PRO A 1 165 ? -17.819 -7.360 40.214 1.00 89.81 165 PRO A N 1
ATOM 1321 C CA . PRO A 1 165 ? -16.875 -7.539 41.309 1.00 89.81 165 PRO A CA 1
ATOM 1322 C C . PRO A 1 165 ? -16.546 -6.202 41.983 1.00 89.81 165 PRO A C 1
ATOM 1324 O O . PRO A 1 165 ? -16.092 -5.261 41.344 1.00 89.81 165 PRO A O 1
ATOM 1327 N N . ARG A 1 166 ? -16.716 -6.123 43.307 1.00 87.81 166 ARG A N 1
ATOM 1328 C CA . ARG A 1 166 ? -16.451 -4.896 44.091 1.00 87.81 166 ARG A CA 1
ATOM 1329 C C . ARG A 1 166 ? -15.058 -4.835 44.713 1.00 87.81 166 ARG A C 1
ATOM 1331 O O . ARG A 1 166 ? -14.664 -3.797 45.246 1.00 87.81 166 ARG A O 1
ATOM 1338 N N . ARG A 1 167 ? -14.302 -5.943 44.692 1.00 90.75 167 ARG A N 1
ATOM 1339 C CA . ARG A 1 167 ? -12.926 -5.952 45.219 1.00 90.75 167 ARG A CA 1
ATOM 1340 C C . ARG A 1 167 ? -12.116 -4.894 44.478 1.00 90.75 167 ARG A C 1
ATOM 1342 O O . ARG A 1 167 ? -12.302 -4.737 43.279 1.00 90.75 167 ARG A O 1
ATOM 1349 N N . ARG A 1 168 ? -11.257 -4.155 45.188 1.00 83.31 168 ARG A N 1
ATOM 1350 C CA . ARG A 1 168 ? -10.410 -3.093 44.608 1.00 83.31 168 ARG A CA 1
ATOM 1351 C C . ARG A 1 168 ? -11.181 -2.077 43.736 1.00 83.31 168 ARG A C 1
ATOM 1353 O O . ARG A 1 168 ? -10.588 -1.471 42.852 1.00 83.31 168 ARG A O 1
ATOM 1360 N N . SER A 1 169 ? -12.484 -1.893 43.977 1.00 85.88 169 SER A N 1
ATOM 1361 C CA . SER A 1 169 ? -13.356 -1.016 43.179 1.00 85.88 169 SER A CA 1
ATOM 1362 C C . SER A 1 169 ? -13.410 -1.373 41.684 1.00 85.88 169 SER A C 1
ATOM 1364 O O . SER A 1 169 ? -13.557 -0.485 40.841 1.00 85.88 169 SER A O 1
ATOM 1366 N N . LEU A 1 170 ? -13.280 -2.661 41.336 1.00 87.44 170 LEU A N 1
ATOM 1367 C CA . LEU A 1 170 ? -13.338 -3.121 39.942 1.00 87.44 170 LEU A CA 1
ATOM 1368 C C . LEU A 1 170 ? -14.675 -2.776 39.267 1.00 87.44 170 LEU A C 1
ATOM 1370 O O . LEU A 1 170 ? -14.689 -2.490 38.076 1.00 87.44 170 LEU A O 1
ATOM 1374 N N . ASP A 1 171 ? -15.784 -2.733 40.007 1.00 88.62 171 ASP A N 1
ATOM 1375 C CA . ASP A 1 171 ? -17.098 -2.340 39.492 1.00 88.62 171 ASP A CA 1
ATOM 1376 C C . ASP A 1 171 ? -17.084 -0.917 38.921 1.00 88.62 171 ASP A C 1
ATOM 1378 O O . ASP A 1 171 ? -17.620 -0.680 37.839 1.00 88.62 171 ASP A O 1
ATOM 1382 N N . ARG A 1 172 ? -16.425 0.025 39.609 1.00 86.38 172 ARG A N 1
ATOM 1383 C CA . ARG A 1 172 ? -16.216 1.385 39.096 1.00 86.38 172 ARG A CA 1
ATOM 1384 C C . ARG A 1 172 ? -15.317 1.367 37.878 1.00 86.38 172 ARG A C 1
ATOM 1386 O O . ARG A 1 172 ? -15.634 2.003 36.888 1.00 86.38 172 ARG A O 1
ATOM 1393 N N . PHE A 1 173 ? -14.248 0.574 37.912 1.00 87.56 173 PHE A N 1
ATOM 1394 C CA . PHE A 1 173 ? -13.353 0.462 36.767 1.00 87.56 173 PHE A CA 1
ATOM 1395 C C . PHE A 1 173 ? -14.085 -0.024 35.500 1.00 87.56 173 PHE A C 1
ATOM 1397 O O . PHE A 1 173 ? -13.897 0.524 34.414 1.00 87.56 173 PHE A O 1
ATOM 1404 N N . ILE A 1 174 ? -14.975 -1.009 35.649 1.00 89.88 174 ILE A N 1
ATOM 1405 C CA . ILE A 1 174 ? -15.832 -1.520 34.573 1.00 89.88 174 ILE A CA 1
ATOM 1406 C C . ILE A 1 174 ? -16.750 -0.430 34.027 1.00 89.88 174 ILE A C 1
ATOM 1408 O O . ILE A 1 174 ? -16.804 -0.228 32.813 1.00 89.88 174 ILE A O 1
ATOM 1412 N N . LYS A 1 175 ? -17.431 0.289 34.918 1.00 87.31 175 LYS A N 1
ATOM 1413 C CA . LYS A 1 175 ? -18.402 1.326 34.556 1.00 87.31 175 LYS A CA 1
ATOM 1414 C C . LYS A 1 175 ? -17.770 2.571 33.942 1.00 87.31 175 LYS A C 1
ATOM 1416 O O . LYS A 1 175 ? -18.332 3.119 32.999 1.00 87.31 175 LYS A O 1
ATOM 1421 N N . ASP A 1 176 ? -16.626 2.991 34.465 1.00 83.38 176 ASP A N 1
ATOM 1422 C CA . ASP A 1 176 ? -16.018 4.276 34.131 1.00 83.38 176 ASP A CA 1
ATOM 1423 C C . ASP A 1 176 ? -15.040 4.159 32.953 1.00 83.38 176 ASP A C 1
ATOM 1425 O O . ASP A 1 176 ? -14.924 5.101 32.179 1.00 83.38 176 ASP A O 1
ATOM 1429 N N . TYR A 1 177 ? -14.370 3.009 32.781 1.00 87.88 177 TYR A N 1
ATOM 1430 C CA . TYR A 1 177 ? -13.350 2.832 31.737 1.00 87.88 177 TYR A CA 1
ATOM 1431 C C . TYR A 1 177 ? -13.734 1.794 30.684 1.00 87.88 177 TYR A C 1
ATOM 1433 O O . TYR A 1 177 ? -13.681 2.088 29.492 1.00 87.88 177 TYR A O 1
ATOM 1441 N N . LEU A 1 178 ? -14.120 0.571 31.074 1.00 92.81 178 LEU A N 1
ATOM 1442 C CA . LEU A 1 178 ? -14.342 -0.485 30.074 1.00 92.81 178 LEU A CA 1
ATOM 1443 C C . LEU A 1 178 ? -15.556 -0.211 29.182 1.00 92.81 178 LEU A C 1
ATOM 1445 O O . LEU A 1 178 ? -15.493 -0.500 27.989 1.00 92.81 178 LEU A O 1
ATOM 1449 N N . LEU A 1 179 ? -16.625 0.379 29.722 1.00 89.00 179 LEU A N 1
ATOM 1450 C CA . LEU A 1 179 ? -17.765 0.812 28.910 1.00 89.00 179 LEU A CA 1
ATOM 1451 C C . LEU A 1 179 ? -17.362 1.831 27.846 1.00 89.00 179 LEU A C 1
ATOM 1453 O O . LEU A 1 179 ? -17.682 1.658 26.672 1.00 89.00 179 LEU A O 1
ATOM 1457 N N . GLU A 1 180 ? -16.602 2.848 28.245 1.00 90.25 180 GLU A N 1
ATOM 1458 C CA . GLU A 1 180 ? -16.123 3.885 27.335 1.00 90.25 180 GLU A CA 1
ATOM 1459 C C . GLU A 1 180 ? -15.252 3.293 26.213 1.00 90.25 180 GLU A C 1
ATOM 1461 O O . GLU A 1 180 ? -15.370 3.685 25.053 1.00 90.25 180 GLU A O 1
ATOM 1466 N N . VAL A 1 181 ? -14.425 2.293 26.533 1.00 93.06 181 VAL A N 1
ATOM 1467 C CA . VAL A 1 181 ? -13.578 1.580 25.565 1.00 93.06 181 VAL A CA 1
ATOM 1468 C C . VAL A 1 181 ? -14.408 0.801 24.534 1.00 93.06 181 VAL A C 1
ATOM 1470 O O . VAL A 1 181 ? -14.048 0.775 23.351 1.00 93.06 181 VAL A O 1
ATOM 1473 N N . VAL A 1 182 ? -15.512 0.175 24.958 1.00 92.00 182 VAL A N 1
ATOM 1474 C CA . VAL A 1 182 ? -16.440 -0.531 24.056 1.00 92.00 182 VAL A CA 1
ATOM 1475 C C . VAL A 1 182 ? -17.200 0.465 23.176 1.00 92.00 182 VAL A C 1
ATOM 1477 O O . VAL A 1 182 ? -17.271 0.262 21.965 1.00 92.00 182 VAL A O 1
ATOM 1480 N N . HIS A 1 183 ? -17.688 1.576 23.738 1.00 89.50 183 HIS A N 1
ATOM 1481 C CA . HIS A 1 183 ? -18.343 2.645 22.968 1.00 89.50 183 HIS A CA 1
ATOM 1482 C C . HIS A 1 183 ? -17.407 3.286 21.944 1.00 89.50 183 HIS A C 1
ATOM 1484 O O . HIS A 1 183 ? -17.820 3.571 20.820 1.00 89.50 183 HIS A O 1
ATOM 1490 N N . LEU A 1 184 ? -16.134 3.483 22.300 1.00 91.50 184 LEU A N 1
ATOM 1491 C CA . LEU A 1 184 ? -15.108 3.926 21.361 1.00 91.50 184 LEU A CA 1
ATOM 1492 C C . LEU A 1 184 ? -14.980 2.940 20.191 1.00 91.50 184 LEU A C 1
ATOM 1494 O O . LEU A 1 184 ? -14.967 3.383 19.042 1.00 91.50 184 LEU A O 1
ATOM 1498 N N . ALA A 1 185 ? -14.910 1.633 20.475 1.00 90.44 185 ALA A N 1
ATOM 1499 C CA . ALA A 1 185 ? -14.700 0.600 19.460 1.00 90.44 185 ALA A CA 1
ATOM 1500 C C . ALA A 1 185 ? -15.819 0.599 18.409 1.00 90.44 185 ALA A C 1
ATOM 1502 O O . ALA A 1 185 ? -15.536 0.646 17.211 1.00 90.44 185 ALA A O 1
ATOM 1503 N N . ASP A 1 186 ? -17.075 0.591 18.859 1.00 87.94 186 ASP A N 1
ATOM 1504 C CA . ASP A 1 186 ? -18.242 0.659 17.977 1.00 87.94 186 ASP A CA 1
ATOM 1505 C C . ASP A 1 186 ? -18.310 2.011 17.241 1.00 87.94 186 ASP A C 1
ATOM 1507 O O . ASP A 1 186 ? -18.465 2.086 16.016 1.00 87.94 186 ASP A O 1
ATOM 1511 N N . GLY A 1 187 ? -18.079 3.105 17.972 1.00 86.25 187 GLY A N 1
ATOM 1512 C CA . GLY A 1 187 ? -18.193 4.462 17.457 1.00 86.25 187 GLY A CA 1
ATOM 1513 C C . GLY A 1 187 ? -17.254 4.773 16.289 1.00 86.25 187 GLY A C 1
ATOM 1514 O O . GLY A 1 187 ? -17.650 5.511 15.382 1.00 86.25 187 GLY A O 1
ATOM 1515 N N . ILE A 1 188 ? -16.029 4.243 16.279 1.00 85.62 188 ILE A N 1
ATOM 1516 C CA . ILE A 1 188 ? -15.042 4.495 15.208 1.00 85.62 188 ILE A CA 1
ATOM 1517 C C . ILE A 1 188 ? -15.130 3.503 14.050 1.00 85.62 188 ILE A C 1
ATOM 1519 O O . ILE A 1 188 ? -14.509 3.732 13.009 1.00 85.62 188 ILE A O 1
ATOM 1523 N N . SER A 1 189 ? -15.900 2.428 14.209 1.00 82.56 189 SER A N 1
ATOM 1524 C CA . SER A 1 189 ? -16.107 1.437 13.164 1.00 82.56 189 SER A CA 1
ATOM 1525 C C . SER A 1 189 ? -17.184 1.906 12.186 1.00 82.56 189 SER A C 1
ATOM 1527 O O . SER A 1 189 ? -18.336 1.471 12.192 1.00 82.56 189 SER A O 1
ATOM 1529 N N . ILE A 1 190 ? -16.821 2.909 11.387 1.00 76.75 190 ILE A N 1
ATOM 1530 C CA . ILE A 1 190 ? -17.720 3.609 10.466 1.00 76.75 190 ILE A CA 1
ATOM 1531 C C . ILE A 1 190 ? -17.463 3.102 9.050 1.00 76.75 190 ILE A C 1
ATOM 1533 O O . ILE A 1 190 ? -16.329 3.243 8.586 1.00 76.75 190 ILE A O 1
ATOM 1537 N N . PRO A 1 191 ? -18.480 2.553 8.363 1.00 70.94 191 PRO A N 1
ATOM 1538 C CA . PRO A 1 191 ? -18.302 2.040 7.020 1.00 70.94 191 PRO A CA 1
ATOM 1539 C C . PRO A 1 191 ? -17.932 3.169 6.060 1.00 70.94 191 PRO A C 1
ATOM 1541 O O . PRO A 1 191 ? -18.274 4.331 6.289 1.00 70.94 191 PRO A O 1
ATOM 1544 N N . PRO A 1 192 ? -17.175 2.855 5.003 1.00 64.06 192 PRO A N 1
ATOM 1545 C CA . PRO A 1 192 ? -16.671 3.864 4.101 1.00 64.06 192 PRO A CA 1
ATOM 1546 C C . PRO A 1 192 ? -17.828 4.360 3.239 1.00 64.06 192 PRO A C 1
ATOM 1548 O O . PRO A 1 192 ? -18.382 3.611 2.432 1.00 64.06 192 PRO A O 1
ATOM 1551 N N . GLU A 1 193 ? -18.207 5.619 3.418 1.00 65.19 193 GLU A N 1
ATOM 1552 C CA . GLU A 1 193 ? -19.221 6.269 2.586 1.00 65.19 193 GLU A CA 1
ATOM 1553 C C . GLU A 1 193 ? -18.692 6.536 1.163 1.00 65.19 193 GLU A C 1
ATOM 1555 O O . GLU A 1 193 ? -17.517 6.302 0.852 1.00 65.19 193 GLU A O 1
ATOM 1560 N N . GLU A 1 194 ? -19.527 7.115 0.290 1.00 57.78 194 GLU A N 1
ATOM 1561 C CA . GLU A 1 194 ? -19.131 7.533 -1.064 1.00 57.78 194 GLU A CA 1
ATOM 1562 C C . GLU A 1 194 ? -17.849 8.383 -1.079 1.00 57.78 194 GLU A C 1
ATOM 1564 O O . GLU A 1 194 ? -17.113 8.384 -2.068 1.00 57.78 194 GLU A O 1
ATOM 1569 N N . SER A 1 195 ? -17.530 9.082 0.014 1.00 66.75 195 SER A N 1
ATOM 1570 C CA . SER A 1 195 ? -16.301 9.854 0.176 1.00 66.75 195 SER A CA 1
ATOM 1571 C C . SER A 1 195 ? -15.387 9.265 1.251 1.00 66.75 195 SER A C 1
ATOM 1573 O O . SER A 1 195 ? -15.618 9.383 2.456 1.00 66.75 195 SER A O 1
ATOM 1575 N N . PHE A 1 196 ? -14.250 8.731 0.802 1.00 67.44 196 PHE A N 1
ATOM 1576 C CA . PHE A 1 196 ? -13.192 8.234 1.678 1.00 67.44 196 PHE A CA 1
ATOM 1577 C C . PHE A 1 196 ? -12.690 9.312 2.656 1.00 67.44 196 PHE A C 1
ATOM 1579 O O . PHE A 1 196 ? -12.500 9.067 3.846 1.00 67.44 196 PHE A O 1
ATOM 1586 N N . SER A 1 197 ? -12.536 10.543 2.160 1.00 71.94 197 SER A N 1
ATOM 1587 C CA . SER A 1 197 ? -12.155 11.692 2.985 1.00 71.94 197 SER A CA 1
ATOM 1588 C C . SER A 1 197 ? -13.189 12.033 4.053 1.00 71.94 197 SER A C 1
ATOM 1590 O O . SER A 1 197 ? -12.812 12.460 5.139 1.00 71.94 197 SER A O 1
ATOM 1592 N N . HIS A 1 198 ? -14.479 11.833 3.768 1.00 77.75 198 HIS A N 1
ATOM 1593 C CA . HIS A 1 198 ? -15.537 12.084 4.740 1.00 77.75 198 HIS A CA 1
ATOM 1594 C C . HIS A 1 198 ? -15.485 11.070 5.885 1.00 77.75 198 HIS A C 1
ATOM 1596 O O . HIS A 1 198 ? -15.469 11.460 7.051 1.00 77.75 198 HIS A O 1
ATOM 1602 N N . THR A 1 199 ? -15.324 9.788 5.546 1.00 77.12 199 THR A N 1
ATOM 1603 C CA . THR A 1 199 ? -15.152 8.707 6.529 1.00 77.12 199 THR A CA 1
ATOM 1604 C C . THR A 1 199 ? -13.951 8.991 7.436 1.00 77.12 199 THR A C 1
ATOM 1606 O O . THR A 1 199 ? -14.079 9.016 8.657 1.00 77.12 199 THR A O 1
ATOM 1609 N N . PHE A 1 200 ? -12.791 9.323 6.857 1.00 79.62 200 PHE A N 1
ATOM 1610 C CA . PHE A 1 200 ? -11.589 9.671 7.624 1.00 79.62 200 PHE A CA 1
ATOM 1611 C C . PHE A 1 200 ? -11.777 10.902 8.510 1.00 79.62 200 PHE A C 1
ATOM 1613 O O . PHE A 1 200 ? -11.323 10.916 9.657 1.00 79.62 200 PHE A O 1
ATOM 1620 N N . TYR A 1 201 ? -12.470 11.922 8.004 1.00 83.62 201 TYR A N 1
ATOM 1621 C CA . TYR A 1 201 ? -12.806 13.108 8.777 1.00 83.62 201 TYR A CA 1
ATOM 1622 C C . TYR A 1 201 ? -13.670 12.760 9.996 1.00 83.62 201 TYR A C 1
ATOM 1624 O O . TYR A 1 201 ? -13.280 13.104 11.115 1.00 83.62 201 TYR A O 1
ATOM 1632 N N . ILE A 1 202 ? -14.788 12.044 9.817 1.00 85.56 202 ILE A N 1
ATOM 1633 C CA . ILE A 1 202 ? -15.679 11.659 10.923 1.00 85.56 202 ILE A CA 1
ATOM 1634 C C . ILE A 1 202 ? -14.922 10.805 11.938 1.00 85.56 202 ILE A C 1
ATOM 1636 O O . ILE A 1 202 ? -14.950 11.108 13.133 1.00 85.56 202 ILE A O 1
ATOM 1640 N N . THR A 1 203 ? -14.212 9.776 11.479 1.00 86.50 203 THR A N 1
ATOM 1641 C CA . THR A 1 203 ? -13.466 8.878 12.361 1.00 86.50 203 THR A CA 1
ATOM 1642 C C . THR A 1 203 ? -12.398 9.634 13.146 1.00 86.50 203 THR A C 1
ATOM 1644 O O . THR A 1 203 ? -12.300 9.477 14.361 1.00 86.50 203 THR A O 1
ATOM 1647 N N . SER A 1 204 ? -11.658 10.544 12.502 1.00 88.81 204 SER A N 1
ATOM 1648 C CA . SER A 1 204 ? -10.685 11.396 13.197 1.00 88.81 204 SER A CA 1
ATOM 1649 C C . SER A 1 204 ? -11.335 12.317 14.230 1.00 88.81 204 SER A C 1
ATOM 1651 O O . SER A 1 204 ? -10.788 12.502 15.314 1.00 88.81 204 SER A O 1
ATOM 1653 N N . LYS A 1 205 ? -12.522 12.863 13.933 1.00 89.38 205 LYS A N 1
ATOM 1654 C CA . LYS A 1 205 ? -13.278 13.716 14.854 1.00 89.38 205 LYS A CA 1
ATOM 1655 C C . LYS A 1 205 ? -13.716 12.935 16.090 1.00 89.38 205 LYS A C 1
ATOM 1657 O O . LYS A 1 205 ? -13.565 13.452 17.190 1.00 89.38 205 LYS A O 1
ATOM 1662 N N . LYS A 1 206 ? -14.204 11.702 15.922 1.00 90.56 206 LYS A N 1
ATOM 1663 C CA . LYS A 1 206 ? -14.550 10.820 17.046 1.00 90.56 206 LYS A CA 1
ATOM 1664 C C . LYS A 1 206 ? -13.317 10.473 17.878 1.00 90.56 206 LYS A C 1
ATOM 1666 O O . LYS A 1 206 ? -13.348 10.640 19.089 1.00 90.56 206 LYS A O 1
ATOM 1671 N N . LEU A 1 207 ? -12.210 10.089 17.238 1.00 91.75 207 LEU A N 1
ATOM 1672 C CA . LEU A 1 207 ? -10.957 9.747 17.925 1.00 91.75 207 LEU A CA 1
ATOM 1673 C C . LEU A 1 207 ? -10.381 10.907 18.752 1.00 91.75 207 LEU A C 1
ATOM 1675 O O . LEU A 1 207 ? -9.807 10.664 19.810 1.00 91.75 207 LEU A O 1
ATOM 1679 N N . ARG A 1 208 ? -10.565 12.164 18.324 1.00 92.25 208 ARG A N 1
ATOM 1680 C CA . ARG A 1 208 ? -10.133 13.355 19.085 1.00 92.25 208 ARG A CA 1
ATOM 1681 C C . ARG A 1 208 ? -10.832 13.526 20.433 1.00 92.25 208 ARG A C 1
ATOM 1683 O O . ARG A 1 208 ? -10.317 14.264 21.264 1.00 92.25 208 ARG A O 1
ATOM 1690 N N . ASN A 1 209 ? -11.971 12.870 20.653 1.00 90.94 209 ASN A N 1
ATOM 1691 C CA . ASN A 1 209 ? -12.627 12.874 21.962 1.00 90.94 209 ASN A CA 1
ATOM 1692 C C . ASN A 1 209 ? -11.885 11.996 22.983 1.00 90.94 209 ASN A C 1
ATOM 1694 O O . ASN A 1 209 ? -12.041 12.211 24.178 1.00 90.94 209 ASN A O 1
ATOM 1698 N N . TYR A 1 210 ? -11.081 11.036 22.515 1.00 91.69 210 TYR A N 1
ATOM 1699 C CA . TYR A 1 210 ? -10.430 10.024 23.353 1.00 91.69 210 TYR A CA 1
ATOM 1700 C C . TYR A 1 210 ? -8.913 10.196 23.415 1.00 91.69 210 TYR A C 1
ATOM 1702 O O . TYR A 1 210 ? -8.295 9.898 24.433 1.00 91.69 210 TYR A O 1
ATOM 1710 N N . PHE A 1 211 ? -8.303 10.693 22.339 1.00 91.12 211 PHE A N 1
ATOM 1711 C CA . PHE A 1 211 ? -6.860 10.861 22.249 1.00 91.12 211 PHE A CA 1
ATOM 1712 C C . PHE A 1 211 ? -6.464 12.328 22.080 1.00 91.12 211 PHE A C 1
ATOM 1714 O O . PHE A 1 211 ? -7.033 13.024 21.228 1.00 91.12 211 PHE A O 1
ATOM 1721 N N . PRO A 1 212 ? -5.430 12.794 22.802 1.00 80.38 212 PRO A N 1
ATOM 1722 C CA . PRO A 1 212 ? -4.773 14.043 22.457 1.00 80.38 212 PRO A CA 1
ATOM 1723 C C . PRO A 1 212 ? -4.045 13.890 21.109 1.00 80.38 212 PRO A C 1
ATOM 1725 O O . PRO A 1 212 ? -3.510 12.829 20.797 1.00 80.38 212 PRO A O 1
ATOM 1728 N N . GLU A 1 213 ? -4.021 14.961 20.310 1.00 88.38 213 GLU A N 1
ATOM 1729 C CA . GLU A 1 213 ? -3.185 15.062 19.097 1.00 88.38 213 GLU A CA 1
ATOM 1730 C C . GLU A 1 213 ? -3.410 13.946 18.053 1.00 88.38 213 GLU A C 1
ATOM 1732 O O . GLU A 1 213 ? -2.491 13.252 17.616 1.00 88.38 213 GLU A O 1
ATOM 1737 N N . VAL A 1 214 ? -4.665 13.783 17.618 1.00 93.00 214 VAL A N 1
ATOM 1738 C CA . VAL A 1 214 ? -5.009 12.894 16.495 1.00 93.00 214 VAL A CA 1
ATOM 1739 C C . VAL A 1 214 ? -4.740 13.579 15.162 1.00 93.00 214 VAL A C 1
ATOM 1741 O O . VAL A 1 214 ? -5.344 14.615 14.836 1.00 93.00 214 VAL A O 1
ATOM 1744 N N . HIS A 1 215 ? -3.918 12.920 14.354 1.00 93.31 215 HIS A N 1
ATOM 1745 C CA . HIS A 1 215 ? -3.526 13.367 13.031 1.00 93.31 215 HIS A CA 1
ATOM 1746 C C . HIS A 1 215 ? -3.981 12.413 11.930 1.00 93.31 215 HIS A C 1
ATOM 1748 O O . HIS A 1 215 ? -4.136 11.208 12.132 1.00 93.31 215 HIS A O 1
ATOM 1754 N N . THR A 1 216 ? -4.199 12.970 10.742 1.00 91.81 216 THR A N 1
ATOM 1755 C CA . THR A 1 216 ? -4.666 12.227 9.565 1.00 91.81 216 THR A CA 1
ATOM 1756 C C . THR A 1 216 ? -3.802 12.527 8.356 1.00 91.81 216 THR A C 1
ATOM 1758 O O . THR A 1 216 ? -3.441 13.676 8.112 1.00 91.81 216 THR A O 1
ATOM 1761 N N . PHE A 1 217 ? -3.506 11.494 7.576 1.00 91.44 217 PHE A N 1
ATOM 1762 C CA . PHE A 1 217 ? -2.907 11.614 6.255 1.00 91.44 217 PHE A CA 1
ATOM 1763 C C . PHE A 1 217 ? -3.749 10.782 5.301 1.00 91.44 217 PHE A C 1
ATOM 1765 O O . PHE A 1 217 ? -3.915 9.587 5.540 1.00 91.44 217 PHE A O 1
ATOM 1772 N N . TYR A 1 218 ? -4.277 11.371 4.232 1.00 88.31 218 TYR A N 1
ATOM 1773 C CA . TYR A 1 218 ? -5.036 10.615 3.236 1.00 88.31 218 TYR A CA 1
ATOM 1774 C C . TYR A 1 218 ? -4.999 11.254 1.848 1.00 88.31 218 TYR A C 1
ATOM 1776 O O . TYR A 1 218 ? -4.847 12.460 1.707 1.00 88.31 218 TYR A O 1
ATOM 1784 N N . PHE A 1 219 ? -5.182 10.447 0.811 1.00 85.75 219 PHE A N 1
ATOM 1785 C CA . PHE A 1 219 ? -5.433 10.883 -0.555 1.00 85.75 219 PHE A CA 1
ATOM 1786 C C . PHE A 1 219 ? -6.937 11.085 -0.747 1.00 85.75 219 PHE A C 1
ATOM 1788 O O . PHE A 1 219 ? -7.715 10.153 -0.540 1.00 85.75 219 PHE A O 1
ATOM 1795 N N . HIS A 1 220 ? -7.353 12.298 -1.123 1.00 79.50 220 HIS A N 1
ATOM 1796 C CA . HIS A 1 220 ? -8.756 12.557 -1.469 1.00 79.50 220 HIS A CA 1
ATOM 1797 C C . HIS A 1 220 ? -9.116 11.850 -2.783 1.00 79.50 220 HIS A C 1
ATOM 1799 O O . HIS A 1 220 ? -10.125 11.152 -2.865 1.00 79.50 220 HIS A O 1
ATOM 1805 N N . GLU A 1 221 ? -8.210 11.937 -3.759 1.00 76.19 221 GLU A N 1
ATOM 1806 C CA . GLU A 1 221 ? -8.214 11.154 -4.991 1.00 76.19 221 GLU A CA 1
ATOM 1807 C C . GLU A 1 221 ? -6.858 10.459 -5.168 1.00 76.19 221 GLU A C 1
ATOM 1809 O O . GLU A 1 221 ? -5.819 10.983 -4.769 1.00 76.19 221 GLU A O 1
ATOM 1814 N N . ALA A 1 222 ? -6.852 9.281 -5.793 1.00 74.56 222 ALA A N 1
ATOM 1815 C CA . ALA A 1 222 ? -5.630 8.533 -6.090 1.00 74.56 222 ALA A CA 1
ATOM 1816 C C . ALA A 1 222 ? -5.502 8.280 -7.604 1.00 74.56 222 ALA A C 1
ATOM 1818 O O . ALA A 1 222 ? -5.692 7.153 -8.066 1.00 74.56 222 ALA A O 1
ATOM 1819 N N . PRO A 1 223 ? -5.192 9.312 -8.416 1.00 73.44 223 PRO A N 1
ATOM 1820 C CA . PRO A 1 223 ? -4.980 9.123 -9.854 1.00 73.44 223 PRO A CA 1
ATOM 1821 C C . PRO A 1 223 ? -3.766 8.228 -10.163 1.00 73.44 223 PRO A C 1
ATOM 1823 O O . PRO A 1 223 ? -3.703 7.626 -11.232 1.00 73.44 223 PRO A O 1
ATOM 1826 N N . TYR A 1 224 ? -2.827 8.098 -9.217 1.00 81.25 224 TYR A N 1
ATOM 1827 C CA . TYR A 1 224 ? -1.609 7.290 -9.328 1.00 81.25 224 TYR A CA 1
ATOM 1828 C C . TYR A 1 224 ? -1.545 6.238 -8.214 1.00 81.25 224 TYR A C 1
ATOM 1830 O O . TYR A 1 224 ? -0.785 6.368 -7.262 1.00 81.25 224 TYR A O 1
ATOM 1838 N N . GLU A 1 225 ? -2.383 5.208 -8.311 1.00 76.81 225 GLU A N 1
ATOM 1839 C CA . GLU A 1 225 ? -2.621 4.211 -7.257 1.00 76.81 225 GLU A CA 1
ATOM 1840 C C . GLU A 1 225 ? -1.351 3.643 -6.598 1.00 76.81 225 GLU A C 1
ATOM 1842 O O . GLU A 1 225 ? -1.207 3.629 -5.376 1.00 76.81 225 GLU A O 1
ATOM 1847 N N . VAL A 1 226 ? -0.424 3.146 -7.413 1.00 77.00 226 VAL A N 1
ATOM 1848 C CA . VAL A 1 226 ? 0.753 2.400 -6.959 1.00 77.00 226 VAL A CA 1
ATOM 1849 C C . VAL A 1 226 ? 1.783 3.350 -6.346 1.00 77.00 226 VAL A C 1
ATOM 1851 O O . VAL A 1 226 ? 2.387 3.031 -5.317 1.00 77.00 226 VAL A O 1
ATOM 1854 N N . LEU A 1 227 ? 1.936 4.548 -6.912 1.00 83.56 227 LEU A N 1
ATOM 1855 C CA . LEU A 1 227 ? 2.730 5.629 -6.331 1.00 83.56 227 LEU A CA 1
ATOM 1856 C C . LEU A 1 227 ? 2.126 6.166 -5.026 1.00 83.56 227 LEU A C 1
ATOM 1858 O O . LEU A 1 227 ? 2.862 6.336 -4.053 1.00 83.56 227 LEU A O 1
ATOM 1862 N N . SER A 1 228 ? 0.811 6.390 -4.966 1.00 85.19 228 SER A N 1
ATOM 1863 C CA . SER A 1 228 ? 0.112 6.842 -3.757 1.00 85.19 228 SER A CA 1
ATOM 1864 C C . SER A 1 228 ? 0.294 5.844 -2.615 1.00 85.19 228 SER A C 1
ATOM 1866 O O . SER A 1 228 ? 0.719 6.237 -1.528 1.00 85.19 228 SER A O 1
ATOM 1868 N N . ARG A 1 229 ? 0.092 4.542 -2.865 1.00 78.75 229 ARG A N 1
ATOM 1869 C CA . ARG A 1 229 ? 0.333 3.480 -1.869 1.00 78.75 229 ARG A CA 1
ATOM 1870 C C . ARG A 1 229 ? 1.802 3.367 -1.473 1.00 78.75 229 ARG A C 1
ATOM 1872 O O . ARG A 1 229 ? 2.105 3.170 -0.296 1.00 78.75 229 ARG A O 1
ATOM 1879 N N . TYR A 1 230 ? 2.725 3.509 -2.429 1.00 80.81 230 TYR A N 1
ATOM 1880 C CA . TYR A 1 230 ? 4.158 3.545 -2.131 1.00 80.81 230 TYR A CA 1
ATOM 1881 C C . TYR A 1 230 ? 4.472 4.663 -1.134 1.00 80.81 230 TYR A C 1
ATOM 1883 O O . TYR A 1 230 ? 5.061 4.395 -0.088 1.00 80.81 230 TYR A O 1
ATOM 1891 N N . LEU A 1 231 ? 4.024 5.890 -1.410 1.00 86.75 231 LEU A N 1
ATOM 1892 C CA . LEU A 1 231 ? 4.242 7.033 -0.526 1.00 86.75 231 LEU A CA 1
ATOM 1893 C C . LEU A 1 231 ? 3.553 6.853 0.826 1.00 86.75 231 LEU A C 1
ATOM 1895 O O . LEU A 1 231 ? 4.188 7.093 1.849 1.00 86.75 231 LEU A O 1
ATOM 1899 N N . LEU A 1 232 ? 2.309 6.371 0.844 1.00 84.25 232 LEU A N 1
ATOM 1900 C CA . LEU A 1 232 ? 1.555 6.103 2.068 1.00 84.25 232 LEU A CA 1
ATOM 1901 C C . LEU A 1 232 ? 2.360 5.230 3.040 1.00 84.25 232 LEU A C 1
ATOM 1903 O O . LEU A 1 232 ? 2.591 5.620 4.182 1.00 84.25 232 LEU A O 1
ATOM 1907 N N . ILE A 1 233 ? 2.858 4.080 2.575 1.00 76.44 233 ILE A N 1
ATOM 1908 C CA . ILE A 1 233 ? 3.624 3.156 3.422 1.00 76.44 233 ILE A CA 1
ATOM 1909 C C . ILE A 1 233 ? 4.944 3.785 3.875 1.00 76.44 233 ILE A C 1
ATOM 1911 O O . ILE A 1 233 ? 5.373 3.582 5.014 1.00 76.44 233 ILE A O 1
ATOM 1915 N N . LYS A 1 234 ? 5.593 4.560 2.999 1.00 82.38 234 LYS A N 1
ATOM 1916 C CA . LYS A 1 234 ? 6.811 5.286 3.360 1.00 82.38 234 LYS A CA 1
ATOM 1917 C C . LYS A 1 234 ? 6.545 6.289 4.475 1.00 82.38 234 LYS A C 1
ATOM 1919 O O . LYS A 1 234 ? 7.318 6.301 5.426 1.00 82.38 234 LYS A O 1
ATOM 1924 N N . PHE A 1 235 ? 5.451 7.048 4.415 1.00 86.44 235 PHE A N 1
ATOM 1925 C CA . PHE A 1 235 ? 5.062 7.972 5.481 1.00 86.44 235 PHE A CA 1
ATOM 1926 C C . PHE A 1 235 ? 4.715 7.260 6.785 1.00 86.44 235 PHE A C 1
ATOM 1928 O O . PHE A 1 235 ? 5.229 7.678 7.817 1.00 86.44 235 PHE A O 1
ATOM 1935 N N . ILE A 1 236 ? 3.949 6.161 6.750 1.00 80.88 236 ILE A N 1
ATOM 1936 C CA . ILE A 1 236 ? 3.633 5.366 7.952 1.00 80.88 236 ILE A CA 1
ATOM 1937 C C . ILE A 1 236 ? 4.921 4.971 8.689 1.00 80.88 236 ILE A C 1
ATOM 1939 O O . ILE A 1 236 ? 5.015 5.120 9.903 1.00 80.88 236 ILE A O 1
ATOM 1943 N N . GLY A 1 237 ? 5.954 4.535 7.960 1.00 76.69 237 GLY A N 1
ATOM 1944 C CA . GLY A 1 237 ? 7.248 4.171 8.545 1.00 76.69 237 GLY A CA 1
ATOM 1945 C C . GLY A 1 237 ? 8.086 5.339 9.087 1.00 76.69 237 GLY A C 1
ATOM 1946 O O . GLY A 1 237 ? 9.194 5.095 9.563 1.00 76.69 237 GLY A O 1
ATOM 1947 N N . GLN A 1 238 ? 7.629 6.589 8.957 1.00 83.50 238 GLN A N 1
ATOM 1948 C CA . GLN A 1 238 ? 8.290 7.797 9.475 1.00 83.50 238 GLN A CA 1
ATOM 1949 C C . GLN A 1 238 ? 7.484 8.505 10.569 1.00 83.50 238 GLN A C 1
ATOM 1951 O O . GLN A 1 238 ? 7.930 9.541 11.059 1.00 83.50 238 GLN A O 1
ATOM 1956 N N . ILE A 1 239 ? 6.308 7.986 10.925 1.00 85.00 239 ILE A N 1
ATOM 1957 C CA . ILE A 1 239 ? 5.495 8.560 11.991 1.00 85.00 239 ILE A CA 1
ATOM 1958 C C . ILE A 1 239 ? 6.166 8.332 13.343 1.00 85.00 239 ILE A C 1
ATOM 1960 O O . ILE A 1 239 ? 6.579 7.219 13.667 1.00 85.00 239 ILE A O 1
ATOM 1964 N N . ASP A 1 240 ? 6.233 9.405 14.123 1.00 83.62 240 ASP A N 1
ATOM 1965 C CA . ASP A 1 240 ? 6.607 9.385 15.532 1.00 83.62 240 ASP A CA 1
ATOM 1966 C C . ASP A 1 240 ? 5.325 9.375 16.373 1.00 83.62 240 ASP A C 1
ATOM 1968 O O . ASP A 1 240 ? 4.708 10.416 16.622 1.00 83.62 240 ASP A O 1
ATOM 1972 N N . GLY A 1 241 ? 4.845 8.172 16.685 1.00 83.94 241 GLY A N 1
ATOM 1973 C CA . GLY A 1 241 ? 3.539 7.972 17.300 1.00 83.94 241 GLY A CA 1
ATOM 1974 C C . GLY A 1 241 ? 2.973 6.568 17.099 1.00 83.94 241 GLY A C 1
ATOM 1975 O O . GLY A 1 241 ? 3.649 5.671 16.591 1.00 83.94 241 GLY A O 1
ATOM 1976 N N . LYS A 1 242 ? 1.705 6.383 17.482 1.00 82.81 242 LYS A N 1
ATOM 1977 C CA . LYS A 1 242 ? 0.973 5.118 17.318 1.00 82.81 242 LYS A CA 1
ATOM 1978 C C . LYS A 1 242 ? -0.048 5.241 16.194 1.00 82.81 242 LYS A C 1
ATOM 1980 O O . LYS A 1 242 ? -0.904 6.125 16.217 1.00 82.81 242 LYS A O 1
ATOM 1985 N N . ILE A 1 243 ? 0.026 4.338 15.219 1.00 82.31 243 ILE A N 1
ATOM 1986 C CA . ILE A 1 243 ? -0.975 4.242 14.154 1.00 82.31 243 ILE A CA 1
ATOM 1987 C C . ILE A 1 243 ? -2.247 3.620 14.729 1.00 82.31 243 ILE A C 1
ATOM 1989 O O . ILE A 1 243 ? -2.200 2.528 15.290 1.00 82.31 243 ILE A O 1
ATOM 1993 N N . LEU A 1 244 ? -3.372 4.305 14.557 1.00 81.94 244 LEU A N 1
ATOM 1994 C CA . LEU A 1 244 ? -4.684 3.837 14.992 1.00 81.94 244 LEU A CA 1
ATOM 1995 C C . LEU A 1 244 ? -5.394 3.074 13.871 1.00 81.94 244 LEU A C 1
ATOM 1997 O O . LEU A 1 244 ? -5.893 1.974 14.085 1.00 81.94 244 LEU A O 1
ATOM 2001 N N . LEU A 1 245 ? -5.407 3.640 12.661 1.00 79.69 245 LEU A N 1
ATOM 2002 C CA . LEU A 1 245 ? -6.134 3.099 11.510 1.00 79.69 245 LEU A CA 1
ATOM 2003 C C . LEU A 1 245 ? -5.307 3.242 10.235 1.00 79.69 245 LEU A C 1
ATOM 2005 O O . LEU A 1 245 ? -4.626 4.249 10.045 1.00 79.69 245 LEU A O 1
ATOM 2009 N N . ILE A 1 246 ? -5.383 2.246 9.353 1.00 76.25 246 ILE A N 1
ATOM 2010 C CA . ILE A 1 246 ? -4.743 2.226 8.034 1.00 76.25 246 ILE A CA 1
ATOM 2011 C C . ILE A 1 246 ? -5.807 1.908 6.983 1.00 76.25 246 ILE A C 1
ATOM 2013 O O . ILE A 1 246 ? -6.756 1.179 7.229 1.00 76.25 246 ILE A O 1
ATOM 2017 N N . SER A 1 247 ? -5.650 2.445 5.787 1.00 74.19 247 SER A N 1
ATOM 2018 C CA . SER A 1 247 ? -6.537 2.217 4.649 1.00 74.19 247 SER A CA 1
ATOM 2019 C C . SER A 1 247 ? -5.768 2.366 3.340 1.00 74.19 247 SER A C 1
ATOM 2021 O O . SER A 1 247 ? -4.659 2.916 3.371 1.00 74.19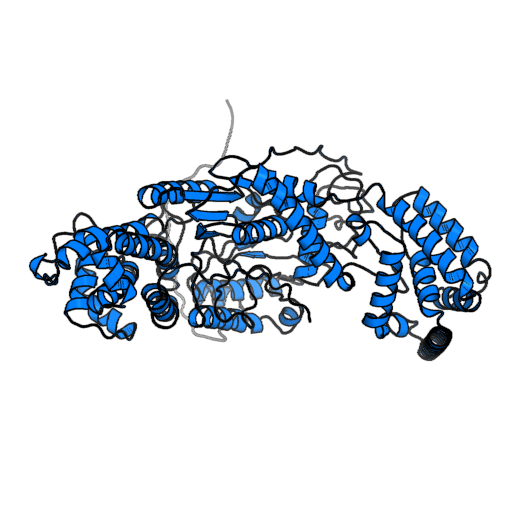 247 SER A O 1
ATOM 2023 N N . PRO A 1 248 ? -6.324 1.962 2.184 1.00 69.88 248 PRO A N 1
ATOM 2024 C CA . PRO A 1 248 ? -5.598 2.023 0.915 1.00 69.88 248 PRO A CA 1
ATOM 2025 C C . PRO A 1 248 ? -5.176 3.443 0.541 1.00 69.88 248 PRO A C 1
ATOM 2027 O O . PRO A 1 248 ? -4.254 3.637 -0.250 1.00 69.88 248 PRO A O 1
ATOM 2030 N N . ARG A 1 249 ? -5.839 4.443 1.130 1.00 76.00 249 ARG A N 1
ATOM 2031 C CA . ARG A 1 249 ? -5.688 5.853 0.784 1.00 76.00 249 ARG A CA 1
ATOM 2032 C C . ARG A 1 249 ? -5.152 6.702 1.916 1.00 76.00 249 ARG A C 1
ATOM 2034 O O . ARG A 1 249 ? -4.871 7.867 1.682 1.00 76.00 249 ARG A O 1
ATOM 2041 N N . GLY A 1 250 ? -5.012 6.180 3.125 1.00 83.00 250 GLY A N 1
ATOM 2042 C CA . GLY A 1 250 ? -4.750 7.016 4.286 1.00 83.00 250 GLY A CA 1
ATOM 2043 C C . GLY A 1 250 ? -4.451 6.246 5.560 1.00 83.00 250 GLY A C 1
ATOM 2044 O O . GLY A 1 250 ? -4.655 5.037 5.646 1.00 83.00 250 GLY A O 1
ATOM 2045 N N . PHE A 1 251 ? -3.990 6.959 6.576 1.00 85.44 251 PHE A N 1
ATOM 2046 C CA . PHE A 1 251 ? -3.871 6.450 7.935 1.00 85.44 251 PHE A CA 1
ATOM 2047 C C . PHE A 1 251 ? -4.167 7.551 8.963 1.00 85.44 251 PHE A C 1
ATOM 2049 O O . PHE A 1 251 ? -4.069 8.747 8.672 1.00 85.44 251 PHE A O 1
ATOM 2056 N N . ILE A 1 252 ? -4.541 7.125 10.168 1.00 88.38 252 ILE A N 1
ATOM 2057 C CA . ILE A 1 252 ? -4.781 7.977 11.336 1.00 88.38 252 ILE A CA 1
ATOM 2058 C C . ILE A 1 252 ? -3.799 7.562 12.426 1.00 88.38 252 ILE A C 1
ATOM 2060 O O . ILE A 1 252 ? -3.601 6.366 12.651 1.00 88.38 252 ILE A O 1
ATOM 2064 N N . TRP A 1 253 ? -3.183 8.527 13.103 1.00 90.06 253 TRP A N 1
ATOM 2065 C CA . TRP A 1 253 ? -2.240 8.261 14.189 1.00 90.06 253 TRP A CA 1
ATOM 2066 C C . TRP A 1 253 ? -2.373 9.270 15.324 1.00 90.06 253 TRP A C 1
ATOM 2068 O O . TRP A 1 253 ? -2.935 10.350 15.148 1.00 90.06 253 TRP A O 1
ATOM 2078 N N . ILE A 1 254 ? -1.823 8.898 16.476 1.00 91.06 254 ILE A N 1
ATOM 2079 C CA . ILE A 1 254 ? -1.618 9.778 17.629 1.00 91.06 254 ILE A CA 1
ATOM 2080 C C . ILE A 1 254 ? -0.129 10.006 17.834 1.00 91.06 254 ILE A C 1
ATOM 2082 O O . ILE A 1 254 ? 0.667 9.085 17.633 1.00 91.06 254 ILE A O 1
ATOM 2086 N N . GLY A 1 255 ? 0.247 11.213 18.236 1.00 89.31 255 GLY A N 1
ATOM 2087 C CA . GLY A 1 255 ? 1.636 11.599 18.466 1.00 89.31 255 GLY A CA 1
ATOM 2088 C C . GLY A 1 255 ? 2.008 12.828 17.655 1.00 89.31 255 GLY A C 1
ATOM 2089 O O . GLY A 1 255 ? 1.173 13.678 17.366 1.00 89.31 255 GLY A O 1
ATOM 2090 N N . LYS A 1 256 ? 3.275 12.931 17.256 1.00 91.06 256 LYS A N 1
ATOM 2091 C CA . LYS A 1 256 ? 3.777 14.164 16.658 1.00 91.06 256 LYS A CA 1
ATOM 2092 C C . LYS A 1 256 ? 3.163 14.408 15.276 1.00 91.06 256 LYS A C 1
ATOM 2094 O O . LYS A 1 256 ? 3.198 13.548 14.389 1.00 91.06 256 LYS A O 1
ATOM 2099 N N . ARG A 1 257 ? 2.674 15.632 15.059 1.00 91.31 257 ARG A N 1
ATOM 2100 C CA . ARG A 1 257 ? 2.238 16.111 13.743 1.00 91.31 257 ARG A CA 1
ATOM 2101 C C . ARG A 1 257 ? 3.401 16.166 12.753 1.00 91.31 257 ARG A C 1
ATOM 2103 O O . ARG A 1 257 ? 4.444 16.744 13.056 1.00 91.31 257 ARG A O 1
ATOM 2110 N N . LEU A 1 258 ? 3.179 15.686 11.529 1.00 91.75 258 LEU A N 1
ATOM 2111 C CA . LEU A 1 258 ? 4.088 15.949 10.412 1.00 91.75 258 LEU A CA 1
ATOM 2112 C C . LEU A 1 258 ? 4.003 17.420 9.989 1.00 91.75 258 LEU A C 1
ATOM 2114 O O . LEU A 1 258 ? 2.928 17.947 9.728 1.00 91.75 258 LEU A O 1
ATOM 2118 N N . THR A 1 259 ? 5.138 18.094 9.867 1.00 90.75 259 THR A N 1
ATOM 2119 C CA . THR A 1 259 ? 5.205 19.455 9.318 1.00 90.75 259 THR A CA 1
ATOM 2120 C C . THR A 1 259 ? 5.550 19.438 7.830 1.00 90.75 259 THR A C 1
ATOM 2122 O O . THR A 1 259 ? 6.222 18.528 7.345 1.00 90.75 259 THR A O 1
ATOM 2125 N N . SER A 1 260 ? 5.192 20.492 7.089 1.00 86.81 260 SER A N 1
ATOM 2126 C CA . SER A 1 260 ? 5.579 20.629 5.673 1.00 86.81 260 SER A CA 1
ATOM 2127 C C . SER A 1 260 ? 7.101 20.560 5.474 1.00 86.81 260 SER A C 1
ATOM 2129 O O . SER A 1 260 ? 7.581 19.978 4.504 1.00 86.81 260 SER A O 1
ATOM 2131 N N . LYS A 1 261 ? 7.884 21.082 6.432 1.00 90.12 261 LYS A N 1
ATOM 2132 C CA . LYS A 1 261 ? 9.355 21.007 6.417 1.00 90.12 261 LYS A CA 1
ATOM 2133 C C . LYS A 1 261 ? 9.866 19.575 6.604 1.00 90.12 261 LYS A C 1
ATOM 2135 O O . LYS A 1 261 ? 10.874 19.207 6.005 1.00 90.12 261 LYS A O 1
ATOM 2140 N N . GLU A 1 262 ? 9.208 18.777 7.441 1.00 93.81 262 GLU A N 1
ATOM 2141 C CA . GLU A 1 262 ? 9.532 17.356 7.606 1.00 93.81 262 GLU A CA 1
ATOM 2142 C C . GLU A 1 262 ? 9.142 16.559 6.364 1.00 93.81 262 GLU A C 1
ATOM 2144 O O . GLU A 1 262 ? 9.972 15.800 5.875 1.00 93.81 262 GLU A O 1
ATOM 2149 N N . ILE A 1 263 ? 7.958 16.797 5.791 1.00 93.75 263 ILE A N 1
ATOM 2150 C CA . ILE A 1 263 ? 7.530 16.182 4.524 1.00 93.75 263 ILE A CA 1
ATOM 2151 C C . ILE A 1 263 ? 8.577 16.433 3.433 1.00 93.75 263 ILE A C 1
ATOM 2153 O O . ILE A 1 263 ? 9.044 15.492 2.799 1.00 93.75 263 ILE A O 1
ATOM 2157 N N . GLU A 1 264 ? 9.037 17.673 3.273 1.00 92.25 264 GLU A N 1
ATOM 2158 C CA . GLU A 1 264 ? 10.077 18.031 2.300 1.00 92.25 264 GLU A CA 1
ATOM 2159 C C . GLU A 1 264 ? 11.408 17.289 2.506 1.00 92.25 264 GLU A C 1
ATOM 2161 O O . GLU A 1 264 ? 12.060 16.882 1.539 1.00 92.25 264 GLU A O 1
ATOM 2166 N N . LYS A 1 265 ? 11.816 17.076 3.763 1.00 94.44 265 LYS A N 1
ATOM 2167 C CA . LYS A 1 265 ? 12.999 16.266 4.092 1.00 94.44 265 LYS A CA 1
ATOM 2168 C C . LYS A 1 265 ? 12.769 14.787 3.784 1.00 94.44 265 LYS A C 1
ATOM 2170 O O . LYS A 1 265 ? 13.658 14.135 3.235 1.00 94.44 265 LYS A O 1
ATOM 2175 N N . LEU A 1 266 ? 11.588 14.265 4.111 1.00 95.69 266 LEU A N 1
ATOM 2176 C CA . LEU A 1 266 ? 11.210 12.880 3.841 1.00 95.69 266 LEU A CA 1
ATOM 2177 C C . LEU A 1 266 ? 11.163 12.590 2.342 1.00 95.69 266 LEU A C 1
ATOM 2179 O O . LEU A 1 266 ? 11.625 11.533 1.928 1.00 95.69 266 LEU A O 1
ATOM 2183 N N . LEU A 1 267 ? 10.732 13.542 1.512 1.00 95.75 267 LEU A N 1
ATOM 2184 C CA . LEU A 1 267 ? 10.760 13.386 0.057 1.00 95.75 267 LEU A CA 1
ATOM 2185 C C . LEU A 1 267 ? 12.173 13.146 -0.491 1.00 95.75 267 LEU A C 1
ATOM 2187 O O . LEU A 1 267 ? 12.344 12.307 -1.372 1.00 95.75 267 LEU A O 1
ATOM 2191 N N . ASN A 1 268 ? 13.199 13.806 0.060 1.00 93.44 268 ASN A N 1
ATOM 2192 C CA . ASN A 1 268 ? 14.591 13.531 -0.323 1.00 93.44 268 ASN A CA 1
ATOM 2193 C C . ASN A 1 268 ? 15.006 12.101 0.058 1.00 93.44 268 ASN A C 1
ATOM 2195 O O . ASN A 1 268 ? 15.656 11.408 -0.721 1.00 93.44 268 ASN A O 1
ATOM 2199 N N . LYS A 1 269 ? 14.608 11.642 1.250 1.00 93.88 269 LYS A N 1
ATOM 2200 C CA . LYS A 1 269 ? 14.867 10.269 1.698 1.00 93.88 269 LYS A CA 1
ATOM 2201 C C . LYS A 1 269 ? 14.160 9.251 0.797 1.00 93.88 269 LYS A C 1
ATOM 2203 O O . LYS A 1 269 ? 14.787 8.305 0.329 1.00 93.88 269 LYS A O 1
ATOM 2208 N N . PHE A 1 270 ? 12.877 9.462 0.512 1.00 93.12 270 PHE A N 1
ATOM 2209 C CA . PHE A 1 270 ? 12.072 8.563 -0.314 1.00 93.12 270 PHE A CA 1
ATOM 2210 C C . PHE A 1 270 ? 12.549 8.526 -1.761 1.00 93.12 270 PHE A C 1
ATOM 2212 O O . PHE A 1 270 ? 12.486 7.462 -2.376 1.00 93.12 270 PHE A O 1
ATOM 2219 N N . LYS A 1 271 ? 13.063 9.646 -2.287 1.00 93.88 271 LYS A N 1
ATOM 2220 C CA . LYS A 1 271 ? 13.738 9.698 -3.588 1.00 93.88 271 LYS A CA 1
ATOM 2221 C C . LYS A 1 271 ? 14.901 8.709 -3.628 1.00 93.88 271 LYS A C 1
ATOM 2223 O O . LYS A 1 271 ? 14.907 7.836 -4.487 1.00 93.88 271 LYS A O 1
ATOM 2228 N N . ASN A 1 272 ? 15.824 8.789 -2.670 1.00 90.62 272 ASN A N 1
ATOM 2229 C CA . ASN A 1 272 ? 16.992 7.903 -2.629 1.00 90.62 272 ASN A CA 1
ATOM 2230 C C . ASN A 1 272 ? 16.582 6.423 -2.491 1.00 90.62 272 ASN A C 1
ATOM 2232 O O . ASN A 1 272 ? 17.178 5.536 -3.099 1.00 90.62 272 ASN A O 1
ATOM 2236 N N . GLU A 1 273 ? 15.540 6.136 -1.704 1.00 86.88 273 GLU A N 1
ATOM 2237 C CA . GLU A 1 273 ? 15.000 4.778 -1.570 1.00 86.88 273 GLU A CA 1
ATOM 2238 C C . GLU A 1 273 ? 14.348 4.268 -2.865 1.00 86.88 273 GLU A C 1
ATOM 2240 O O . GLU A 1 273 ? 14.469 3.087 -3.190 1.00 86.88 273 GLU A O 1
ATOM 2245 N N . PHE A 1 274 ? 13.677 5.147 -3.612 1.00 86.38 274 PHE A N 1
ATOM 2246 C CA . PHE A 1 274 ? 13.079 4.824 -4.906 1.00 86.38 274 PHE A CA 1
ATOM 2247 C C . PHE A 1 274 ? 14.149 4.590 -5.976 1.00 86.38 274 PHE A C 1
ATOM 2249 O O . PHE A 1 274 ? 14.083 3.611 -6.713 1.00 86.38 274 PHE A O 1
ATOM 2256 N N . GLU A 1 275 ? 15.179 5.431 -6.017 1.00 88.25 275 GLU A N 1
ATOM 2257 C CA . GLU A 1 275 ? 16.353 5.234 -6.869 1.00 88.25 275 GLU A CA 1
ATOM 2258 C C . GLU A 1 275 ? 17.008 3.877 -6.591 1.00 88.25 275 GLU A C 1
ATOM 2260 O O . GLU A 1 275 ? 17.221 3.084 -7.508 1.00 88.25 275 GLU A O 1
ATOM 2265 N N . LYS A 1 276 ? 17.233 3.545 -5.315 1.00 85.06 276 LYS A N 1
ATOM 2266 C CA . LYS A 1 276 ? 17.758 2.233 -4.929 1.00 85.06 276 LYS A CA 1
ATOM 2267 C C . LYS A 1 276 ? 16.861 1.085 -5.406 1.00 85.06 276 LYS A C 1
ATOM 2269 O O . LYS A 1 276 ? 17.366 0.119 -5.968 1.00 85.06 276 LYS A O 1
ATOM 2274 N N . LEU A 1 277 ? 15.541 1.204 -5.246 1.00 83.25 277 LEU A N 1
ATOM 2275 C CA . LEU A 1 277 ? 14.578 0.207 -5.729 1.00 83.25 277 LEU A CA 1
ATOM 2276 C C . LEU A 1 277 ? 14.712 -0.044 -7.241 1.00 83.25 277 LEU A C 1
ATOM 2278 O O . LEU A 1 277 ? 14.637 -1.196 -7.682 1.00 83.25 277 LEU A O 1
ATOM 2282 N N . LEU A 1 278 ? 14.901 1.018 -8.029 1.00 83.75 278 LEU A N 1
ATOM 2283 C CA . LEU A 1 278 ? 15.106 0.916 -9.472 1.00 83.75 278 LEU A CA 1
ATOM 2284 C C . LEU A 1 278 ? 16.439 0.235 -9.812 1.00 83.75 278 LEU A C 1
ATOM 2286 O O . LEU A 1 278 ? 16.464 -0.644 -10.673 1.00 83.75 278 LEU A O 1
ATOM 2290 N N . LEU A 1 279 ? 17.524 0.594 -9.119 1.00 83.69 279 LEU A N 1
ATOM 2291 C CA . LEU A 1 279 ? 18.849 -0.010 -9.308 1.00 83.69 279 LEU A CA 1
ATOM 2292 C C . LEU A 1 279 ? 18.859 -1.503 -8.956 1.00 83.69 279 LEU A C 1
ATOM 2294 O O . LEU A 1 279 ? 19.387 -2.315 -9.716 1.00 83.69 279 LEU A O 1
ATOM 2298 N N . ASP A 1 280 ? 18.197 -1.884 -7.863 1.00 80.31 280 ASP A N 1
ATOM 2299 C CA . ASP A 1 280 ? 18.074 -3.278 -7.419 1.00 80.31 280 ASP A CA 1
ATOM 2300 C C . ASP A 1 280 ? 17.281 -4.154 -8.416 1.00 80.31 280 ASP A C 1
ATOM 2302 O O . ASP A 1 280 ? 17.323 -5.384 -8.338 1.00 80.31 280 ASP A O 1
ATOM 2306 N N . ASN A 1 281 ? 16.554 -3.539 -9.359 1.00 79.06 281 ASN A N 1
ATOM 2307 C CA . ASN A 1 281 ? 15.746 -4.212 -10.384 1.00 79.06 281 ASN A CA 1
ATOM 2308 C C . ASN A 1 281 ? 16.085 -3.752 -11.817 1.00 79.06 281 ASN A C 1
ATOM 2310 O O . ASN A 1 281 ? 15.234 -3.784 -12.714 1.00 79.06 281 ASN A O 1
ATOM 2314 N N . LEU A 1 282 ? 17.324 -3.306 -12.033 1.00 80.56 282 LEU A N 1
ATOM 2315 C CA . LEU A 1 282 ? 17.806 -2.755 -13.301 1.00 80.56 282 LEU A CA 1
ATOM 2316 C C . LEU A 1 282 ? 17.637 -3.721 -14.488 1.00 80.56 282 LEU A C 1
ATOM 2318 O O . LEU A 1 282 ? 17.305 -3.302 -15.597 1.00 80.56 282 LEU A O 1
ATOM 2322 N N . ASP A 1 283 ? 17.791 -5.020 -14.237 1.00 75.81 283 ASP A N 1
ATOM 2323 C CA . ASP A 1 283 ? 17.621 -6.122 -15.192 1.00 75.81 283 ASP A CA 1
ATOM 2324 C C . ASP A 1 283 ? 16.213 -6.186 -15.806 1.00 75.81 283 ASP A C 1
ATOM 2326 O O . ASP A 1 283 ? 16.055 -6.565 -16.963 1.00 75.81 283 ASP A O 1
ATOM 2330 N N . LYS A 1 284 ? 15.184 -5.761 -15.065 1.00 75.75 284 LYS A N 1
ATOM 2331 C CA . LYS A 1 284 ? 13.792 -5.718 -15.551 1.00 75.75 284 LYS A CA 1
ATOM 2332 C C . LYS A 1 284 ? 13.473 -4.450 -16.339 1.00 75.75 284 LYS A C 1
ATOM 2334 O O . LYS A 1 284 ? 12.463 -4.405 -17.047 1.00 75.75 284 LYS A O 1
ATOM 2339 N N . MET A 1 285 ? 14.299 -3.418 -16.182 1.00 78.88 285 MET A N 1
ATOM 2340 C CA . MET A 1 285 ? 14.075 -2.070 -16.712 1.00 78.88 285 MET A CA 1
ATOM 2341 C C . MET A 1 285 ? 14.888 -1.767 -17.970 1.00 78.88 285 MET A C 1
ATOM 2343 O O . MET A 1 285 ? 14.583 -0.831 -18.708 1.00 78.88 285 MET A O 1
ATOM 2347 N N . VAL A 1 286 ? 15.910 -2.577 -18.235 1.00 83.19 286 VAL A N 1
ATOM 2348 C CA . VAL A 1 286 ? 16.791 -2.445 -19.390 1.00 83.19 286 VAL A CA 1
ATOM 2349 C C . VAL A 1 286 ? 16.543 -3.590 -20.365 1.00 83.19 286 VAL A C 1
ATOM 2351 O O . VAL A 1 286 ? 16.423 -4.746 -19.977 1.00 83.19 286 VAL A O 1
ATOM 2354 N N . ILE A 1 287 ? 16.479 -3.275 -21.660 1.00 82.00 287 ILE A N 1
ATOM 2355 C CA . ILE A 1 287 ? 16.432 -4.281 -22.726 1.00 82.00 287 ILE A CA 1
ATOM 2356 C C . ILE A 1 287 ? 17.689 -4.115 -23.566 1.00 82.00 287 ILE A C 1
ATOM 2358 O O . ILE A 1 287 ? 17.879 -3.077 -24.195 1.00 82.00 287 ILE A O 1
ATOM 2362 N N . LEU A 1 288 ? 18.521 -5.153 -23.612 1.00 80.94 288 LEU A N 1
ATOM 2363 C CA . LEU A 1 288 ? 19.722 -5.230 -24.443 1.00 80.94 288 LEU A CA 1
ATOM 2364 C C . LEU A 1 288 ? 19.714 -6.565 -25.200 1.00 80.94 288 LEU A C 1
ATOM 2366 O O . LEU A 1 288 ? 20.236 -7.571 -24.738 1.00 80.94 288 LEU A O 1
ATOM 2370 N N . THR A 1 289 ? 19.070 -6.585 -26.370 1.00 77.50 289 THR A N 1
ATOM 2371 C CA . THR A 1 289 ? 18.923 -7.781 -27.224 1.00 77.50 289 THR A CA 1
ATOM 2372 C C . THR A 1 289 ? 19.481 -7.539 -28.632 1.00 77.50 289 THR A C 1
ATOM 2374 O O . THR A 1 289 ? 19.803 -6.405 -28.988 1.00 77.50 289 THR A O 1
ATOM 2377 N N . TRP A 1 290 ? 19.584 -8.587 -29.460 1.00 75.00 290 TRP A N 1
ATOM 2378 C CA . TRP A 1 290 ? 20.098 -8.512 -30.841 1.00 75.00 290 TRP A CA 1
ATOM 2379 C C . TRP A 1 290 ? 19.186 -7.703 -31.771 1.00 75.00 290 TRP A C 1
ATOM 2381 O O . TRP A 1 290 ? 19.638 -7.069 -32.729 1.00 75.00 290 TRP A O 1
ATOM 2391 N N . GLU A 1 291 ? 17.905 -7.625 -31.426 1.00 75.31 291 GLU A N 1
ATOM 2392 C CA . GLU A 1 291 ? 16.895 -6.906 -32.195 1.00 75.31 291 GLU A CA 1
ATOM 2393 C C . GLU A 1 291 ? 16.606 -5.509 -31.639 1.00 75.31 291 GLU A C 1
ATOM 2395 O O . GLU A 1 291 ? 16.188 -4.617 -32.382 1.00 75.31 291 GLU A O 1
ATOM 2400 N N . LYS A 1 292 ? 16.786 -5.314 -30.327 1.00 79.88 292 LYS A N 1
ATOM 2401 C CA . LYS A 1 292 ? 16.212 -4.175 -29.611 1.00 79.88 292 LYS A CA 1
ATOM 2402 C C . LYS A 1 292 ? 17.060 -3.748 -28.417 1.00 79.88 292 LYS A C 1
ATOM 2404 O O . LYS A 1 292 ? 17.421 -4.583 -27.590 1.00 79.88 292 LYS A O 1
ATOM 2409 N N . THR A 1 293 ? 17.265 -2.436 -28.302 1.00 85.94 293 THR A N 1
ATOM 2410 C CA . THR A 1 293 ? 17.883 -1.788 -27.140 1.00 85.94 293 THR A CA 1
ATOM 2411 C C . THR A 1 293 ? 16.979 -0.691 -26.595 1.00 85.94 293 THR A C 1
ATOM 2413 O O . THR A 1 293 ? 16.524 0.165 -27.356 1.00 85.94 293 THR A O 1
ATOM 2416 N N . GLN A 1 294 ? 16.714 -0.728 -25.289 1.00 86.00 294 GLN A N 1
ATOM 2417 C CA . GLN A 1 294 ? 15.956 0.282 -24.548 1.00 86.00 294 GLN A CA 1
ATOM 2418 C C . GLN A 1 294 ? 16.630 0.535 -23.201 1.00 86.00 294 GLN A C 1
ATOM 2420 O O . GLN A 1 294 ? 16.931 -0.409 -22.470 1.00 86.00 294 GLN A O 1
ATOM 2425 N N . LEU A 1 295 ? 16.893 1.811 -22.919 1.00 88.38 295 LEU A N 1
ATOM 2426 C CA . LEU A 1 295 ? 17.705 2.284 -21.794 1.00 88.38 295 LEU A CA 1
ATOM 2427 C C . LEU A 1 295 ? 16.978 3.390 -21.017 1.00 88.38 295 LEU A C 1
ATOM 2429 O O . LEU A 1 295 ? 17.606 4.274 -20.443 1.00 88.38 295 LEU A O 1
ATOM 2433 N N . ASP A 1 296 ? 15.647 3.348 -21.019 1.00 85.81 296 ASP A N 1
ATOM 2434 C CA . ASP A 1 296 ? 14.777 4.375 -20.441 1.00 85.81 296 ASP A CA 1
ATOM 2435 C C . ASP A 1 296 ? 14.984 4.581 -18.931 1.00 85.81 296 ASP A C 1
ATOM 2437 O O . ASP A 1 296 ? 14.535 5.581 -18.378 1.00 85.81 296 ASP A O 1
ATOM 2441 N N . ILE A 1 297 ? 15.731 3.695 -18.265 1.00 87.06 297 ILE A N 1
ATOM 2442 C CA . ILE A 1 297 ? 16.216 3.905 -16.899 1.00 87.06 297 ILE A CA 1
ATOM 2443 C C . ILE A 1 297 ? 17.004 5.221 -16.744 1.00 87.06 297 ILE A C 1
ATOM 2445 O O . ILE A 1 297 ? 16.925 5.864 -15.701 1.00 87.06 297 ILE A O 1
ATOM 2449 N N . PHE A 1 298 ? 17.684 5.698 -17.795 1.00 89.75 298 PHE A N 1
ATOM 2450 C CA . PHE A 1 298 ? 18.416 6.974 -17.782 1.00 89.75 298 PHE A CA 1
ATOM 2451 C C . PHE A 1 298 ? 17.521 8.223 -17.822 1.00 89.75 298 PHE A C 1
ATOM 2453 O O . PHE A 1 298 ? 18.026 9.348 -17.772 1.00 89.75 298 PHE A O 1
ATOM 2460 N N . ARG A 1 299 ? 16.194 8.045 -17.843 1.00 88.19 299 ARG A N 1
ATOM 2461 C CA . ARG A 1 299 ? 15.244 9.108 -17.483 1.00 88.19 299 ARG A CA 1
ATOM 2462 C C . ARG A 1 299 ? 15.323 9.450 -15.993 1.00 88.19 299 ARG A C 1
ATOM 2464 O O . ARG A 1 299 ? 15.103 10.597 -15.638 1.00 88.19 299 ARG A O 1
ATOM 2471 N N . PHE A 1 300 ? 15.698 8.491 -15.145 1.00 88.31 300 PHE A N 1
ATOM 2472 C CA . PHE A 1 300 ? 15.788 8.648 -13.685 1.00 88.31 300 PHE A CA 1
ATOM 2473 C C . PHE A 1 300 ? 17.217 8.882 -13.197 1.00 88.31 300 PHE A C 1
ATOM 2475 O O . PHE A 1 300 ? 17.422 9.505 -12.163 1.00 88.31 300 PHE A O 1
ATOM 2482 N N . PHE A 1 301 ? 18.209 8.393 -13.943 1.00 89.62 301 PHE A N 1
ATOM 2483 C CA . PHE A 1 301 ? 19.615 8.457 -13.550 1.00 89.62 301 PHE A CA 1
ATOM 2484 C C . PHE A 1 301 ? 20.458 9.192 -14.575 1.00 89.62 301 PHE A C 1
ATOM 2486 O O . PHE A 1 301 ? 20.198 9.136 -15.779 1.00 89.62 301 PHE A O 1
ATOM 2493 N N . GLU A 1 302 ? 21.510 9.853 -14.106 1.00 89.94 302 GLU A N 1
ATOM 2494 C CA . GLU A 1 302 ? 22.501 10.431 -15.000 1.00 89.94 302 GLU A CA 1
ATOM 2495 C C . GLU A 1 302 ? 23.370 9.328 -15.629 1.00 89.94 302 GLU A C 1
ATOM 2497 O O . GLU A 1 302 ? 23.873 8.470 -14.899 1.00 89.94 302 GLU A O 1
ATOM 2502 N N . PRO A 1 303 ? 23.568 9.309 -16.963 1.00 90.44 303 PRO A N 1
ATOM 2503 C CA . PRO A 1 303 ? 24.408 8.312 -17.607 1.00 90.44 303 PRO A CA 1
ATOM 2504 C C . PRO A 1 303 ? 25.865 8.722 -17.411 1.00 90.44 303 PRO A C 1
ATOM 2506 O O . PRO A 1 303 ? 26.447 9.419 -18.239 1.00 90.44 303 PRO A O 1
ATOM 2509 N N . THR A 1 304 ? 26.456 8.350 -16.281 1.00 92.06 304 THR A N 1
ATOM 2510 C CA . THR A 1 304 ? 27.904 8.460 -16.084 1.00 92.06 304 THR A CA 1
ATOM 2511 C C . THR A 1 304 ? 28.601 7.256 -16.704 1.00 92.06 304 THR A C 1
ATOM 2513 O O . THR A 1 304 ? 28.002 6.197 -16.903 1.00 92.06 304 THR A O 1
ATOM 2516 N N . GLU A 1 305 ? 29.883 7.413 -17.017 1.00 90.44 305 GLU A N 1
ATOM 2517 C CA . GLU A 1 305 ? 30.687 6.316 -17.552 1.00 90.44 305 GLU A CA 1
ATOM 2518 C C . GLU A 1 305 ? 30.741 5.129 -16.585 1.00 90.44 305 GLU A C 1
ATOM 2520 O O . GLU A 1 305 ? 30.519 3.989 -16.987 1.00 90.44 305 GLU A O 1
ATOM 2525 N N . GLU A 1 306 ? 30.920 5.413 -15.294 1.00 91.38 306 GLU A N 1
ATOM 2526 C CA . GLU A 1 306 ? 30.887 4.419 -14.222 1.00 91.38 306 GLU A CA 1
ATOM 2527 C C . GLU A 1 306 ? 29.546 3.674 -14.161 1.00 91.38 306 GLU A C 1
ATOM 2529 O O . GLU A 1 306 ? 29.529 2.443 -14.088 1.00 91.38 306 GLU A O 1
ATOM 2534 N N . PHE A 1 307 ? 28.414 4.387 -14.257 1.00 90.50 307 PHE A N 1
ATOM 2535 C CA . PHE A 1 307 ? 27.095 3.749 -14.269 1.00 90.50 307 PHE A CA 1
ATOM 2536 C C . PHE A 1 307 ? 26.990 2.789 -15.453 1.00 90.50 307 PHE A C 1
ATOM 2538 O O . PHE A 1 307 ? 26.614 1.631 -15.276 1.00 90.50 307 PHE A O 1
ATOM 2545 N N . ILE A 1 308 ? 27.324 3.243 -16.663 1.00 90.81 308 ILE A N 1
ATOM 2546 C CA . ILE A 1 308 ? 27.206 2.416 -17.868 1.00 90.81 308 ILE A CA 1
ATOM 2547 C C . ILE A 1 308 ? 28.124 1.191 -17.791 1.00 90.81 308 ILE A C 1
ATOM 2549 O O . ILE A 1 308 ? 27.672 0.092 -18.113 1.00 90.81 308 ILE A O 1
ATOM 2553 N N . LYS A 1 309 ? 29.368 1.346 -17.324 1.00 90.75 309 LYS A N 1
ATOM 2554 C CA . LYS A 1 309 ? 30.293 0.224 -17.088 1.00 90.75 309 LYS A CA 1
ATOM 2555 C C . LYS A 1 309 ? 29.681 -0.807 -16.140 1.00 90.75 309 LYS A C 1
ATOM 2557 O O . LYS A 1 309 ? 29.614 -1.988 -16.475 1.00 90.75 309 LYS A O 1
ATOM 2562 N N . ASN A 1 310 ? 29.142 -0.357 -15.006 1.00 88.88 310 ASN A N 1
ATOM 2563 C CA . ASN A 1 310 ? 28.475 -1.231 -14.040 1.00 88.88 310 ASN A CA 1
ATOM 2564 C C . ASN A 1 310 ? 27.212 -1.891 -14.616 1.00 88.88 310 ASN A C 1
ATOM 2566 O O . ASN A 1 310 ? 26.969 -3.070 -14.369 1.00 88.88 310 ASN A O 1
ATOM 2570 N N . LEU A 1 311 ? 26.416 -1.167 -15.410 1.00 87.56 311 LEU A N 1
ATOM 2571 C CA . LEU A 1 311 ? 25.238 -1.705 -16.094 1.00 87.56 311 LEU A CA 1
ATOM 2572 C C . LEU A 1 311 ? 25.626 -2.830 -17.062 1.00 87.56 311 LEU A C 1
ATOM 2574 O O . LEU A 1 311 ? 24.989 -3.881 -17.044 1.00 87.56 311 LEU A O 1
ATOM 2578 N N . ILE A 1 312 ? 26.649 -2.619 -17.894 1.00 87.56 312 ILE A N 1
ATOM 2579 C CA . ILE A 1 312 ? 27.107 -3.606 -18.878 1.00 87.56 312 ILE A CA 1
ATOM 2580 C C . ILE A 1 312 ? 27.690 -4.830 -18.182 1.00 87.56 312 ILE A C 1
ATOM 2582 O O . ILE A 1 312 ? 27.280 -5.944 -18.500 1.00 87.56 312 ILE A O 1
ATOM 2586 N N . LYS A 1 313 ? 28.547 -4.629 -17.177 1.00 86.25 313 LYS A N 1
ATOM 2587 C CA . LYS A 1 313 ? 29.092 -5.714 -16.357 1.00 86.25 313 LYS A CA 1
ATOM 2588 C C . LYS A 1 313 ? 27.979 -6.557 -15.727 1.00 86.25 313 LYS A C 1
ATOM 2590 O O . LYS A 1 313 ? 27.920 -7.763 -15.951 1.00 86.25 313 LYS A O 1
ATOM 2595 N N . ASN A 1 314 ? 27.039 -5.916 -15.027 1.00 82.38 314 ASN A N 1
ATOM 2596 C CA . ASN A 1 314 ? 25.890 -6.595 -14.421 1.00 82.38 314 ASN A CA 1
ATOM 2597 C C . ASN A 1 314 ? 25.029 -7.320 -15.465 1.00 82.38 314 ASN A C 1
ATOM 2599 O O . ASN A 1 314 ? 24.478 -8.384 -15.183 1.00 82.38 314 ASN A O 1
ATOM 2603 N N . PHE A 1 315 ? 24.869 -6.738 -16.659 1.00 81.12 315 PHE A N 1
ATOM 2604 C CA . PHE A 1 315 ? 24.120 -7.364 -17.740 1.00 81.12 315 PHE A CA 1
ATOM 2605 C C . PHE A 1 315 ? 24.812 -8.643 -18.215 1.00 81.12 315 PHE A C 1
ATOM 2607 O O . PHE A 1 315 ? 24.136 -9.663 -18.331 1.00 81.12 315 PHE A O 1
ATOM 2614 N N . ILE A 1 316 ? 26.130 -8.604 -18.432 1.00 82.44 316 ILE A N 1
ATOM 2615 C CA . ILE A 1 316 ? 26.929 -9.759 -18.859 1.00 82.44 316 ILE A CA 1
ATOM 2616 C C . ILE A 1 316 ? 26.866 -10.881 -17.821 1.00 82.44 316 ILE A C 1
ATOM 2618 O O . ILE A 1 316 ? 26.531 -12.008 -18.174 1.00 82.44 316 ILE A O 1
ATOM 2622 N N . GLU A 1 317 ? 27.091 -10.560 -16.545 1.00 80.62 317 GLU A N 1
ATOM 2623 C CA . GLU A 1 317 ? 27.087 -11.537 -15.447 1.00 80.62 317 GLU A CA 1
ATOM 2624 C C . GLU A 1 317 ? 25.719 -12.210 -15.248 1.00 80.62 317 GLU A C 1
ATOM 2626 O O . GLU A 1 317 ? 25.646 -13.400 -14.954 1.00 80.62 317 GLU A O 1
ATOM 2631 N N . LYS A 1 318 ? 24.615 -11.466 -15.402 1.00 72.88 318 LYS A N 1
ATOM 2632 C CA . LYS A 1 318 ? 23.259 -11.979 -15.130 1.00 72.88 318 LYS A CA 1
ATOM 2633 C C . LYS A 1 318 ? 22.549 -12.571 -16.348 1.00 72.88 318 LYS A C 1
ATOM 2635 O O . LYS A 1 318 ? 21.536 -13.244 -16.176 1.00 72.88 318 LYS A O 1
ATOM 2640 N N . ASN A 1 319 ? 23.012 -12.284 -17.565 1.00 69.88 319 ASN A N 1
ATOM 2641 C CA . ASN A 1 319 ? 22.277 -12.582 -18.798 1.00 69.88 319 ASN A CA 1
ATOM 2642 C C . ASN A 1 319 ? 23.135 -13.298 -19.850 1.00 69.88 319 ASN A C 1
ATOM 2644 O O . ASN A 1 319 ? 22.934 -13.096 -21.049 1.00 69.88 319 ASN A O 1
ATOM 2648 N N . GLU A 1 320 ? 24.052 -14.163 -19.421 1.00 66.00 320 GLU A N 1
ATOM 2649 C CA . GLU A 1 320 ? 24.889 -14.995 -20.297 1.00 66.00 320 GLU A CA 1
ATOM 2650 C C . GLU A 1 320 ? 24.058 -15.759 -21.352 1.00 66.00 320 GLU A C 1
ATOM 2652 O O . GLU A 1 320 ? 24.342 -15.691 -22.547 1.00 66.00 320 GLU A O 1
ATOM 2657 N N . TYR A 1 321 ? 22.914 -16.330 -20.960 1.00 63.56 321 TYR A N 1
ATOM 2658 C CA . TYR A 1 321 ? 21.947 -16.942 -21.884 1.00 63.56 321 TYR A CA 1
ATOM 2659 C C . TYR A 1 321 ? 21.377 -15.968 -22.944 1.00 63.56 321 TYR A C 1
ATOM 2661 O O . TYR A 1 321 ? 21.151 -16.343 -24.093 1.00 63.56 321 TYR A O 1
ATOM 2669 N N . PHE A 1 322 ? 21.145 -14.690 -22.615 1.00 61.44 322 PHE A N 1
ATOM 2670 C CA . PHE A 1 322 ? 20.651 -13.694 -23.587 1.00 61.44 322 PHE A CA 1
ATOM 2671 C C . PHE A 1 322 ? 21.749 -13.127 -24.495 1.00 61.44 322 PHE A C 1
ATOM 2673 O O . PHE A 1 322 ? 21.444 -12.533 -25.540 1.00 61.44 322 PHE A O 1
ATOM 2680 N N . LEU A 1 323 ? 23.011 -13.263 -24.088 1.00 62.06 323 LEU A N 1
ATOM 2681 C CA . LEU A 1 323 ? 24.162 -13.003 -24.943 1.00 62.06 323 LEU A CA 1
ATOM 2682 C C . LEU A 1 323 ? 24.340 -14.145 -25.951 1.00 62.06 323 LEU A C 1
ATOM 2684 O O . LEU A 1 323 ? 24.513 -13.864 -27.137 1.00 62.06 323 LEU A O 1
ATOM 2688 N N . LEU A 1 324 ? 24.205 -15.396 -25.496 1.00 58.50 324 LEU A N 1
ATOM 2689 C CA . LEU A 1 324 ? 24.589 -16.597 -26.244 1.00 58.50 324 LEU A CA 1
ATOM 2690 C C . LEU A 1 324 ? 23.448 -17.347 -26.951 1.00 58.50 324 LEU A C 1
ATOM 2692 O O . LEU A 1 324 ? 23.729 -18.097 -27.878 1.00 58.50 324 LEU A O 1
ATOM 2696 N N . GLU A 1 325 ? 22.177 -17.206 -26.554 1.00 54.19 325 GLU A N 1
ATOM 2697 C CA . GLU A 1 325 ? 21.106 -18.093 -27.059 1.00 54.19 325 GLU A CA 1
ATOM 2698 C C . GLU A 1 325 ? 19.834 -17.380 -27.541 1.00 54.19 325 GLU A C 1
ATOM 2700 O O . GLU A 1 325 ? 19.198 -17.813 -28.507 1.00 54.19 325 GLU A O 1
ATOM 2705 N N . TYR A 1 326 ? 19.430 -16.278 -26.903 1.00 57.09 326 TYR A N 1
ATOM 2706 C CA . TYR A 1 326 ? 18.110 -15.692 -27.157 1.00 57.09 326 TYR A CA 1
ATOM 2707 C C . TYR A 1 326 ? 18.012 -14.969 -28.516 1.00 57.09 326 TYR A C 1
ATOM 2709 O O . TYR A 1 326 ? 18.602 -13.903 -28.720 1.00 57.09 326 TYR A O 1
ATOM 2717 N N . LYS A 1 327 ? 17.174 -15.524 -29.407 1.00 60.84 327 LYS A N 1
ATOM 2718 C CA . LYS A 1 327 ? 16.868 -15.040 -30.772 1.00 60.84 327 LYS A CA 1
ATOM 2719 C C . LYS A 1 327 ? 18.050 -15.019 -31.749 1.00 60.84 327 LYS A C 1
ATOM 2721 O O . LYS A 1 327 ? 18.094 -14.184 -32.649 1.00 60.84 327 LYS A O 1
ATOM 2726 N N . LEU A 1 328 ? 18.982 -15.954 -31.595 1.00 67.94 328 LEU A N 1
ATOM 2727 C CA . LEU A 1 328 ? 19.921 -16.282 -32.667 1.00 67.94 328 LEU A CA 1
ATOM 2728 C C . LEU A 1 328 ? 19.190 -16.868 -33.895 1.00 67.94 328 LEU A C 1
ATOM 2730 O O . LEU A 1 328 ? 18.021 -17.261 -33.783 1.00 67.94 328 LEU A O 1
ATOM 2734 N N . PRO A 1 329 ? 19.843 -16.920 -35.073 1.00 67.81 329 PRO A N 1
ATOM 2735 C CA . PRO A 1 329 ? 19.280 -17.555 -36.261 1.00 67.81 329 PRO A CA 1
ATOM 2736 C C . PRO A 1 329 ? 18.739 -18.961 -35.965 1.00 67.81 329 PRO A C 1
ATOM 2738 O O . PRO A 1 329 ? 19.313 -19.701 -35.172 1.00 67.81 329 PRO A O 1
ATOM 2741 N N . ARG A 1 330 ? 17.637 -19.342 -36.628 1.00 69.00 330 ARG A N 1
ATOM 2742 C CA . ARG A 1 330 ? 17.042 -20.691 -36.497 1.00 69.00 330 ARG A CA 1
ATOM 2743 C C . ARG A 1 330 ? 17.937 -21.805 -37.049 1.00 69.00 330 ARG A C 1
ATOM 2745 O O . ARG A 1 330 ? 17.717 -22.967 -36.742 1.00 69.00 330 ARG A O 1
ATOM 2752 N N . ASP A 1 331 ? 18.893 -21.443 -37.895 1.00 80.25 331 ASP A N 1
ATOM 2753 C CA . ASP A 1 331 ? 19.918 -22.340 -38.414 1.00 80.25 331 ASP A CA 1
ATOM 2754 C C . ASP A 1 331 ? 20.886 -22.710 -37.278 1.00 80.25 331 ASP A C 1
ATOM 2756 O O . ASP A 1 331 ? 21.644 -21.862 -36.800 1.00 80.25 331 ASP A O 1
ATOM 2760 N N . GLU A 1 332 ? 20.834 -23.967 -36.829 1.00 79.44 332 GLU A N 1
ATOM 2761 C CA . GLU A 1 332 ? 21.636 -24.457 -35.700 1.00 79.44 332 GLU A CA 1
ATOM 2762 C C . GLU A 1 332 ? 23.145 -24.388 -35.978 1.00 79.44 332 GLU A C 1
ATOM 2764 O O . GLU A 1 332 ? 23.918 -24.089 -35.072 1.00 79.44 332 GLU A O 1
ATOM 2769 N N . THR A 1 333 ? 23.592 -24.568 -37.226 1.00 80.31 333 THR A N 1
ATOM 2770 C CA . THR A 1 333 ? 25.018 -24.455 -37.570 1.00 80.31 333 THR A CA 1
ATOM 2771 C C . THR A 1 333 ? 25.499 -23.011 -37.442 1.00 80.31 333 THR A C 1
ATOM 2773 O O . THR A 1 333 ? 26.554 -22.752 -36.861 1.00 80.31 333 THR A O 1
ATOM 2776 N N . LYS A 1 334 ? 24.712 -22.044 -37.927 1.00 77.75 334 LYS A N 1
ATOM 2777 C CA . LYS A 1 334 ? 25.027 -20.613 -37.774 1.00 77.75 334 LYS A CA 1
ATOM 2778 C C . LYS A 1 334 ? 24.979 -20.161 -36.323 1.00 77.75 334 LYS A C 1
ATOM 2780 O O . LYS A 1 334 ? 25.858 -19.425 -35.882 1.00 77.75 334 LYS A O 1
ATOM 2785 N N . LYS A 1 335 ? 23.963 -20.601 -35.584 1.00 81.12 335 LYS A N 1
ATOM 2786 C CA . LYS A 1 335 ? 23.812 -20.331 -34.154 1.00 81.12 335 LYS A CA 1
ATOM 2787 C C . LYS A 1 335 ? 25.033 -20.820 -33.376 1.00 81.12 335 LYS A C 1
ATOM 2789 O O . LYS A 1 335 ? 25.589 -20.052 -32.598 1.00 81.12 335 LYS A O 1
ATOM 2794 N N . GLU A 1 336 ? 25.495 -22.038 -33.645 1.00 81.38 336 GLU A N 1
ATOM 2795 C CA . GLU A 1 336 ? 26.666 -22.612 -32.979 1.00 81.38 336 GLU A CA 1
ATOM 2796 C C . GLU A 1 336 ? 27.976 -21.901 -33.354 1.00 81.38 336 GLU A C 1
ATOM 2798 O O . GLU A 1 336 ? 28.861 -21.731 -32.516 1.00 81.38 336 GLU A O 1
ATOM 2803 N N . ASN A 1 337 ? 28.102 -21.427 -34.597 1.00 81.94 337 ASN A N 1
ATOM 2804 C CA . ASN A 1 337 ? 29.245 -20.609 -35.010 1.00 81.94 337 ASN A CA 1
ATOM 2805 C C . ASN A 1 337 ? 29.251 -19.243 -34.309 1.00 81.94 337 ASN A C 1
ATOM 2807 O O . ASN A 1 337 ? 30.290 -18.816 -33.813 1.00 81.94 337 ASN A O 1
ATOM 2811 N N . ILE A 1 338 ? 28.095 -18.577 -34.214 1.00 82.56 338 ILE A N 1
ATOM 2812 C CA . ILE A 1 338 ? 27.962 -17.306 -33.489 1.00 82.56 338 ILE A CA 1
ATOM 2813 C C . ILE A 1 338 ? 28.312 -17.490 -32.009 1.00 82.56 338 ILE A C 1
ATOM 2815 O O . ILE A 1 338 ? 29.056 -16.680 -31.462 1.00 82.56 338 ILE A O 1
ATOM 2819 N N . LYS A 1 339 ? 27.833 -18.565 -31.371 1.00 83.25 339 LYS A N 1
ATOM 2820 C CA . LYS A 1 339 ? 28.185 -18.892 -29.982 1.00 83.25 339 LYS A CA 1
ATOM 2821 C C . LYS A 1 339 ? 29.693 -19.032 -29.790 1.00 83.25 339 LYS A C 1
ATOM 2823 O O . LYS A 1 339 ? 30.248 -18.385 -28.908 1.00 83.25 339 LYS A O 1
ATOM 2828 N N . ARG A 1 340 ? 30.356 -19.815 -30.648 1.00 85.38 340 ARG A N 1
ATOM 2829 C CA . ARG A 1 340 ? 31.815 -20.003 -30.602 1.00 85.38 340 ARG A CA 1
ATOM 2830 C C . ARG A 1 340 ? 32.581 -18.691 -30.743 1.00 85.38 340 ARG A C 1
ATOM 2832 O O . ARG A 1 340 ? 33.549 -18.478 -30.024 1.00 85.38 340 ARG A O 1
ATOM 2839 N N . GLU A 1 341 ? 32.149 -17.803 -31.631 1.00 86.50 341 GLU A N 1
ATOM 2840 C CA . GLU A 1 341 ? 32.785 -16.491 -31.782 1.00 86.50 341 GLU A CA 1
ATOM 2841 C C . GLU A 1 341 ? 32.571 -15.582 -30.563 1.00 86.50 341 GLU A C 1
ATOM 2843 O O . GLU A 1 341 ? 33.482 -14.853 -30.179 1.00 86.50 341 GLU A O 1
ATOM 2848 N N . ILE A 1 342 ? 31.406 -15.640 -29.911 1.00 85.81 342 ILE A N 1
ATOM 2849 C CA . ILE A 1 342 ? 31.162 -14.874 -28.679 1.00 85.81 342 ILE A CA 1
ATOM 2850 C C . ILE A 1 342 ? 32.032 -15.393 -27.525 1.00 85.81 342 ILE A C 1
ATOM 2852 O O . ILE A 1 342 ? 32.573 -14.577 -26.781 1.00 85.81 342 ILE A O 1
ATOM 2856 N N . GLU A 1 343 ? 32.207 -16.712 -27.392 1.00 86.06 343 GLU A N 1
ATOM 2857 C CA . GLU A 1 343 ? 33.105 -17.289 -26.379 1.00 86.06 343 GLU A CA 1
ATOM 2858 C C . GLU A 1 343 ? 34.561 -16.854 -26.595 1.00 86.06 343 GLU A C 1
ATOM 2860 O O . GLU A 1 343 ? 35.201 -16.393 -25.654 1.00 86.06 343 GLU A O 1
ATOM 2865 N N . LYS A 1 344 ? 35.057 -16.848 -27.841 1.00 88.75 344 LYS A N 1
ATOM 2866 C CA . LYS A 1 344 ? 36.392 -16.296 -28.148 1.00 88.75 344 LYS A CA 1
ATOM 2867 C C . LYS A 1 344 ? 36.522 -14.831 -27.729 1.00 88.75 344 LYS A C 1
ATOM 2869 O O . LYS A 1 344 ? 37.479 -14.449 -27.067 1.00 88.75 344 LYS A O 1
ATOM 2874 N N . LEU A 1 345 ? 35.532 -13.999 -28.060 1.00 88.19 345 LEU A N 1
ATOM 2875 C CA . LEU A 1 345 ? 35.530 -12.585 -27.664 1.00 88.19 345 LEU A CA 1
ATOM 2876 C C . LEU A 1 345 ? 35.505 -12.394 -26.141 1.00 88.19 345 LEU A C 1
ATOM 2878 O O . LEU A 1 345 ? 36.010 -11.389 -25.635 1.00 88.19 345 LEU A O 1
ATOM 2882 N N . LYS A 1 346 ? 34.902 -13.332 -25.406 1.00 86.62 346 LYS A N 1
ATOM 2883 C CA . LYS A 1 346 ? 34.897 -13.347 -23.943 1.00 86.62 346 LYS A CA 1
ATOM 2884 C C . LYS A 1 346 ? 36.281 -13.697 -23.395 1.00 86.62 346 LYS A C 1
ATOM 2886 O O . LYS A 1 346 ? 36.753 -12.979 -22.516 1.00 86.62 346 LYS A O 1
ATOM 2891 N N . GLU A 1 347 ? 36.943 -14.712 -23.949 1.00 87.25 347 GLU A N 1
ATOM 2892 C CA . GLU A 1 347 ? 38.336 -15.068 -23.627 1.00 87.25 347 GLU A CA 1
ATOM 2893 C C . GLU A 1 347 ? 39.309 -13.912 -23.926 1.00 87.25 347 GLU A C 1
ATOM 2895 O O . GLU A 1 347 ? 40.209 -13.637 -23.137 1.00 87.25 347 GLU A O 1
ATOM 2900 N N . GLU A 1 348 ? 39.076 -13.164 -25.008 1.00 88.12 348 GLU A N 1
ATOM 2901 C CA . GLU A 1 348 ? 39.849 -11.970 -25.384 1.00 88.12 348 GLU A CA 1
ATOM 2902 C C . GLU A 1 348 ? 39.519 -10.711 -24.552 1.00 88.12 348 GLU A C 1
ATOM 2904 O O . GLU A 1 348 ? 40.109 -9.652 -24.768 1.00 88.12 348 GLU A O 1
ATOM 2909 N N . GLY A 1 349 ? 38.552 -10.766 -23.627 1.00 86.88 349 GLY A N 1
ATOM 2910 C CA . GLY A 1 349 ? 38.148 -9.611 -22.811 1.00 86.88 349 GLY A CA 1
ATOM 2911 C C . GLY A 1 349 ? 37.368 -8.520 -23.567 1.00 86.88 349 GLY A C 1
ATOM 2912 O O . GLY A 1 349 ? 37.189 -7.410 -23.056 1.00 86.88 349 GLY A O 1
ATOM 2913 N N . LYS A 1 350 ? 36.863 -8.821 -24.769 1.00 90.00 350 LYS A N 1
ATOM 2914 C CA . LYS A 1 350 ? 36.156 -7.887 -25.668 1.00 90.00 350 LYS A CA 1
ATOM 2915 C C . LYS A 1 350 ? 34.628 -7.946 -25.554 1.00 90.00 350 LYS A C 1
ATOM 2917 O O . LYS A 1 350 ? 33.918 -7.280 -26.311 1.00 90.00 350 LYS A O 1
ATOM 2922 N N . ILE A 1 351 ? 34.089 -8.701 -24.599 1.00 88.31 351 ILE A N 1
ATOM 2923 C CA . ILE A 1 351 ? 32.637 -8.884 -24.448 1.00 88.31 351 ILE A CA 1
ATOM 2924 C C . ILE A 1 351 ? 31.882 -7.562 -24.191 1.00 88.31 351 ILE A C 1
ATOM 2926 O O . ILE A 1 351 ? 30.803 -7.344 -24.739 1.00 88.31 351 ILE A O 1
ATOM 2930 N N . ASP A 1 352 ? 32.475 -6.624 -23.449 1.00 89.00 352 ASP A N 1
ATOM 2931 C CA . ASP A 1 352 ? 31.895 -5.294 -23.213 1.00 89.00 352 ASP A CA 1
ATOM 2932 C C . ASP A 1 352 ? 31.732 -4.505 -24.518 1.00 89.00 352 ASP A C 1
ATOM 2934 O O . ASP A 1 352 ? 30.718 -3.838 -24.737 1.00 89.00 352 ASP A O 1
ATOM 2938 N N . ILE A 1 353 ? 32.729 -4.611 -25.403 1.00 89.81 353 ILE A N 1
ATOM 2939 C CA . ILE A 1 353 ? 32.745 -3.954 -26.711 1.00 89.81 353 ILE A CA 1
ATOM 2940 C C . ILE A 1 353 ? 31.604 -4.515 -27.562 1.00 89.81 353 ILE A C 1
ATOM 2942 O O . ILE A 1 353 ? 30.839 -3.747 -28.146 1.00 89.81 353 ILE A O 1
ATOM 2946 N N . LEU A 1 354 ? 31.418 -5.841 -27.569 1.00 88.81 354 LEU A N 1
ATOM 2947 C CA . LEU A 1 354 ? 30.284 -6.485 -28.240 1.00 88.81 354 LEU A CA 1
ATOM 2948 C C . LEU A 1 354 ? 28.943 -5.908 -27.763 1.00 88.81 354 LEU A C 1
ATOM 2950 O O . LEU A 1 354 ? 28.087 -5.550 -28.578 1.00 88.81 354 LEU A O 1
ATOM 2954 N N . VAL A 1 355 ? 28.759 -5.779 -26.444 1.00 88.38 355 VAL A N 1
ATOM 2955 C CA . VAL A 1 355 ? 27.520 -5.254 -25.849 1.00 88.38 355 VAL A CA 1
ATOM 2956 C C . VAL A 1 355 ? 27.294 -3.783 -26.213 1.00 88.38 355 VAL A C 1
ATOM 2958 O O . VAL A 1 355 ? 26.172 -3.421 -26.579 1.00 88.38 355 VAL A O 1
ATOM 2961 N N . LEU A 1 356 ? 28.335 -2.945 -26.182 1.00 89.12 356 LEU A N 1
ATOM 2962 C CA . LEU A 1 356 ? 28.261 -1.532 -26.578 1.00 89.12 356 LEU A CA 1
ATOM 2963 C C . LEU A 1 356 ? 27.887 -1.366 -28.055 1.00 89.12 356 LEU A C 1
ATOM 2965 O O . LEU A 1 356 ? 26.950 -0.629 -28.382 1.00 89.12 356 LEU A O 1
ATOM 2969 N N . LEU A 1 357 ? 28.564 -2.088 -28.954 1.00 88.12 357 LEU A N 1
ATOM 2970 C CA . LEU A 1 357 ? 28.281 -2.036 -30.391 1.00 88.12 357 LEU A CA 1
ATOM 2971 C C . LEU A 1 357 ? 26.861 -2.525 -30.697 1.00 88.12 357 LEU A C 1
ATOM 2973 O O . LEU A 1 357 ? 26.139 -1.911 -31.492 1.00 88.12 357 LEU A O 1
ATOM 2977 N N . 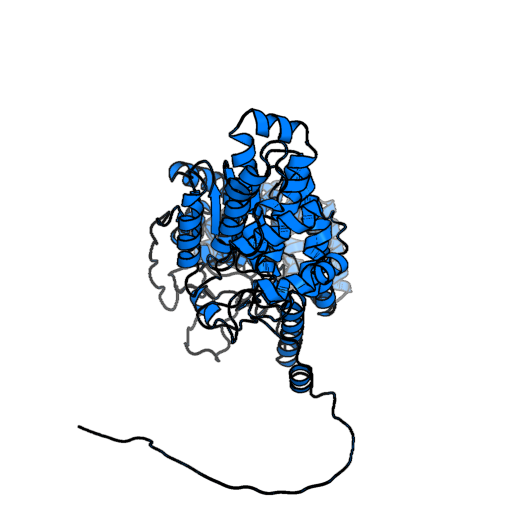ARG A 1 358 ? 26.408 -3.580 -30.010 1.00 86.94 358 ARG A N 1
ATOM 2978 C CA . ARG A 1 358 ? 25.021 -4.063 -30.074 1.00 86.94 358 ARG A CA 1
ATOM 2979 C C . ARG A 1 358 ? 24.037 -2.989 -29.616 1.00 86.94 358 ARG A C 1
ATOM 2981 O O . ARG A 1 358 ? 23.053 -2.733 -30.314 1.00 86.94 358 ARG A O 1
ATOM 2988 N N . ALA A 1 359 ? 24.313 -2.327 -28.493 1.00 88.12 359 ALA A N 1
ATOM 2989 C CA . ALA A 1 359 ? 23.467 -1.269 -27.954 1.00 88.12 359 ALA A CA 1
ATOM 2990 C C . ALA A 1 359 ? 23.328 -0.089 -28.930 1.00 88.12 359 ALA A C 1
ATOM 2992 O O . ALA A 1 359 ? 22.205 0.305 -29.261 1.00 88.12 359 ALA A O 1
ATOM 2993 N N . VAL A 1 360 ? 24.441 0.418 -29.471 1.00 87.94 360 VAL A N 1
ATOM 2994 C CA . VAL A 1 360 ? 24.436 1.474 -30.503 1.00 87.94 360 VAL A CA 1
ATOM 2995 C C . VAL A 1 360 ? 23.728 1.019 -31.769 1.00 87.94 360 VAL A C 1
ATOM 2997 O O . VAL A 1 360 ? 23.010 1.799 -32.402 1.00 87.94 360 VAL A O 1
ATOM 3000 N N . SER A 1 361 ? 23.862 -0.255 -32.143 1.00 84.81 361 SER A N 1
ATOM 3001 C CA . SER A 1 361 ? 23.192 -0.767 -33.331 1.00 84.81 361 SER A CA 1
ATOM 3002 C C . SER A 1 361 ? 21.663 -0.692 -33.215 1.00 84.81 361 SER A C 1
ATOM 3004 O O . SER A 1 361 ? 20.971 -0.287 -34.166 1.00 84.81 361 SER A O 1
ATOM 3006 N N . ASN A 1 362 ? 21.154 -1.002 -32.022 1.00 84.81 362 ASN A N 1
ATOM 3007 C CA . ASN A 1 362 ? 19.756 -1.351 -31.781 1.00 84.81 362 ASN A CA 1
ATOM 3008 C C . ASN A 1 362 ? 18.927 -0.284 -31.091 1.00 84.81 362 ASN A C 1
ATOM 3010 O O . ASN A 1 362 ? 17.696 -0.358 -31.144 1.00 84.81 362 ASN A O 1
ATOM 3014 N N . ILE A 1 363 ? 19.564 0.702 -30.460 1.00 86.38 363 ILE A N 1
ATOM 3015 C CA . ILE A 1 363 ? 18.839 1.797 -29.827 1.00 86.38 363 ILE A CA 1
ATOM 3016 C C . ILE A 1 363 ? 18.014 2.528 -30.886 1.00 86.38 363 ILE A C 1
ATOM 3018 O O . ILE A 1 363 ? 18.464 2.709 -32.019 1.00 86.38 363 ILE A O 1
ATOM 3022 N N . LYS A 1 364 ? 16.788 2.925 -30.562 1.00 83.56 364 LYS A N 1
ATOM 3023 C CA . LYS A 1 364 ? 15.956 3.761 -31.435 1.00 83.56 364 LYS A CA 1
ATOM 3024 C C . LYS A 1 364 ? 15.824 5.130 -30.767 1.00 83.56 364 LYS A C 1
ATOM 3026 O O . LYS A 1 364 ? 15.027 5.226 -29.835 1.00 83.56 364 LYS A O 1
ATOM 3031 N N . PRO A 1 365 ? 16.654 6.109 -31.182 1.00 80.88 365 PRO A N 1
ATOM 3032 C CA . PRO A 1 365 ? 16.599 7.457 -30.647 1.00 80.88 365 PRO A CA 1
ATOM 3033 C C . PRO A 1 365 ? 15.294 8.135 -31.036 1.00 80.88 365 PRO A C 1
ATOM 3035 O O . PRO A 1 365 ? 14.923 8.105 -32.221 1.00 80.88 365 PRO A O 1
ATOM 3038 N N . ASP A 1 366 ? 14.642 8.753 -30.060 1.00 75.31 366 ASP A N 1
ATOM 3039 C CA . ASP A 1 366 ? 13.440 9.555 -30.287 1.00 75.31 366 ASP A CA 1
ATOM 3040 C C . ASP A 1 366 ? 13.850 10.926 -30.868 1.00 75.31 366 ASP A C 1
ATOM 3042 O O . ASP A 1 366 ? 13.269 11.405 -31.849 1.00 75.31 366 ASP A O 1
ATOM 3046 N N . ASP A 1 367 ? 14.960 11.489 -30.376 1.00 79.31 367 ASP A N 1
ATOM 3047 C CA . ASP A 1 367 ? 15.479 12.797 -30.782 1.00 79.31 367 ASP A CA 1
ATOM 3048 C C . ASP A 1 367 ? 16.323 12.779 -32.085 1.00 79.31 367 ASP A C 1
ATOM 3050 O O . ASP A 1 367 ? 17.023 11.815 -32.422 1.00 79.31 367 ASP A O 1
ATOM 3054 N N . LYS A 1 368 ? 16.263 13.880 -32.854 1.00 82.06 368 LYS A N 1
ATOM 3055 C CA . LYS A 1 368 ? 16.991 14.040 -34.129 1.00 82.06 368 LYS A CA 1
ATOM 3056 C C . LYS A 1 368 ? 18.511 14.116 -33.942 1.00 82.06 368 LYS A C 1
ATOM 3058 O O . LYS A 1 368 ? 19.238 13.549 -34.763 1.00 82.06 368 LYS A O 1
ATOM 3063 N N . ILE A 1 369 ? 18.994 14.806 -32.909 1.00 83.12 369 ILE A N 1
ATOM 3064 C CA . ILE A 1 369 ? 20.424 14.963 -32.608 1.00 83.12 369 ILE A CA 1
ATOM 3065 C C . ILE A 1 369 ? 20.992 13.607 -32.202 1.00 83.12 369 ILE A C 1
ATOM 3067 O O . ILE A 1 369 ? 21.973 13.149 -32.792 1.00 83.12 369 ILE A O 1
ATOM 3071 N N . SER A 1 370 ? 20.311 12.902 -31.306 1.00 79.94 370 SER A N 1
ATOM 3072 C CA . SER A 1 370 ? 20.684 11.549 -30.878 1.00 79.94 370 SER A CA 1
ATOM 3073 C C . SER A 1 370 ? 20.720 10.559 -32.043 1.00 79.94 370 SER A C 1
ATOM 3075 O O . SER A 1 370 ? 21.634 9.736 -32.148 1.00 79.94 370 SER A O 1
ATOM 3077 N N . ARG A 1 371 ? 19.797 10.685 -33.007 1.00 85.06 371 ARG A N 1
ATOM 3078 C CA . ARG A 1 371 ? 19.815 9.904 -34.256 1.00 85.06 371 ARG A CA 1
ATOM 3079 C C . ARG A 1 371 ? 21.035 10.212 -35.128 1.00 85.06 371 ARG A C 1
ATOM 3081 O O . ARG A 1 371 ? 21.621 9.286 -35.690 1.00 85.06 371 ARG A O 1
ATOM 3088 N N . LYS A 1 372 ? 21.444 11.481 -35.222 1.00 87.19 372 LYS A N 1
ATOM 3089 C CA . LYS A 1 372 ? 22.660 11.896 -35.942 1.00 87.19 372 LYS A CA 1
ATOM 3090 C C . LYS A 1 372 ? 23.920 11.353 -35.265 1.00 87.19 372 LYS A C 1
ATOM 3092 O O . LYS A 1 372 ? 24.763 10.781 -35.953 1.00 87.19 372 LYS A O 1
ATOM 3097 N N . ILE A 1 373 ? 24.015 11.463 -33.937 1.00 84.56 373 ILE A N 1
ATOM 3098 C CA . ILE A 1 373 ? 25.126 10.911 -33.146 1.00 84.56 373 ILE A CA 1
ATOM 3099 C C . ILE A 1 373 ? 25.216 9.400 -33.366 1.00 84.56 373 ILE A C 1
ATOM 3101 O O . ILE A 1 373 ? 26.256 8.915 -33.798 1.00 84.56 373 ILE A O 1
ATOM 3105 N N . LYS A 1 374 ? 24.109 8.667 -33.188 1.00 85.88 374 LYS A N 1
ATOM 3106 C CA . LYS A 1 374 ? 24.045 7.222 -33.442 1.00 85.88 374 LYS A CA 1
ATOM 3107 C C . LYS A 1 374 ? 24.534 6.861 -34.845 1.00 85.88 374 LYS A C 1
ATOM 3109 O O . LYS A 1 374 ? 25.292 5.910 -34.995 1.00 85.88 374 LYS A O 1
ATOM 3114 N N . ASN A 1 375 ? 24.089 7.576 -35.878 1.00 85.81 375 ASN A N 1
ATOM 3115 C CA . ASN A 1 375 ? 24.483 7.281 -37.256 1.00 85.81 375 ASN A CA 1
ATOM 3116 C C . ASN A 1 375 ? 25.978 7.528 -37.496 1.00 85.81 375 ASN A C 1
ATOM 3118 O O . ASN A 1 375 ? 26.598 6.756 -38.221 1.00 85.81 375 ASN A O 1
ATOM 3122 N N . ASN A 1 376 ? 26.562 8.549 -36.867 1.00 85.12 376 ASN A N 1
ATOM 3123 C CA . ASN A 1 376 ? 28.003 8.788 -36.921 1.00 85.12 376 ASN A CA 1
ATOM 3124 C C . ASN A 1 376 ? 28.785 7.686 -36.196 1.00 85.12 376 ASN A C 1
ATOM 3126 O O . ASN A 1 376 ? 29.726 7.156 -36.772 1.00 85.12 376 ASN A O 1
ATOM 3130 N N . LEU A 1 377 ? 28.355 7.282 -34.994 1.00 83.81 377 LEU A N 1
ATOM 3131 C CA . LEU A 1 377 ? 28.966 6.160 -34.268 1.00 83.81 377 LEU A CA 1
ATOM 3132 C C . LEU A 1 377 ? 28.860 4.860 -35.068 1.00 83.81 377 LEU A C 1
ATOM 3134 O O . LEU A 1 377 ? 29.833 4.134 -35.210 1.00 83.81 377 LEU A O 1
ATOM 3138 N N . LYS A 1 378 ? 27.697 4.589 -35.671 1.00 82.62 378 LYS A N 1
ATOM 3139 C CA . LYS A 1 378 ? 27.503 3.430 -36.549 1.00 82.62 378 LYS A CA 1
ATOM 3140 C C . LYS A 1 378 ? 28.433 3.433 -37.747 1.00 82.62 378 LYS A C 1
ATOM 3142 O O . LYS A 1 378 ? 28.910 2.367 -38.104 1.00 82.62 378 LYS A O 1
ATOM 3147 N N . LYS A 1 379 ? 28.644 4.588 -38.381 1.00 81.25 379 LYS A N 1
ATOM 3148 C CA . LYS A 1 379 ? 29.641 4.703 -39.443 1.00 81.25 379 LYS A CA 1
ATOM 3149 C C . LYS A 1 379 ? 30.999 4.371 -38.835 1.00 81.25 379 LYS A C 1
ATOM 3151 O O . LYS A 1 379 ? 31.516 3.297 -39.087 1.00 81.25 379 LYS A O 1
ATOM 3156 N N . ASN A 1 380 ? 31.487 5.188 -37.914 1.00 78.44 380 ASN A N 1
ATOM 3157 C CA . ASN A 1 380 ? 32.829 5.055 -37.347 1.00 78.44 380 ASN A CA 1
ATOM 3158 C C . ASN A 1 380 ? 33.160 3.649 -36.815 1.00 78.44 380 ASN A C 1
ATOM 3160 O O . ASN A 1 380 ? 34.293 3.212 -36.949 1.00 78.44 380 ASN A O 1
ATOM 3164 N N . TRP A 1 381 ? 32.194 2.941 -36.222 1.00 78.25 381 TRP A N 1
ATOM 3165 C CA . TRP A 1 381 ? 32.433 1.666 -35.539 1.00 78.25 381 TRP A CA 1
ATOM 3166 C C . TRP A 1 381 ? 31.989 0.423 -36.320 1.00 78.25 381 TRP A C 1
ATOM 3168 O O . TRP A 1 381 ? 32.338 -0.688 -35.933 1.00 78.25 381 TRP A O 1
ATOM 3178 N N . LEU A 1 382 ? 31.184 0.568 -37.381 1.00 73.94 382 LEU A N 1
ATOM 3179 C CA . LEU A 1 382 ? 30.644 -0.558 -38.165 1.00 73.94 382 LEU A CA 1
ATOM 3180 C C . LEU A 1 382 ? 30.885 -0.403 -39.686 1.00 73.94 382 LEU A C 1
ATOM 3182 O O . LEU A 1 382 ? 30.239 -1.115 -40.464 1.00 73.94 382 LEU A O 1
ATOM 3186 N N . LEU A 1 383 ? 31.757 0.532 -40.100 1.00 61.38 383 LEU A N 1
ATOM 3187 C CA . LEU A 1 383 ? 32.017 0.948 -41.493 1.00 61.38 383 LEU A CA 1
ATOM 3188 C C . LEU A 1 383 ? 32.435 -0.217 -42.406 1.00 61.38 383 LEU A C 1
ATOM 3190 O O . LEU A 1 383 ? 31.840 -0.393 -43.459 1.00 61.38 383 LEU A O 1
ATOM 3194 N N . ASP A 1 384 ? 33.329 -1.106 -41.975 1.00 53.12 384 ASP A N 1
ATOM 3195 C CA . ASP A 1 384 ? 33.946 -2.093 -42.882 1.00 53.12 384 ASP A CA 1
ATOM 3196 C C . ASP A 1 384 ? 33.330 -3.500 -42.788 1.00 53.12 384 ASP A C 1
ATOM 3198 O O . ASP A 1 384 ? 34.017 -4.520 -42.786 1.00 53.12 384 ASP A O 1
ATOM 3202 N N . ALA A 1 385 ? 32.014 -3.590 -42.619 1.00 53.25 385 ALA A N 1
ATOM 3203 C CA . ALA A 1 385 ? 31.265 -4.853 -42.677 1.00 53.25 385 ALA A CA 1
ATOM 3204 C C . ALA A 1 385 ? 29.993 -4.690 -43.522 1.00 53.25 385 ALA A C 1
ATOM 3206 O O . ALA A 1 385 ? 28.925 -5.198 -43.189 1.00 53.25 385 ALA A O 1
ATOM 3207 N N . GLU A 1 386 ? 30.063 -3.872 -44.570 1.00 50.47 386 GLU A N 1
ATOM 3208 C CA . GLU A 1 386 ? 28.941 -3.599 -45.476 1.00 50.47 386 GLU A CA 1
ATOM 3209 C C . GLU A 1 386 ? 28.585 -4.784 -46.385 1.00 50.47 386 GLU A C 1
ATOM 3211 O O . GLU A 1 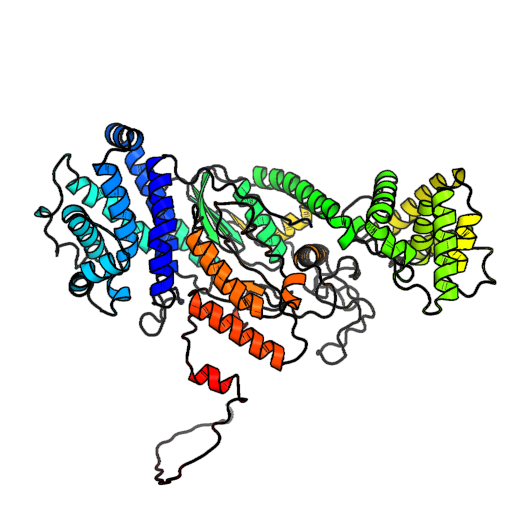386 ? 27.427 -4.909 -46.774 1.00 50.47 386 GLU A O 1
ATOM 3216 N N . GLU A 1 387 ? 29.516 -5.713 -46.622 1.00 51.09 387 GLU A N 1
ATOM 3217 C CA . GLU A 1 387 ? 29.266 -6.925 -47.420 1.00 51.09 387 GLU A CA 1
ATOM 3218 C C . GLU A 1 387 ? 28.501 -8.019 -46.653 1.00 51.09 387 GLU A C 1
ATOM 3220 O O . GLU A 1 387 ? 27.873 -8.897 -47.252 1.00 51.09 387 GLU A O 1
ATOM 3225 N N . VAL A 1 388 ? 28.493 -7.961 -45.316 1.00 61.25 388 VAL A N 1
ATOM 3226 C CA . VAL A 1 388 ? 27.826 -8.960 -44.476 1.00 61.25 388 VAL A CA 1
ATOM 3227 C C . VAL A 1 388 ? 26.375 -8.547 -44.235 1.00 61.25 388 VAL A C 1
ATOM 3229 O O . VAL A 1 388 ? 26.082 -7.650 -43.444 1.00 61.25 388 VAL A O 1
ATOM 3232 N N . LYS A 1 389 ? 25.443 -9.232 -44.912 1.00 63.03 389 LYS A N 1
ATOM 3233 C CA . LYS A 1 389 ? 23.993 -8.983 -44.785 1.00 63.03 389 LYS A CA 1
ATOM 3234 C C . LYS A 1 389 ? 23.454 -9.252 -43.376 1.00 63.03 389 LYS A C 1
ATOM 3236 O O . LYS A 1 389 ? 22.465 -8.642 -42.974 1.00 63.03 389 LYS A O 1
ATOM 3241 N N . GLU A 1 390 ? 24.079 -10.167 -42.639 1.00 73.31 390 GLU A N 1
ATOM 3242 C CA . GLU A 1 390 ? 23.642 -10.564 -41.300 1.00 73.31 390 GLU A CA 1
ATOM 3243 C C . GLU A 1 390 ? 24.224 -9.631 -40.231 1.00 73.31 390 GLU A C 1
ATOM 3245 O O . GLU A 1 390 ? 25.434 -9.480 -40.056 1.00 73.31 390 GLU A O 1
ATOM 3250 N N . LYS A 1 391 ? 23.328 -8.983 -39.492 1.00 76.94 391 LYS A N 1
ATOM 3251 C CA . LYS A 1 391 ? 23.650 -7.913 -38.547 1.00 76.94 391 LYS A CA 1
ATOM 3252 C C . LYS A 1 391 ? 24.477 -8.398 -37.355 1.00 76.94 391 LYS A C 1
ATOM 3254 O O . LYS A 1 391 ? 25.329 -7.659 -36.868 1.00 76.94 391 LYS A O 1
ATOM 3259 N N . GLU A 1 392 ? 24.213 -9.608 -36.882 1.00 78.44 392 GLU A N 1
ATOM 3260 C CA . GLU A 1 392 ? 24.904 -10.259 -35.771 1.00 78.44 392 GLU A CA 1
ATOM 3261 C C . GLU A 1 392 ? 26.384 -10.458 -36.118 1.00 78.44 392 GLU A C 1
ATOM 3263 O O . GLU A 1 392 ? 27.259 -10.013 -35.376 1.00 78.44 392 GLU A O 1
ATOM 3268 N N . LEU A 1 393 ? 26.659 -11.015 -37.301 1.00 78.19 393 LEU A N 1
ATOM 3269 C CA . LEU A 1 393 ? 28.014 -11.233 -37.812 1.00 78.19 393 LEU A CA 1
ATOM 3270 C C . LEU A 1 393 ? 28.750 -9.917 -38.083 1.00 78.19 393 LEU A C 1
ATOM 3272 O O . LEU A 1 393 ? 29.934 -9.803 -37.777 1.00 78.19 393 LEU A O 1
ATOM 3276 N N . LYS A 1 394 ? 28.044 -8.892 -38.581 1.00 80.81 394 LYS A N 1
ATOM 3277 C CA . LYS A 1 394 ? 28.596 -7.539 -38.741 1.00 80.81 394 LYS A CA 1
ATOM 3278 C C . LYS A 1 394 ? 29.096 -6.957 -37.416 1.00 80.81 394 LYS A C 1
ATOM 3280 O O . LYS A 1 394 ? 30.164 -6.352 -37.380 1.00 80.81 394 LYS A O 1
ATOM 3285 N N . ILE A 1 395 ? 28.331 -7.131 -36.339 1.00 85.50 395 ILE A N 1
ATOM 3286 C CA . ILE A 1 395 ? 28.701 -6.633 -35.010 1.00 85.50 395 ILE A CA 1
ATOM 3287 C C . ILE A 1 395 ? 29.872 -7.446 -34.441 1.00 85.50 395 ILE A C 1
ATOM 3289 O O . ILE A 1 395 ? 30.833 -6.840 -33.985 1.00 85.50 395 ILE A O 1
ATOM 3293 N N . ILE A 1 396 ? 29.840 -8.780 -34.535 1.00 85.00 396 ILE A N 1
ATOM 3294 C CA . ILE A 1 396 ? 30.927 -9.662 -34.066 1.00 85.00 396 ILE A CA 1
ATOM 3295 C C . ILE A 1 396 ? 32.242 -9.359 -34.798 1.00 85.00 396 ILE A C 1
ATOM 3297 O O . ILE A 1 396 ? 33.277 -9.158 -34.167 1.00 85.00 396 ILE A O 1
ATOM 3301 N N . GLY A 1 397 ? 32.199 -9.242 -36.129 1.00 83.69 397 GLY A N 1
ATOM 3302 C CA . GLY A 1 397 ? 33.371 -8.893 -36.933 1.00 83.69 397 GLY A CA 1
ATOM 3303 C C . GLY A 1 397 ? 33.882 -7.472 -36.676 1.00 83.69 397 GLY A C 1
ATOM 3304 O O . GLY A 1 397 ? 35.075 -7.209 -36.812 1.00 83.69 397 GLY A O 1
ATOM 3305 N N . ALA A 1 398 ? 33.012 -6.533 -36.291 1.00 84.88 398 ALA A N 1
ATOM 3306 C CA . ALA A 1 398 ? 33.450 -5.229 -35.800 1.00 84.88 398 ALA A CA 1
ATOM 3307 C C . ALA A 1 398 ? 34.149 -5.359 -34.438 1.00 84.88 398 ALA A C 1
ATOM 3309 O O . ALA A 1 398 ? 35.240 -4.825 -34.283 1.00 84.88 398 ALA A O 1
ATOM 3310 N N . THR A 1 399 ? 33.590 -6.119 -33.489 1.00 88.00 399 THR A N 1
ATOM 3311 C CA . THR A 1 399 ? 34.187 -6.329 -32.160 1.00 88.00 399 THR A CA 1
ATOM 3312 C C . THR A 1 399 ? 35.602 -6.895 -32.232 1.00 88.00 399 THR A C 1
ATOM 3314 O O . THR A 1 399 ? 36.474 -6.395 -31.530 1.00 88.00 399 THR A O 1
ATOM 3317 N N . HIS A 1 400 ? 35.854 -7.877 -33.102 1.00 86.12 400 HIS A N 1
ATOM 3318 C CA . HIS A 1 400 ? 37.190 -8.462 -33.282 1.00 86.12 400 HIS A CA 1
ATOM 3319 C C . HIS A 1 400 ? 38.269 -7.430 -33.638 1.00 86.12 400 HIS A C 1
ATOM 3321 O O . HIS A 1 400 ? 39.412 -7.572 -33.205 1.00 86.12 400 HIS A O 1
ATOM 3327 N N . ARG A 1 401 ? 37.894 -6.381 -34.383 1.00 83.38 401 ARG A N 1
ATOM 3328 C CA . ARG A 1 401 ? 38.796 -5.329 -34.878 1.00 83.38 401 ARG A CA 1
ATOM 3329 C C . ARG A 1 401 ? 39.107 -4.235 -33.864 1.00 83.38 401 ARG A C 1
ATOM 3331 O O . ARG A 1 401 ? 40.086 -3.525 -34.058 1.00 83.38 401 ARG A O 1
ATOM 3338 N N . PHE A 1 402 ? 38.297 -4.095 -32.819 1.00 84.69 402 PHE A N 1
ATOM 3339 C CA . PHE A 1 402 ? 38.572 -3.130 -31.762 1.00 84.69 402 PHE A CA 1
ATOM 3340 C C . PHE A 1 402 ? 39.701 -3.623 -30.862 1.00 84.69 402 PHE A C 1
ATOM 3342 O O . PHE A 1 402 ? 39.716 -4.785 -30.437 1.00 84.69 402 PHE A O 1
ATOM 3349 N N . SER A 1 403 ? 40.616 -2.716 -30.534 1.00 82.94 403 SER A N 1
ATOM 3350 C CA . SER A 1 403 ? 41.621 -2.964 -29.507 1.00 82.94 403 SER A CA 1
ATOM 3351 C C . SER A 1 403 ? 41.023 -2.773 -28.106 1.00 82.94 403 SER A C 1
ATOM 3353 O O . SER A 1 403 ? 39.987 -2.124 -27.923 1.00 82.94 403 SER A O 1
ATOM 3355 N N . ILE A 1 404 ? 41.660 -3.352 -27.085 1.00 79.44 404 ILE A N 1
ATOM 3356 C CA . ILE A 1 404 ? 41.200 -3.206 -25.693 1.00 79.44 404 ILE A CA 1
ATOM 3357 C C . ILE A 1 404 ? 41.377 -1.753 -25.227 1.00 79.44 404 ILE A C 1
ATOM 3359 O O . ILE A 1 404 ? 40.568 -1.251 -24.450 1.00 79.44 404 ILE A O 1
ATOM 3363 N N . GLU A 1 405 ? 42.380 -1.048 -25.746 1.00 79.62 405 GLU A N 1
ATOM 3364 C CA . GLU A 1 405 ? 42.664 0.354 -25.433 1.00 79.62 405 GLU A CA 1
ATOM 3365 C C . GLU A 1 405 ? 41.575 1.305 -25.965 1.00 79.62 405 GLU A C 1
ATOM 3367 O O . GLU A 1 405 ? 41.311 2.351 -25.372 1.00 79.62 405 GLU A O 1
ATOM 3372 N N . GLU A 1 406 ? 40.878 0.932 -27.043 1.00 82.81 406 GLU A N 1
ATOM 3373 C CA . GLU A 1 406 ? 39.773 1.716 -27.616 1.00 82.81 406 GLU A CA 1
ATOM 3374 C C . GLU A 1 406 ? 38.467 1.610 -26.813 1.00 82.81 406 GLU A C 1
ATOM 3376 O O . GLU A 1 406 ? 37.549 2.418 -26.993 1.00 82.81 406 GLU A O 1
ATOM 3381 N N . LYS A 1 407 ? 38.385 0.649 -25.885 1.00 84.44 407 LYS A N 1
ATOM 3382 C CA . LYS A 1 407 ? 37.218 0.396 -25.028 1.00 84.44 407 LYS A CA 1
ATOM 3383 C C . LYS A 1 407 ? 36.757 1.646 -24.279 1.00 84.44 407 LYS A C 1
ATOM 3385 O O . LYS A 1 407 ? 35.565 1.943 -24.245 1.00 84.44 407 LYS A O 1
ATOM 3390 N N . GLU A 1 408 ? 37.688 2.399 -23.703 1.00 86.88 408 GLU A N 1
ATOM 3391 C CA . GLU A 1 408 ? 37.390 3.608 -22.924 1.00 86.88 408 GLU A CA 1
ATOM 3392 C C . GLU A 1 408 ? 36.775 4.711 -23.797 1.00 86.88 408 GLU A C 1
ATOM 3394 O O . GLU A 1 408 ? 35.770 5.334 -23.442 1.00 86.88 408 GLU A O 1
ATOM 3399 N N . LYS A 1 409 ? 37.303 4.877 -25.015 1.00 87.56 409 LYS A N 1
ATOM 3400 C CA . LYS A 1 409 ? 36.749 5.807 -25.999 1.00 87.56 409 LYS A CA 1
ATOM 3401 C C . LYS A 1 409 ? 35.318 5.419 -26.376 1.00 87.56 409 LYS A C 1
ATOM 3403 O O . LYS A 1 409 ? 34.443 6.286 -26.375 1.00 87.56 409 LYS A O 1
ATOM 3408 N N . LEU A 1 410 ? 35.059 4.131 -26.622 1.00 87.06 410 LEU A N 1
ATOM 3409 C CA . LEU A 1 410 ? 33.714 3.619 -26.910 1.00 87.06 410 LEU A CA 1
ATOM 3410 C C . LEU A 1 410 ? 32.720 3.932 -25.788 1.00 87.06 410 LEU A C 1
ATOM 3412 O O . LEU A 1 410 ? 31.611 4.395 -26.065 1.00 87.06 410 LEU A O 1
ATOM 3416 N N . TYR A 1 411 ? 33.111 3.728 -24.527 1.00 90.19 411 TYR A N 1
ATOM 3417 C CA . TYR A 1 411 ? 32.274 4.083 -23.382 1.00 90.19 411 TYR A CA 1
ATOM 3418 C C . TYR A 1 411 ? 31.949 5.579 -23.363 1.00 90.19 411 TYR A C 1
ATOM 3420 O O . TYR A 1 411 ? 30.776 5.940 -23.265 1.00 90.19 411 TYR A O 1
ATOM 3428 N N . SER A 1 412 ? 32.951 6.448 -23.517 1.00 89.88 412 SER A N 1
ATOM 3429 C CA . SER A 1 412 ? 32.754 7.904 -23.490 1.00 89.88 412 SER A CA 1
ATOM 3430 C C . SER A 1 412 ? 31.814 8.406 -24.602 1.00 89.88 412 SER A C 1
ATOM 3432 O O . SER A 1 412 ? 30.911 9.217 -24.365 1.00 89.88 412 SER A O 1
ATOM 3434 N N . GLU A 1 413 ? 31.958 7.875 -25.818 1.00 89.44 413 GLU A N 1
ATOM 3435 C CA . GLU A 1 413 ? 31.118 8.212 -26.968 1.00 89.44 413 GLU A CA 1
ATOM 3436 C C . GLU A 1 413 ? 29.691 7.665 -26.801 1.00 89.44 413 GLU A C 1
ATOM 3438 O O . GLU A 1 413 ? 28.714 8.351 -27.125 1.00 89.44 413 GLU A O 1
ATOM 3443 N N . PHE A 1 414 ? 29.547 6.471 -26.218 1.00 89.50 414 PHE A N 1
ATOM 3444 C CA . PHE A 1 414 ? 28.246 5.902 -25.879 1.00 89.50 414 PHE A CA 1
ATOM 3445 C C . PHE A 1 414 ? 27.530 6.706 -24.787 1.00 89.50 414 PHE A C 1
ATOM 3447 O O . PHE A 1 414 ? 26.350 7.025 -24.940 1.00 89.50 414 PHE A O 1
ATOM 3454 N N . VAL A 1 415 ? 28.241 7.113 -23.728 1.00 92.31 415 VAL A N 1
ATOM 3455 C CA . VAL A 1 415 ? 27.731 8.013 -22.680 1.00 92.31 415 VAL A CA 1
ATOM 3456 C C . VAL A 1 415 ? 27.188 9.296 -23.300 1.00 92.31 415 VAL A C 1
ATOM 3458 O O . VAL A 1 415 ? 26.066 9.696 -22.994 1.00 92.31 415 VAL A O 1
ATOM 3461 N N . LYS A 1 416 ? 27.944 9.924 -24.209 1.00 90.69 416 LYS A N 1
ATOM 3462 C CA . LYS A 1 416 ? 27.516 11.152 -24.891 1.00 90.69 416 LYS A CA 1
ATOM 3463 C C . LYS A 1 416 ? 26.213 10.954 -25.669 1.00 90.69 416 LYS A C 1
ATOM 3465 O O . LYS A 1 416 ? 25.327 11.800 -25.593 1.00 90.69 416 LYS A O 1
ATOM 3470 N N . MET A 1 417 ? 26.077 9.833 -26.379 1.00 89.88 417 MET A N 1
ATOM 3471 C CA . MET A 1 417 ? 24.846 9.493 -27.099 1.00 89.88 417 MET A CA 1
ATOM 3472 C C . MET A 1 417 ? 23.660 9.304 -26.143 1.00 89.88 417 MET A C 1
ATOM 3474 O O . MET A 1 417 ? 22.581 9.832 -26.398 1.00 89.88 417 MET A O 1
ATOM 3478 N N . VAL A 1 418 ? 23.846 8.561 -25.048 1.00 91.12 418 VAL A N 1
ATOM 3479 C CA . VAL A 1 418 ? 22.782 8.301 -24.064 1.00 91.12 418 VAL A CA 1
ATOM 3480 C C . VAL A 1 418 ? 22.375 9.587 -23.338 1.00 91.12 418 VAL A C 1
ATOM 3482 O O . VAL A 1 418 ? 21.184 9.816 -23.134 1.00 91.12 418 VAL A O 1
ATOM 3485 N N . LYS A 1 419 ? 23.333 10.453 -22.985 1.00 91.62 419 LYS A N 1
ATOM 3486 C CA . LYS A 1 419 ? 23.056 11.766 -22.382 1.00 91.62 419 LYS A CA 1
ATOM 3487 C C . LYS A 1 419 ? 22.177 12.627 -23.275 1.00 91.62 419 LYS A C 1
ATOM 3489 O O . LYS A 1 419 ? 21.189 13.165 -22.789 1.00 91.62 419 LYS A O 1
ATOM 3494 N N . GLU A 1 420 ? 22.508 12.722 -24.561 1.00 89.94 420 GLU A N 1
ATOM 3495 C CA . GLU A 1 420 ? 21.720 13.523 -25.501 1.00 89.94 420 GLU A CA 1
ATOM 3496 C C . GLU A 1 420 ? 20.312 12.943 -25.702 1.00 89.94 420 GLU A C 1
ATOM 3498 O O . GLU A 1 420 ? 19.340 13.692 -25.719 1.00 89.94 420 GLU A O 1
ATOM 3503 N N . GLU A 1 421 ? 20.174 11.612 -25.760 1.00 87.88 421 GLU A N 1
ATOM 3504 C CA . GLU A 1 421 ? 18.875 10.943 -25.930 1.00 87.88 421 GLU A CA 1
ATOM 3505 C C . GLU A 1 421 ? 17.884 11.268 -24.810 1.00 87.88 421 GLU A C 1
ATOM 3507 O O . GLU A 1 421 ? 16.710 11.500 -25.087 1.00 87.88 421 GLU A O 1
ATOM 3512 N N . TYR A 1 422 ? 18.340 11.299 -23.556 1.00 87.56 422 TYR A N 1
ATOM 3513 C CA . TYR A 1 422 ? 17.452 11.471 -22.401 1.00 87.56 422 TYR A CA 1
ATOM 3514 C C . TYR A 1 422 ? 17.464 12.878 -21.802 1.00 87.56 422 TYR A C 1
ATOM 3516 O O . TYR A 1 422 ? 16.782 13.109 -20.804 1.00 87.56 422 TYR A O 1
ATOM 3524 N N . LYS A 1 423 ? 18.200 13.827 -22.395 1.00 86.62 423 LYS A N 1
ATOM 3525 C CA . LYS A 1 423 ? 18.366 15.198 -21.885 1.00 86.62 423 LYS A CA 1
ATOM 3526 C C . LYS A 1 423 ? 17.035 15.908 -21.617 1.00 86.62 423 LYS A C 1
ATOM 3528 O O . LYS A 1 423 ? 16.881 16.529 -20.573 1.00 86.62 423 LYS A O 1
ATOM 3533 N N . ASN A 1 424 ? 16.078 15.778 -22.537 1.00 82.69 424 ASN A N 1
ATOM 3534 C CA . ASN A 1 424 ? 14.780 16.464 -22.478 1.00 82.69 424 ASN A CA 1
ATOM 3535 C C . ASN A 1 424 ? 13.658 15.598 -21.876 1.00 82.69 424 ASN A C 1
ATOM 3537 O O . ASN A 1 424 ? 12.490 15.956 -21.967 1.00 82.69 424 ASN A O 1
ATOM 3541 N N . SER A 1 425 ? 13.996 14.438 -21.310 1.00 83.56 425 SER A N 1
ATOM 3542 C CA . SER A 1 425 ? 13.035 13.502 -20.711 1.00 83.56 425 SER A CA 1
ATOM 3543 C C . SER A 1 425 ? 13.486 13.038 -19.324 1.00 83.56 425 SER A C 1
ATOM 3545 O O . SER A 1 425 ? 13.232 11.893 -18.940 1.00 83.56 425 SER A O 1
ATOM 3547 N N . LYS A 1 426 ? 14.259 13.874 -18.621 1.00 88.94 426 LYS A N 1
ATOM 3548 C CA . LYS A 1 426 ? 14.705 13.606 -17.252 1.00 88.94 426 LYS A CA 1
ATOM 3549 C C . LYS A 1 426 ? 13.541 13.769 -16.291 1.00 88.94 426 LYS A C 1
ATOM 3551 O O . LYS A 1 426 ? 12.815 14.746 -16.377 1.00 88.94 426 LYS A O 1
ATOM 3556 N N . ILE A 1 427 ? 13.414 12.828 -15.367 1.00 90.25 427 ILE A N 1
ATOM 3557 C CA . ILE A 1 427 ? 12.359 12.801 -14.360 1.00 90.25 427 ILE A CA 1
ATOM 3558 C C . ILE A 1 427 ? 12.961 13.214 -13.028 1.00 90.25 427 ILE A C 1
ATOM 3560 O O . ILE A 1 427 ? 13.835 12.527 -12.492 1.00 90.25 427 ILE A O 1
ATOM 3564 N N . ASP A 1 428 ? 12.459 14.310 -12.465 1.00 91.94 428 ASP A N 1
ATOM 3565 C CA . ASP A 1 428 ? 12.741 14.649 -11.076 1.00 91.94 428 ASP A CA 1
ATOM 3566 C C . ASP A 1 428 ? 11.803 13.852 -10.163 1.00 91.94 428 ASP A C 1
ATOM 3568 O O . ASP A 1 428 ? 10.637 14.191 -9.974 1.00 91.94 428 ASP A O 1
ATOM 3572 N N . ILE A 1 429 ? 12.331 12.780 -9.569 1.00 93.00 429 ILE A N 1
ATOM 3573 C CA . ILE A 1 429 ? 11.593 11.903 -8.647 1.00 93.00 429 ILE A CA 1
ATOM 3574 C C . ILE A 1 429 ? 11.000 12.693 -7.472 1.00 93.00 429 ILE A C 1
ATOM 3576 O O . ILE A 1 429 ? 9.921 12.358 -6.983 1.00 93.00 429 ILE A O 1
ATOM 3580 N N . LYS A 1 430 ? 11.685 13.744 -7.005 1.00 93.75 430 LYS A N 1
ATOM 3581 C CA . LYS A 1 430 ? 11.181 14.554 -5.898 1.00 93.75 430 LYS A CA 1
ATOM 3582 C C . LYS A 1 430 ? 9.954 15.347 -6.331 1.00 93.75 430 LYS A C 1
ATOM 3584 O O . LYS A 1 430 ? 8.955 15.348 -5.613 1.00 93.75 430 LYS A O 1
ATOM 3589 N N . GLU A 1 431 ? 10.025 16.000 -7.488 1.00 92.75 431 GLU A N 1
ATOM 3590 C CA . GLU A 1 431 ? 8.895 16.756 -8.028 1.00 92.75 431 GLU A CA 1
ATOM 3591 C C . GLU A 1 431 ? 7.732 15.833 -8.393 1.00 92.75 431 GLU A C 1
ATOM 3593 O O . GLU A 1 431 ? 6.591 16.128 -8.056 1.00 92.75 431 GLU A O 1
ATOM 3598 N N . LEU A 1 432 ? 8.026 14.654 -8.939 1.00 93.00 432 LEU A N 1
ATOM 3599 C CA . LEU A 1 432 ? 7.045 13.601 -9.172 1.00 93.00 432 LEU A CA 1
ATOM 3600 C C . LEU A 1 432 ? 6.290 13.229 -7.891 1.00 93.00 432 LEU A C 1
ATOM 3602 O O . LEU A 1 432 ? 5.062 13.138 -7.900 1.00 93.00 432 LEU A O 1
ATOM 3606 N N . PHE A 1 433 ? 6.991 13.052 -6.767 1.00 94.69 433 PHE A N 1
ATOM 3607 C CA . PHE A 1 433 ? 6.328 12.806 -5.486 1.00 94.69 433 PHE A CA 1
ATOM 3608 C C . PHE A 1 433 ? 5.502 13.999 -5.006 1.00 94.69 433 PHE A C 1
ATOM 3610 O O . PHE A 1 433 ? 4.436 13.774 -4.437 1.00 94.69 433 PHE A O 1
ATOM 3617 N N . ARG A 1 434 ? 5.916 15.247 -5.265 1.00 93.75 434 ARG A N 1
ATOM 3618 C CA . ARG A 1 434 ? 5.064 16.417 -4.989 1.00 93.75 434 ARG A CA 1
ATOM 3619 C C . ARG A 1 434 ? 3.791 16.399 -5.823 1.00 93.75 434 ARG A C 1
ATOM 3621 O O . ARG A 1 434 ? 2.722 16.618 -5.267 1.00 93.75 434 ARG A O 1
ATOM 3628 N N . THR A 1 435 ? 3.883 16.073 -7.112 1.00 91.62 435 THR A N 1
ATOM 3629 C CA . THR A 1 435 ? 2.715 15.940 -7.994 1.00 91.62 435 THR A CA 1
ATOM 3630 C C . THR A 1 435 ? 1.735 14.894 -7.473 1.00 91.62 435 THR A C 1
ATOM 3632 O O . THR A 1 435 ? 0.531 15.128 -7.483 1.00 91.62 435 THR A O 1
ATOM 3635 N N . VAL A 1 436 ? 2.225 13.753 -6.979 1.00 92.00 436 VAL A N 1
ATOM 3636 C CA . VAL A 1 436 ? 1.361 12.729 -6.368 1.00 92.00 436 VAL A CA 1
ATOM 3637 C C . VAL A 1 436 ? 0.765 13.235 -5.048 1.00 92.00 436 VAL A C 1
ATOM 3639 O O . VAL A 1 436 ? -0.432 13.083 -4.820 1.00 92.00 436 VAL A O 1
ATOM 3642 N N . LEU A 1 437 ? 1.562 13.881 -4.192 1.00 93.50 437 LEU A N 1
ATOM 3643 C CA . LEU A 1 437 ? 1.114 14.416 -2.899 1.00 93.50 437 LEU A CA 1
ATOM 3644 C C . LEU A 1 437 ? 0.226 15.659 -2.991 1.00 93.50 437 LEU A C 1
ATOM 3646 O O . LEU A 1 437 ? -0.388 16.019 -1.992 1.00 93.50 437 LEU A O 1
ATOM 3650 N N . ALA A 1 438 ? 0.104 16.291 -4.155 1.00 92.12 438 ALA A N 1
ATOM 3651 C CA . ALA A 1 438 ? -0.873 17.355 -4.371 1.00 92.12 438 ALA A CA 1
ATOM 3652 C C . ALA A 1 438 ? -2.325 16.866 -4.199 1.00 92.12 438 ALA A C 1
ATOM 3654 O O . ALA A 1 438 ? -3.209 17.653 -3.881 1.00 92.12 438 ALA A O 1
ATOM 3655 N N . TYR A 1 439 ? -2.562 15.558 -4.343 1.00 89.75 439 TYR A N 1
ATOM 3656 C CA . TYR A 1 439 ? -3.856 14.923 -4.072 1.00 89.75 439 TYR A CA 1
ATOM 3657 C C . TYR A 1 439 ? -4.007 14.448 -2.614 1.00 89.75 439 TYR A C 1
ATOM 3659 O O . TYR A 1 439 ? -5.047 13.896 -2.238 1.00 89.75 439 TYR A O 1
ATOM 3667 N N . ALA A 1 440 ? -2.968 14.628 -1.792 1.00 91.62 440 ALA A N 1
ATOM 3668 C CA . ALA A 1 440 ? -2.936 14.214 -0.399 1.00 91.62 440 ALA A CA 1
ATOM 3669 C C . ALA A 1 440 ? -3.243 15.372 0.556 1.00 91.62 440 ALA A C 1
ATOM 3671 O O . ALA A 1 440 ? -2.911 16.536 0.326 1.00 91.62 440 ALA A O 1
ATOM 3672 N N . TYR A 1 441 ? -3.853 15.004 1.673 1.00 91.88 441 TYR A N 1
ATOM 3673 C CA . TYR A 1 441 ? -4.301 15.873 2.739 1.00 91.88 441 TYR A CA 1
ATOM 3674 C C . TYR A 1 441 ? -3.644 15.439 4.042 1.00 91.88 441 TYR A C 1
ATOM 3676 O O . TYR A 1 441 ? -3.581 14.252 4.362 1.00 91.88 441 TYR A O 1
ATOM 3684 N N . LEU A 1 442 ? -3.188 16.426 4.802 1.00 92.69 442 LEU A N 1
ATOM 3685 C CA . LEU A 1 442 ? -2.698 16.292 6.161 1.00 92.69 442 LEU A CA 1
ATOM 3686 C C . LEU A 1 442 ? -3.617 17.099 7.079 1.00 92.69 442 LEU A C 1
ATOM 3688 O O . LEU A 1 442 ? -3.729 18.317 6.935 1.00 92.69 442 LEU A O 1
ATOM 3692 N N . ASP A 1 443 ? -4.268 16.438 8.033 1.00 90.69 443 ASP A N 1
ATOM 3693 C CA . ASP A 1 443 ? -5.241 17.061 8.943 1.00 90.69 443 ASP A CA 1
ATOM 3694 C C . ASP A 1 443 ? -6.330 17.850 8.208 1.00 90.69 443 ASP A C 1
ATOM 3696 O O . ASP A 1 443 ? -6.686 18.967 8.592 1.00 90.69 443 ASP A O 1
ATOM 3700 N N . ASN A 1 444 ? -6.854 17.248 7.137 1.00 86.31 444 ASN A N 1
ATOM 3701 C CA . ASN A 1 444 ? -7.865 17.822 6.246 1.00 86.31 444 ASN A CA 1
ATOM 3702 C C . ASN A 1 444 ? -7.418 19.100 5.514 1.00 86.31 444 ASN A C 1
ATOM 3704 O O . ASN A 1 444 ? -8.252 19.865 5.034 1.00 86.31 444 ASN A O 1
ATOM 3708 N N . LYS A 1 445 ? -6.106 19.337 5.396 1.00 89.56 445 LYS A N 1
ATOM 3709 C CA . LYS A 1 445 ? -5.538 20.415 4.578 1.00 89.56 445 LYS A CA 1
ATOM 3710 C C . LYS A 1 445 ? -4.676 19.833 3.459 1.00 89.56 445 LYS A C 1
ATOM 3712 O O . LYS A 1 445 ? -3.906 18.917 3.744 1.00 89.56 445 LYS A O 1
ATOM 3717 N N . PRO A 1 446 ? -4.770 20.343 2.220 1.00 91.25 446 PRO A N 1
ATOM 3718 C CA . PRO A 1 446 ? -3.924 19.871 1.130 1.00 91.25 446 PRO A CA 1
ATOM 3719 C C . PRO A 1 446 ? -2.448 20.094 1.476 1.00 91.25 446 PRO A C 1
ATOM 3721 O O . PRO A 1 446 ? -2.087 21.121 2.056 1.00 91.25 446 PRO A O 1
ATOM 3724 N N . ILE A 1 447 ? -1.600 19.116 1.155 1.00 92.25 447 ILE A N 1
ATOM 3725 C CA . ILE A 1 447 ? -0.159 19.195 1.441 1.00 92.25 447 ILE A CA 1
ATOM 3726 C C . ILE A 1 447 ? 0.536 20.119 0.438 1.00 92.25 447 ILE A C 1
ATOM 3728 O O . ILE A 1 447 ? 1.361 20.948 0.822 1.00 92.25 447 ILE A O 1
ATOM 3732 N N . PHE A 1 448 ? 0.188 19.970 -0.839 1.00 91.56 448 PHE A N 1
ATOM 3733 C CA . PHE A 1 448 ? 0.662 20.796 -1.942 1.00 91.56 448 PHE A CA 1
ATOM 3734 C C . PHE A 1 448 ? -0.520 21.222 -2.810 1.00 91.56 448 PHE A C 1
ATOM 3736 O O . PHE A 1 448 ? -1.564 20.573 -2.815 1.00 91.56 448 PHE A O 1
ATOM 3743 N N . GLU A 1 449 ? -0.344 22.301 -3.563 1.00 87.94 449 GLU A N 1
ATOM 3744 C CA . GLU A 1 449 ? -1.321 22.724 -4.562 1.00 87.94 449 GLU A CA 1
ATOM 3745 C C . GLU A 1 449 ? -1.279 21.807 -5.789 1.00 87.94 449 GLU A C 1
ATOM 3747 O O . GLU A 1 449 ? -0.208 21.382 -6.240 1.00 87.94 449 GLU A O 1
ATOM 3752 N N . ILE A 1 450 ? -2.455 21.522 -6.351 1.00 84.44 450 ILE A N 1
ATOM 3753 C CA . ILE A 1 450 ? -2.569 20.783 -7.607 1.00 84.44 450 ILE A CA 1
ATOM 3754 C C . ILE A 1 450 ? -2.108 21.694 -8.740 1.00 84.44 450 ILE A C 1
ATOM 3756 O O . ILE A 1 450 ? -2.764 22.676 -9.082 1.00 84.44 450 ILE A O 1
ATOM 3760 N N . LYS A 1 451 ? -0.981 21.337 -9.355 1.00 79.94 451 LYS A N 1
ATOM 3761 C CA . LYS A 1 451 ? -0.531 21.954 -10.602 1.00 79.94 451 LYS A CA 1
ATOM 3762 C C . LYS A 1 451 ? -1.320 21.340 -11.753 1.00 79.94 451 LYS A C 1
ATOM 3764 O O . LYS A 1 451 ? -1.110 20.178 -12.098 1.00 79.94 451 LYS A O 1
ATOM 3769 N N . VAL A 1 452 ? -2.240 22.109 -12.325 1.00 71.25 452 VAL A N 1
ATOM 3770 C CA . VAL A 1 452 ? -2.953 21.703 -13.539 1.00 71.25 452 VAL A CA 1
ATOM 3771 C C . VAL A 1 452 ? -1.954 21.735 -14.691 1.00 71.25 452 VAL A C 1
ATOM 3773 O O . VAL A 1 452 ? -1.367 22.775 -14.977 1.00 71.25 452 VAL A O 1
ATOM 3776 N N . HIS A 1 453 ? -1.720 20.580 -15.307 1.00 70.94 453 HIS A N 1
ATOM 3777 C CA . HIS A 1 453 ? -0.922 20.501 -16.523 1.00 70.94 453 HIS A CA 1
ATOM 3778 C C . HIS A 1 453 ? -1.760 20.947 -17.718 1.00 70.94 453 HIS A C 1
ATOM 3780 O O . HIS A 1 453 ? -2.957 20.652 -17.774 1.00 70.94 453 HIS A O 1
ATOM 3786 N N . ASP A 1 454 ? -1.118 21.590 -18.690 1.00 77.56 454 ASP A N 1
ATOM 3787 C CA . ASP A 1 454 ? -1.750 21.874 -19.972 1.00 77.56 454 ASP A CA 1
ATOM 3788 C C . ASP A 1 454 ? -2.211 20.569 -20.639 1.00 77.56 454 ASP A C 1
ATOM 3790 O O . ASP A 1 454 ? -1.579 19.509 -20.519 1.00 77.56 454 ASP A O 1
ATOM 3794 N N . ILE A 1 455 ? -3.355 20.635 -21.320 1.00 82.94 455 ILE A N 1
ATOM 3795 C CA . ILE A 1 455 ? -3.886 19.505 -22.083 1.00 82.94 455 ILE A CA 1
ATOM 3796 C C . ILE A 1 455 ? -3.065 19.388 -23.363 1.00 82.94 455 ILE A C 1
ATOM 3798 O O . ILE A 1 455 ? -3.002 20.326 -24.157 1.00 82.94 455 ILE A O 1
ATOM 3802 N N . GLY A 1 456 ? -2.465 18.219 -23.577 1.00 79.88 456 GLY A N 1
ATOM 3803 C CA . GLY A 1 456 ? -1.641 17.986 -24.756 1.00 79.88 456 GLY A CA 1
ATOM 3804 C C . GLY A 1 456 ? -2.443 18.032 -26.054 1.00 79.88 456 GLY A C 1
ATOM 3805 O O . GLY A 1 456 ? -3.597 17.601 -26.119 1.00 79.88 456 GLY A O 1
ATOM 3806 N N . ASP A 1 457 ? -1.809 18.494 -27.129 1.00 81.31 457 ASP A N 1
ATOM 3807 C CA . ASP A 1 457 ? -2.371 18.357 -28.472 1.00 81.31 457 ASP A CA 1
ATOM 3808 C C . ASP A 1 457 ? -2.371 16.881 -28.941 1.00 81.31 457 ASP A C 1
ATOM 3810 O O . ASP A 1 457 ? -1.767 15.998 -28.331 1.00 81.31 457 ASP A O 1
ATOM 3814 N N . LYS A 1 458 ? -3.010 16.579 -30.081 1.00 73.88 458 LYS A N 1
ATOM 3815 C CA . LYS A 1 458 ? -3.092 15.201 -30.620 1.00 73.88 458 LYS A CA 1
ATOM 3816 C C . LYS A 1 458 ? -1.732 14.503 -30.781 1.00 73.88 458 LYS A C 1
ATOM 3818 O O . LYS A 1 458 ? -1.693 13.274 -30.772 1.00 73.88 458 LYS A O 1
ATOM 3823 N N . GLN A 1 459 ? -0.645 15.246 -30.982 1.00 75.88 459 GLN A N 1
ATOM 3824 C CA . GLN A 1 459 ? 0.705 14.711 -31.141 1.00 75.88 459 GLN A CA 1
ATOM 3825 C C . GLN A 1 459 ? 1.446 14.617 -29.806 1.00 75.88 459 GLN A C 1
ATOM 3827 O O . GLN A 1 459 ? 2.283 13.731 -29.666 1.00 75.88 459 GLN A O 1
ATOM 3832 N N . ASN A 1 460 ? 1.159 15.487 -28.839 1.00 82.69 460 ASN A N 1
ATOM 3833 C CA . ASN A 1 460 ? 1.888 15.671 -27.582 1.00 82.69 460 ASN A CA 1
ATOM 3834 C C . ASN A 1 460 ? 1.014 15.416 -26.347 1.00 82.69 460 ASN A C 1
ATOM 3836 O O . ASN A 1 460 ? 1.157 16.095 -25.339 1.00 82.69 460 ASN A O 1
ATOM 3840 N N . ILE A 1 461 ? 0.110 14.438 -26.403 1.00 83.62 461 ILE A N 1
ATOM 3841 C CA . ILE A 1 461 ? -0.791 14.104 -25.294 1.00 83.62 461 ILE A CA 1
ATOM 3842 C C . ILE A 1 461 ? -0.400 12.800 -24.594 1.00 83.62 461 ILE A C 1
ATOM 3844 O O . ILE A 1 461 ? -0.101 11.782 -25.228 1.00 83.62 461 ILE A O 1
ATOM 3848 N N . CYS A 1 462 ? -0.435 12.814 -23.262 1.00 81.62 462 CYS A N 1
ATOM 3849 C CA . CYS A 1 462 ? -0.296 11.625 -22.437 1.00 81.62 462 CYS A CA 1
ATOM 3850 C C . CYS A 1 462 ? -1.475 10.689 -22.700 1.00 81.62 462 CYS A C 1
ATOM 3852 O O . CYS A 1 462 ? -2.630 11.048 -22.488 1.00 81.62 462 CYS A O 1
ATOM 3854 N N . SER A 1 463 ? -1.177 9.449 -23.083 1.00 76.00 463 SER A N 1
ATOM 3855 C CA . SER A 1 463 ? -2.192 8.441 -23.420 1.00 76.00 463 SER A CA 1
ATOM 3856 C C . SER A 1 463 ? -3.004 7.951 -22.212 1.00 76.00 463 SER A C 1
ATOM 3858 O O . SER A 1 463 ? -3.917 7.152 -22.393 1.00 76.00 463 SER A O 1
ATOM 3860 N N . ILE A 1 464 ? -2.635 8.366 -20.996 1.00 76.00 464 ILE A N 1
ATOM 3861 C CA . ILE A 1 464 ? -3.253 7.929 -19.739 1.00 76.00 464 ILE A CA 1
ATOM 3862 C C . ILE A 1 464 ? -4.057 9.071 -19.117 1.00 76.00 464 ILE A C 1
ATOM 3864 O O . ILE A 1 464 ? -5.252 8.919 -18.899 1.00 76.00 464 ILE A O 1
ATOM 3868 N N . CYS A 1 465 ? -3.419 10.215 -18.854 1.00 78.69 465 CYS A N 1
ATOM 3869 C CA . CYS A 1 465 ? -4.055 11.323 -18.136 1.00 78.69 465 CYS A CA 1
ATOM 3870 C C . CYS A 1 465 ? -4.373 12.555 -18.996 1.00 78.69 465 CYS A C 1
ATOM 3872 O O . CYS A 1 465 ? -4.940 13.509 -18.480 1.00 78.69 465 CYS A O 1
ATOM 3874 N N . GLY A 1 466 ? -3.988 12.583 -20.276 1.00 79.06 466 GLY A N 1
ATOM 3875 C CA . GLY A 1 466 ? -4.244 13.731 -21.155 1.00 79.06 466 GLY A CA 1
ATOM 3876 C C . GLY A 1 466 ? -3.305 14.937 -20.984 1.00 79.06 466 GLY A C 1
ATOM 3877 O O . GLY A 1 466 ? -3.397 15.887 -21.757 1.00 79.06 466 GLY A O 1
ATOM 3878 N N . ALA A 1 467 ? -2.380 14.905 -20.021 1.00 84.56 467 ALA A N 1
ATOM 3879 C CA . ALA A 1 467 ? -1.383 15.964 -19.844 1.00 84.56 467 ALA A CA 1
ATOM 3880 C C . ALA A 1 467 ? -0.453 16.087 -21.061 1.00 84.56 467 ALA A C 1
ATOM 3882 O O . ALA A 1 467 ? -0.129 15.080 -21.700 1.00 84.56 467 ALA A O 1
ATOM 3883 N N . GLU A 1 468 ? 0.017 17.296 -21.354 1.00 87.38 468 GLU A N 1
ATOM 3884 C CA . GLU A 1 468 ? 1.018 17.522 -22.391 1.00 87.38 468 GLU A CA 1
ATOM 3885 C C . GLU A 1 468 ? 2.321 16.766 -22.091 1.00 87.38 468 GLU A C 1
ATOM 3887 O O . GLU A 1 468 ? 2.816 16.727 -20.962 1.00 87.38 468 GLU A O 1
ATOM 3892 N N . THR A 1 469 ? 2.878 16.104 -23.104 1.00 86.31 469 THR A N 1
ATOM 3893 C CA . THR A 1 469 ? 4.154 15.401 -22.993 1.00 86.31 469 THR A CA 1
ATOM 3894 C C . THR A 1 469 ? 4.768 15.095 -24.357 1.00 86.31 469 THR A C 1
ATOM 3896 O O . THR A 1 469 ? 4.080 14.850 -25.348 1.00 86.31 469 THR A O 1
ATOM 3899 N N . SER A 1 470 ? 6.097 15.031 -24.395 1.00 83.81 470 SER A N 1
ATOM 3900 C CA . SER A 1 470 ? 6.894 14.559 -25.532 1.00 83.81 470 SER A CA 1
ATOM 3901 C C . SER A 1 470 ? 7.480 13.156 -25.315 1.00 83.81 470 SER A C 1
ATOM 3903 O O . SER A 1 470 ? 8.074 12.585 -26.229 1.00 83.81 470 SER A O 1
ATOM 3905 N N . ILE A 1 471 ? 7.307 12.579 -24.122 1.00 84.25 471 ILE A N 1
ATOM 3906 C CA . ILE A 1 471 ? 7.998 11.364 -23.690 1.00 84.25 471 ILE A CA 1
ATOM 3907 C C . ILE A 1 471 ? 7.350 10.133 -24.321 1.00 84.25 471 ILE A C 1
ATOM 3909 O O . ILE A 1 471 ? 6.198 9.806 -24.042 1.00 84.25 471 ILE A O 1
ATOM 3913 N N . VAL A 1 472 ? 8.119 9.387 -25.115 1.00 80.56 472 VAL A N 1
ATOM 3914 C CA . VAL A 1 472 ? 7.659 8.146 -25.752 1.00 80.56 472 VAL A CA 1
ATOM 3915 C C . VAL A 1 472 ? 7.697 6.979 -24.757 1.00 80.56 472 VAL A C 1
ATOM 3917 O O . VAL A 1 472 ? 8.710 6.736 -24.095 1.00 80.56 472 VAL A O 1
ATOM 3920 N N . ALA A 1 473 ? 6.604 6.222 -24.647 1.00 75.00 473 ALA A N 1
ATOM 3921 C CA . ALA A 1 473 ? 6.519 5.035 -23.800 1.00 75.00 473 ALA A CA 1
ATOM 3922 C C . ALA A 1 473 ? 7.145 3.808 -24.491 1.00 75.00 473 ALA A C 1
ATOM 3924 O O . ALA A 1 473 ? 6.659 3.325 -25.518 1.00 75.00 473 ALA A O 1
ATOM 3925 N N . LYS A 1 474 ? 8.220 3.267 -23.908 1.00 76.94 474 LYS A N 1
ATOM 3926 C CA . LYS A 1 474 ? 8.987 2.127 -24.438 1.00 76.94 474 LYS A CA 1
ATOM 3927 C C . LYS A 1 474 ? 8.773 0.872 -23.576 1.00 76.94 474 LYS A C 1
ATOM 3929 O O . LYS A 1 474 ? 8.670 0.962 -22.363 1.00 76.94 474 LYS A O 1
ATOM 3934 N N . GLU A 1 475 ? 8.747 -0.319 -24.186 1.00 72.56 475 GLU A N 1
ATOM 3935 C CA . GLU A 1 475 ? 8.551 -1.628 -23.504 1.00 72.56 475 GLU A CA 1
ATOM 3936 C C . GLU A 1 475 ? 9.509 -1.886 -22.317 1.00 72.56 475 GLU A C 1
ATOM 3938 O O . GLU A 1 475 ? 9.154 -2.569 -21.356 1.00 72.56 475 GLU A O 1
ATOM 3943 N N . GLY A 1 476 ? 10.719 -1.324 -22.358 1.00 70.06 476 GLY A N 1
ATOM 3944 C CA . GLY A 1 476 ? 11.713 -1.384 -21.286 1.00 70.06 476 GLY A CA 1
ATOM 3945 C C . GLY A 1 476 ? 11.194 -0.823 -19.965 1.00 70.06 476 GLY A C 1
ATOM 3946 O O . GLY A 1 476 ? 11.555 -1.334 -18.912 1.00 70.06 476 GLY A O 1
ATOM 3947 N N . VAL A 1 477 ? 10.247 0.112 -20.014 1.00 71.69 477 VAL A N 1
ATOM 3948 C CA . VAL A 1 477 ? 9.661 0.773 -18.838 1.00 71.69 477 VAL A CA 1
ATOM 3949 C C . VAL A 1 477 ? 8.128 0.722 -18.796 1.00 71.69 477 VAL A C 1
ATOM 3951 O O . VAL A 1 477 ? 7.544 0.952 -17.744 1.00 71.69 477 VAL A O 1
ATOM 3954 N N . ALA A 1 478 ? 7.464 0.379 -19.903 1.00 69.31 478 ALA A N 1
ATOM 3955 C CA . ALA A 1 478 ? 6.008 0.301 -20.003 1.00 69.31 478 ALA A CA 1
ATOM 3956 C C . ALA A 1 478 ? 5.418 -1.025 -19.466 1.00 69.31 478 ALA A C 1
ATOM 3958 O O . ALA A 1 478 ? 6.045 -2.084 -19.546 1.00 69.31 478 ALA A O 1
ATOM 3959 N N . PHE A 1 479 ? 4.176 -0.963 -18.980 1.00 67.56 479 PHE A N 1
ATOM 3960 C CA . PHE A 1 479 ? 3.364 -2.058 -18.439 1.00 67.56 479 PHE A CA 1
ATOM 3961 C C . PHE A 1 479 ? 1.912 -1.905 -18.917 1.00 67.56 479 PHE A C 1
ATOM 3963 O O . PHE A 1 479 ? 1.369 -0.808 -18.855 1.00 67.56 479 PHE A O 1
ATOM 3970 N N . GLY A 1 480 ? 1.263 -2.990 -19.355 1.00 58.31 480 GLY A N 1
ATOM 3971 C CA . GLY A 1 480 ? -0.182 -2.993 -19.650 1.00 58.31 480 GLY A CA 1
ATOM 3972 C C . GLY A 1 480 ? -0.606 -2.353 -20.979 1.00 58.31 480 GLY A C 1
ATOM 3973 O O . GLY A 1 480 ? -1.793 -2.283 -21.271 1.00 58.31 480 GLY A O 1
ATOM 3974 N N . PHE A 1 481 ? 0.332 -1.912 -21.820 1.00 58.53 481 PHE A N 1
ATOM 3975 C CA . PHE A 1 481 ? 0.029 -1.424 -23.165 1.00 58.53 481 PHE A CA 1
ATOM 3976 C C . PHE A 1 481 ? 1.163 -1.735 -24.143 1.00 58.53 481 PHE A C 1
ATOM 3978 O O . PHE A 1 481 ? 2.315 -1.353 -23.928 1.00 58.53 481 PHE A O 1
ATOM 3985 N N . ALA A 1 482 ? 0.837 -2.400 -25.257 1.00 51.53 482 ALA A N 1
ATOM 3986 C CA . ALA A 1 482 ? 1.769 -2.523 -26.366 1.00 51.53 482 ALA A CA 1
ATOM 3987 C C . ALA A 1 482 ? 2.076 -1.119 -26.931 1.00 51.53 482 ALA A C 1
ATOM 3989 O O . ALA A 1 482 ? 1.153 -0.340 -27.164 1.00 51.53 482 ALA A O 1
ATOM 3990 N N . PRO A 1 483 ? 3.342 -0.780 -27.235 1.00 46.28 483 PRO A N 1
ATOM 3991 C CA . PRO A 1 483 ? 3.694 0.494 -27.872 1.00 46.28 483 PRO A CA 1
ATOM 3992 C C . PRO A 1 483 ? 3.029 0.725 -29.243 1.00 46.28 483 PRO A C 1
ATOM 3994 O O . PRO A 1 483 ? 3.100 1.826 -29.775 1.00 46.28 483 PRO A O 1
ATOM 3997 N N . ARG A 1 484 ? 2.389 -0.301 -29.829 1.00 40.19 484 ARG A N 1
ATOM 3998 C CA . ARG A 1 484 ? 1.603 -0.193 -31.067 1.00 40.19 484 ARG A CA 1
ATOM 3999 C C . ARG A 1 484 ? 0.161 0.180 -30.713 1.00 40.19 484 ARG A C 1
ATOM 4001 O O . ARG A 1 484 ? -0.384 -0.356 -29.755 1.00 40.19 484 ARG A O 1
ATOM 4008 N N . GLY A 1 485 ? -0.382 1.172 -31.419 1.00 37.97 485 GLY A N 1
ATOM 4009 C CA . GLY A 1 485 ? -1.573 1.955 -31.067 1.00 37.97 485 GLY A CA 1
ATOM 4010 C C . GLY A 1 485 ? -2.847 1.175 -30.745 1.00 37.97 485 GLY A C 1
ATOM 4011 O O . GLY A 1 485 ? -2.917 -0.043 -30.900 1.00 37.97 485 GLY A O 1
ATOM 4012 N N . PHE A 1 486 ? -3.860 1.909 -30.283 1.00 36.75 486 PHE A N 1
ATOM 4013 C CA . PHE A 1 486 ? -5.238 1.432 -30.317 1.00 36.75 486 PHE A CA 1
ATOM 4014 C C . PHE A 1 486 ? -5.480 0.796 -31.689 1.00 36.75 486 PHE A C 1
ATOM 4016 O O . PHE A 1 486 ? -5.244 1.424 -32.723 1.00 36.75 486 PHE A O 1
ATOM 4023 N N . THR A 1 487 ? -5.907 -0.466 -31.717 1.00 34.28 487 THR A N 1
ATOM 4024 C CA . THR A 1 487 ? -6.593 -0.963 -32.906 1.00 34.28 487 THR A CA 1
ATOM 4025 C C . THR A 1 487 ? -7.748 0.004 -33.164 1.00 34.28 487 THR A C 1
ATOM 4027 O O . THR A 1 487 ? -8.309 0.547 -32.215 1.00 34.28 487 THR A O 1
ATOM 4030 N N . ASN A 1 488 ? -8.065 0.276 -34.429 1.00 31.92 488 ASN A N 1
ATOM 4031 C CA . ASN A 1 488 ? -9.022 1.296 -34.898 1.00 31.92 488 ASN A CA 1
ATOM 4032 C C . ASN A 1 488 ? -10.475 1.176 -34.355 1.00 31.92 488 ASN A C 1
ATOM 4034 O O . ASN A 1 488 ? -11.402 1.676 -34.982 1.00 31.92 488 ASN A O 1
ATOM 4038 N N . ARG A 1 489 ? -10.719 0.481 -33.239 1.00 33.03 489 ARG A N 1
ATOM 4039 C CA . ARG A 1 489 ? -12.028 0.224 -32.639 1.00 33.03 489 ARG A CA 1
ATOM 4040 C C . ARG A 1 489 ? -12.378 1.119 -31.447 1.00 33.03 489 ARG A C 1
ATOM 4042 O O . ARG A 1 489 ? -13.516 1.046 -31.002 1.00 33.03 489 ARG A O 1
ATOM 4049 N N . THR A 1 490 ? -11.485 1.987 -30.967 1.00 35.38 490 THR A N 1
ATOM 4050 C CA . THR A 1 490 ? -11.831 2.981 -29.934 1.00 35.38 490 THR A CA 1
ATOM 4051 C C . THR A 1 490 ? -11.891 4.382 -30.536 1.00 35.38 490 THR A C 1
ATOM 4053 O O . THR A 1 490 ? -10.969 4.836 -31.211 1.00 35.38 490 THR A O 1
ATOM 4056 N N . VAL A 1 491 ? -13.030 5.036 -30.324 1.00 33.97 491 VAL A N 1
ATOM 4057 C CA . VAL A 1 491 ? -13.477 6.295 -30.925 1.00 33.97 491 VAL A CA 1
ATOM 4058 C C . VAL A 1 491 ? -12.602 7.470 -30.478 1.00 33.97 491 VAL A C 1
ATOM 4060 O O . VAL A 1 491 ? -12.997 8.185 -29.581 1.00 33.97 491 VAL A O 1
ATOM 4063 N N . VAL A 1 492 ? -11.414 7.650 -31.068 1.00 37.56 492 VAL A N 1
ATOM 4064 C CA . VAL A 1 492 ? -10.854 8.927 -31.563 1.00 37.56 492 VAL A CA 1
ATOM 4065 C C . VAL A 1 492 ? -9.671 8.556 -32.464 1.00 37.56 492 VAL A C 1
ATOM 4067 O O . VAL A 1 492 ? -8.717 7.918 -32.026 1.00 37.56 492 VAL A O 1
ATOM 4070 N N . SER A 1 493 ? -9.695 8.958 -33.732 1.00 39.25 493 SER A N 1
ATOM 4071 C CA . SER A 1 493 ? -8.595 8.752 -34.678 1.00 39.25 493 SER A CA 1
ATOM 4072 C C . SER A 1 493 ? -7.379 9.625 -34.321 1.00 39.25 493 SER A C 1
ATOM 4074 O O . SER A 1 493 ? -7.120 10.652 -34.957 1.00 39.25 493 SER A O 1
ATOM 4076 N N . ILE A 1 494 ? -6.629 9.261 -33.283 1.00 45.84 494 ILE A N 1
ATOM 4077 C CA . ILE A 1 494 ? -5.315 9.845 -33.027 1.00 45.84 494 ILE A CA 1
ATOM 4078 C C . ILE A 1 494 ? -4.358 9.156 -34.003 1.00 45.84 494 ILE A C 1
ATOM 4080 O O . ILE A 1 494 ? -4.041 7.980 -33.844 1.00 45.84 494 ILE A O 1
ATOM 4084 N N . LYS A 1 495 ? -3.911 9.865 -35.048 1.00 44.41 495 LYS A N 1
ATOM 4085 C CA . LYS A 1 495 ? -2.854 9.401 -35.969 1.00 44.41 495 LYS A CA 1
ATOM 4086 C C . LYS A 1 495 ? -1.485 9.381 -35.260 1.00 44.41 495 LYS A C 1
ATOM 4088 O O . LYS A 1 495 ? -0.540 9.992 -35.741 1.00 44.41 495 LYS A O 1
ATOM 4093 N N . ASN A 1 496 ? -1.376 8.726 -34.106 1.00 49.47 496 ASN A N 1
ATOM 4094 C CA . ASN A 1 496 ? -0.120 8.581 -33.378 1.00 49.47 496 ASN A CA 1
ATOM 4095 C C . ASN A 1 496 ? 0.484 7.209 -33.666 1.00 49.47 496 ASN A C 1
ATOM 4097 O O . ASN A 1 496 ? -0.034 6.174 -33.249 1.00 49.47 496 ASN A O 1
ATOM 4101 N N . THR A 1 497 ? 1.609 7.209 -34.378 1.00 58.25 497 THR A N 1
ATOM 4102 C CA . THR A 1 497 ? 2.457 6.024 -34.552 1.00 58.25 497 THR A CA 1
ATOM 4103 C C . THR A 1 497 ? 3.211 5.659 -33.268 1.00 58.25 497 THR A C 1
ATOM 4105 O O . THR A 1 497 ? 3.685 4.531 -33.149 1.00 58.25 497 THR A O 1
ATOM 4108 N N . GLU A 1 498 ? 3.302 6.586 -32.307 1.00 67.50 498 GLU A N 1
ATOM 4109 C CA . GLU A 1 498 ? 4.013 6.449 -31.031 1.00 67.50 498 GLU A CA 1
ATOM 4110 C C . GLU A 1 498 ? 3.102 6.838 -29.857 1.00 67.50 498 GLU A C 1
ATOM 4112 O O . GLU A 1 498 ? 2.357 7.813 -29.937 1.00 67.50 498 GLU A O 1
ATOM 4117 N N . ARG A 1 499 ? 3.153 6.081 -28.751 1.00 73.38 499 ARG A N 1
ATOM 4118 C CA . ARG A 1 499 ? 2.404 6.405 -27.526 1.00 73.38 499 ARG A CA 1
ATOM 4119 C C . ARG A 1 499 ? 3.246 7.292 -26.620 1.00 73.38 499 ARG A C 1
ATOM 4121 O O . ARG A 1 499 ? 4.356 6.898 -26.258 1.00 73.38 499 ARG A O 1
ATOM 4128 N N . LYS A 1 500 ? 2.700 8.437 -26.209 1.00 80.69 500 LYS A N 1
ATOM 4129 C CA . LYS A 1 500 ? 3.344 9.335 -25.247 1.00 80.69 500 LYS A CA 1
ATOM 4130 C C . LYS A 1 500 ? 2.748 9.203 -23.850 1.00 80.69 500 LYS A C 1
ATOM 4132 O O . LYS A 1 500 ? 1.564 8.896 -23.702 1.00 80.69 500 LYS A O 1
ATOM 4137 N N . THR A 1 501 ? 3.574 9.402 -22.828 1.00 81.88 501 THR A N 1
ATOM 4138 C CA . THR A 1 501 ? 3.195 9.307 -21.411 1.00 81.88 501 THR A CA 1
ATOM 4139 C C . THR A 1 501 ? 3.888 10.392 -20.604 1.00 81.88 501 THR A C 1
ATOM 4141 O O . THR A 1 501 ? 5.089 10.569 -20.748 1.00 81.88 501 THR A O 1
ATOM 4144 N N . CYS A 1 502 ? 3.171 11.094 -19.728 1.00 86.06 502 CYS A N 1
ATOM 4145 C CA . CYS A 1 502 ? 3.819 12.044 -18.826 1.00 86.06 502 CYS A CA 1
ATOM 4146 C C . CYS A 1 502 ? 4.713 11.317 -17.805 1.00 86.06 502 CYS A C 1
ATOM 4148 O O . CYS A 1 502 ? 4.619 10.096 -17.626 1.00 86.06 502 CYS A O 1
ATOM 4150 N N . GLU A 1 503 ? 5.566 12.079 -17.126 1.00 88.88 503 GLU A N 1
ATOM 4151 C CA . GLU A 1 503 ? 6.556 11.582 -16.164 1.00 88.88 503 GLU A CA 1
ATOM 4152 C C . GLU A 1 503 ? 5.914 10.794 -15.015 1.00 88.88 503 GLU A C 1
ATOM 4154 O O . GLU A 1 503 ? 6.335 9.673 -14.718 1.00 88.88 503 GLU A O 1
ATOM 4159 N N . THR A 1 504 ? 4.838 11.327 -14.429 1.00 88.94 504 THR A N 1
ATOM 4160 C CA . THR A 1 504 ? 4.130 10.693 -13.307 1.00 88.94 504 THR A CA 1
ATOM 4161 C C . THR A 1 504 ? 3.475 9.376 -13.720 1.00 88.94 504 THR A C 1
ATOM 4163 O O . THR A 1 504 ? 3.651 8.356 -13.053 1.00 88.94 504 THR A O 1
ATOM 4166 N N . CYS A 1 505 ? 2.795 9.359 -14.874 1.00 84.75 505 CYS A N 1
ATOM 4167 C CA . CYS A 1 505 ? 2.225 8.132 -15.435 1.00 84.75 505 CYS A CA 1
ATOM 4168 C C . CYS A 1 505 ? 3.311 7.103 -15.783 1.00 84.75 505 CYS A C 1
ATOM 4170 O O . CYS A 1 505 ? 3.100 5.904 -15.608 1.00 84.75 505 CYS A O 1
ATOM 4172 N N . LEU A 1 506 ? 4.483 7.541 -16.253 1.00 85.81 506 LEU A N 1
ATOM 4173 C CA . LEU A 1 506 ? 5.581 6.629 -16.561 1.00 85.81 506 LEU A CA 1
ATOM 4174 C C . LEU A 1 506 ? 6.126 5.953 -15.298 1.00 85.81 506 LEU A C 1
ATOM 4176 O O . LEU A 1 506 ? 6.319 4.739 -15.307 1.00 85.81 506 LEU A O 1
ATOM 4180 N N . ALA A 1 507 ? 6.342 6.700 -14.213 1.00 87.44 507 ALA A N 1
ATOM 4181 C CA . ALA A 1 507 ? 6.814 6.117 -12.956 1.00 87.44 507 ALA A CA 1
ATOM 4182 C C . ALA A 1 507 ? 5.793 5.146 -12.338 1.00 87.44 507 ALA A C 1
ATOM 4184 O O . ALA A 1 507 ? 6.179 4.084 -11.849 1.00 87.44 507 ALA A O 1
ATOM 4185 N N . GLU A 1 508 ? 4.499 5.469 -12.419 1.00 84.25 508 GLU A N 1
ATOM 4186 C CA . GLU A 1 508 ? 3.399 4.585 -12.011 1.00 84.25 508 GLU A CA 1
ATOM 4187 C C . GLU A 1 508 ? 3.468 3.247 -12.763 1.00 84.25 508 GLU A C 1
ATOM 4189 O O . GLU A 1 508 ? 3.491 2.164 -12.174 1.00 84.25 508 GLU A O 1
ATOM 4194 N N . VAL A 1 509 ? 3.567 3.317 -14.089 1.00 79.25 509 VAL A N 1
ATOM 4195 C CA . VAL A 1 509 ? 3.651 2.156 -14.980 1.00 79.25 509 VAL A CA 1
ATOM 4196 C C . VAL A 1 509 ? 4.934 1.351 -14.739 1.00 79.25 509 VAL A C 1
ATOM 4198 O O . VAL A 1 509 ? 4.910 0.118 -14.769 1.00 79.25 509 VAL A O 1
ATOM 4201 N N . MET A 1 510 ? 6.046 2.018 -14.436 1.00 79.81 510 MET A N 1
ATOM 4202 C CA . MET A 1 510 ? 7.303 1.360 -14.088 1.00 79.81 510 MET A CA 1
ATOM 4203 C C . MET A 1 510 ? 7.216 0.592 -12.779 1.00 79.81 510 MET A C 1
ATOM 4205 O O . MET A 1 510 ? 7.628 -0.569 -12.730 1.00 79.81 510 MET A O 1
ATOM 4209 N N . LEU A 1 511 ? 6.656 1.194 -11.727 1.00 78.56 511 LEU A N 1
ATOM 4210 C CA . LEU A 1 511 ? 6.401 0.460 -10.494 1.00 78.56 511 LEU A CA 1
ATOM 4211 C C . LEU A 1 511 ? 5.536 -0.763 -10.800 1.00 78.56 511 LEU A C 1
ATOM 4213 O O . LEU A 1 511 ? 5.936 -1.875 -10.471 1.00 78.56 511 LEU A O 1
ATOM 4217 N N . ARG A 1 512 ? 4.430 -0.607 -11.539 1.00 75.06 512 ARG A N 1
ATOM 4218 C CA . ARG A 1 512 ? 3.580 -1.737 -11.959 1.00 75.06 512 ARG A CA 1
ATOM 4219 C C . ARG A 1 512 ? 4.369 -2.832 -12.686 1.00 75.06 512 ARG A C 1
ATOM 4221 O O . ARG A 1 512 ? 4.135 -4.013 -12.440 1.00 75.06 512 ARG A O 1
ATOM 4228 N N . LYS A 1 513 ? 5.357 -2.480 -13.511 1.00 75.12 513 LYS A N 1
ATOM 4229 C CA . LYS A 1 513 ? 6.257 -3.456 -14.144 1.00 75.12 513 LYS A CA 1
ATOM 4230 C C . LYS A 1 513 ? 7.114 -4.222 -13.130 1.00 75.12 513 LYS A C 1
ATOM 4232 O O . LYS A 1 513 ? 7.220 -5.442 -13.235 1.00 75.12 513 LYS A O 1
ATOM 4237 N N . LEU A 1 514 ? 7.715 -3.550 -12.144 1.00 73.81 514 LEU A N 1
ATOM 4238 C CA . LEU A 1 514 ? 8.501 -4.214 -11.081 1.00 73.81 514 LEU A CA 1
ATOM 4239 C C . LEU A 1 514 ? 7.671 -5.191 -10.254 1.00 73.81 514 LEU A C 1
ATOM 4241 O O . LEU A 1 514 ? 8.174 -6.205 -9.750 1.00 73.81 514 LEU A O 1
ATOM 4245 N N . ILE A 1 515 ? 6.406 -4.828 -10.118 1.00 67.75 515 ILE A N 1
ATOM 4246 C CA . ILE A 1 515 ? 5.397 -5.500 -9.333 1.00 67.75 515 ILE A CA 1
ATOM 4247 C C . ILE A 1 515 ? 4.916 -6.748 -10.065 1.00 67.75 515 ILE A C 1
ATOM 4249 O O . ILE A 1 515 ? 5.099 -7.854 -9.579 1.00 67.75 515 ILE A O 1
ATOM 4253 N N . PHE A 1 516 ? 4.379 -6.597 -11.268 1.00 64.12 516 PHE A N 1
ATOM 4254 C CA . PHE A 1 516 ? 3.710 -7.686 -11.976 1.00 64.12 516 PHE A CA 1
ATOM 4255 C C . PHE A 1 516 ? 4.620 -8.448 -12.942 1.00 64.12 516 PHE A C 1
ATOM 4257 O O . PHE A 1 516 ? 4.237 -9.507 -13.430 1.00 64.12 516 PHE A O 1
ATOM 4264 N N . SER A 1 517 ? 5.827 -7.946 -13.227 1.00 58.91 517 SER A N 1
ATOM 4265 C CA . SER A 1 517 ? 6.869 -8.545 -14.083 1.00 58.91 517 SER A CA 1
ATOM 4266 C C . SER A 1 517 ? 6.529 -8.793 -15.566 1.00 58.91 517 SER A C 1
ATOM 4268 O O . SER A 1 517 ? 7.445 -8.998 -16.361 1.00 58.91 517 SER A O 1
ATOM 4270 N N . ARG A 1 518 ? 5.257 -8.721 -15.981 1.00 59.62 518 ARG A N 1
ATOM 4271 C CA . ARG A 1 518 ? 4.803 -8.932 -17.370 1.00 59.62 518 ARG A CA 1
ATOM 4272 C C . ARG A 1 518 ? 4.644 -7.609 -18.133 1.00 59.62 518 ARG A C 1
ATOM 4274 O O . ARG A 1 518 ? 4.261 -6.614 -17.541 1.00 59.62 518 ARG A O 1
ATOM 4281 N N . SER A 1 519 ? 4.907 -7.579 -19.444 1.00 55.31 519 SER A N 1
ATOM 4282 C CA . SER A 1 519 ? 4.952 -6.327 -20.233 1.00 55.31 519 SER A CA 1
ATOM 4283 C C . SER A 1 519 ? 4.007 -6.248 -21.445 1.00 55.31 519 SER A C 1
ATOM 4285 O O . SER A 1 519 ? 4.014 -5.224 -22.127 1.00 55.31 519 SER A O 1
ATOM 4287 N N . LYS A 1 520 ? 3.204 -7.282 -21.753 1.00 53.78 520 LYS A N 1
ATOM 4288 C CA . LYS A 1 520 ? 2.430 -7.354 -23.015 1.00 53.78 520 LYS A CA 1
ATOM 4289 C C . LYS A 1 520 ? 0.958 -7.694 -22.809 1.00 53.78 520 LYS A C 1
ATOM 4291 O O . LYS A 1 520 ? 0.680 -8.615 -22.056 1.00 53.78 520 LYS A O 1
ATOM 4296 N N . ASP A 1 521 ? 0.089 -6.963 -23.517 1.00 51.03 521 ASP A N 1
ATOM 4297 C CA . ASP A 1 521 ? -1.366 -7.149 -23.680 1.00 51.03 521 ASP A CA 1
ATOM 4298 C C . ASP A 1 521 ? -2.072 -7.718 -22.444 1.00 51.03 521 ASP A C 1
ATOM 4300 O O . ASP A 1 521 ? -2.534 -8.858 -22.408 1.00 51.03 521 ASP A O 1
ATOM 4304 N N . LEU A 1 522 ? -2.120 -6.882 -21.407 1.00 53.47 522 LEU A N 1
ATOM 4305 C CA . LEU A 1 522 ? -2.762 -7.182 -20.137 1.00 53.47 522 LEU A CA 1
ATOM 4306 C C . LEU A 1 522 ? -3.860 -6.162 -19.890 1.00 53.47 522 LEU A C 1
ATOM 4308 O O . LEU A 1 522 ? -3.584 -4.975 -19.725 1.00 53.47 522 LEU A O 1
ATOM 4312 N N . TYR A 1 523 ? -5.085 -6.650 -19.745 1.00 49.75 523 TYR A N 1
ATOM 4313 C CA . TYR A 1 523 ? -5.983 -6.037 -18.784 1.00 49.75 523 TYR A CA 1
ATOM 4314 C C . TYR A 1 523 ? -5.357 -6.301 -17.412 1.00 49.75 523 TYR A C 1
ATOM 4316 O O . TYR A 1 523 ? -5.065 -7.442 -17.067 1.00 49.75 523 TYR A O 1
ATOM 4324 N N . ALA A 1 524 ? -5.026 -5.258 -16.658 1.00 49.69 524 ALA A N 1
ATOM 4325 C CA . ALA A 1 524 ? -4.741 -5.441 -15.242 1.00 49.69 524 ALA A CA 1
ATOM 4326 C C . ALA A 1 524 ? -6.024 -5.094 -14.508 1.00 49.69 524 ALA A C 1
ATOM 4328 O O . ALA A 1 524 ? -6.502 -3.969 -14.623 1.00 49.69 524 ALA A O 1
ATOM 4329 N N . VAL A 1 525 ? -6.587 -6.080 -13.824 1.00 49.06 525 VAL A N 1
ATOM 4330 C CA . VAL A 1 525 ? -7.674 -5.862 -12.884 1.00 49.06 525 VAL A CA 1
ATOM 4331 C C . VAL A 1 525 ? -7.050 -5.786 -11.503 1.00 49.06 525 VAL A C 1
ATOM 4333 O O . VAL A 1 525 ? -6.496 -6.791 -11.059 1.00 49.06 525 VAL A O 1
ATOM 4336 N N . TYR A 1 526 ? -7.079 -4.616 -10.861 1.00 54.31 526 TYR A N 1
ATOM 4337 C CA . TYR A 1 526 ? -6.743 -4.547 -9.435 1.00 54.31 526 TYR A CA 1
ATOM 4338 C C . TYR A 1 526 ? -7.895 -5.129 -8.662 1.00 54.31 526 TYR A C 1
ATOM 4340 O O . TYR A 1 526 ? -9.022 -4.760 -8.955 1.00 54.31 526 TYR A O 1
ATOM 4348 N N . ILE A 1 527 ? -7.559 -5.998 -7.718 1.00 53.06 527 ILE A N 1
ATOM 4349 C CA . ILE A 1 527 ? -8.413 -6.443 -6.627 1.00 53.06 527 ILE A CA 1
ATOM 4350 C C . ILE A 1 527 ? -7.935 -5.667 -5.425 1.00 53.06 527 ILE A C 1
ATOM 4352 O O . ILE A 1 527 ? -6.829 -5.950 -4.987 1.00 53.06 527 ILE A O 1
ATOM 4356 N N . ASP A 1 528 ? -8.691 -4.678 -4.963 1.00 55.62 528 ASP A N 1
ATOM 4357 C CA . ASP A 1 528 ? -8.483 -4.117 -3.627 1.00 55.62 528 ASP A CA 1
ATOM 4358 C C . ASP A 1 528 ? -9.409 -4.878 -2.686 1.00 55.62 528 ASP A C 1
ATOM 4360 O O . ASP A 1 528 ? -10.578 -5.036 -3.017 1.00 55.62 528 ASP A O 1
ATOM 4364 N N . ALA A 1 529 ? -8.866 -5.451 -1.614 1.00 48.28 529 ALA A N 1
ATOM 4365 C CA . ALA A 1 529 ? -9.577 -6.433 -0.792 1.00 48.28 529 ALA A CA 1
ATOM 4366 C C . ALA A 1 529 ? -10.071 -5.871 0.554 1.00 48.28 529 ALA A C 1
ATOM 4368 O O . ALA A 1 529 ? -10.673 -6.602 1.330 1.00 48.28 529 ALA A O 1
ATOM 4369 N N . CYS A 1 530 ? -9.794 -4.600 0.862 1.00 54.50 530 CYS A N 1
ATOM 4370 C CA . CYS A 1 530 ? -10.138 -3.991 2.147 1.00 54.50 530 CYS A CA 1
ATOM 4371 C C . CYS A 1 530 ? -10.335 -2.477 1.997 1.00 54.50 530 CYS A C 1
ATOM 4373 O O . CYS A 1 530 ? -9.496 -1.816 1.388 1.00 54.50 530 CYS A O 1
ATOM 4375 N N . ASP A 1 531 ? -11.357 -1.906 2.638 1.00 53.50 531 ASP A N 1
ATOM 4376 C CA . ASP A 1 531 ? -11.554 -0.449 2.645 1.00 53.50 531 ASP A CA 1
ATOM 4377 C C . ASP A 1 531 ? -10.733 0.283 3.710 1.00 53.50 531 ASP A C 1
ATOM 4379 O O . ASP A 1 531 ? -10.216 1.373 3.471 1.00 53.50 531 ASP A O 1
ATOM 4383 N N . TYR A 1 532 ? -10.600 -0.303 4.898 1.00 55.66 532 TYR A N 1
ATOM 4384 C CA . TYR A 1 532 ? -9.718 0.147 5.973 1.00 55.66 532 TYR A CA 1
ATOM 4385 C C . TYR A 1 532 ? -9.547 -0.988 6.989 1.00 55.66 532 TYR A C 1
ATOM 4387 O O . TYR A 1 532 ? -10.401 -1.862 7.116 1.00 55.66 532 TYR A O 1
ATOM 4395 N N . THR A 1 533 ? -8.405 -1.001 7.670 1.00 53.81 533 THR A N 1
ATOM 4396 C CA . THR A 1 533 ? -8.023 -2.013 8.657 1.00 53.81 533 THR A CA 1
ATOM 4397 C C . THR A 1 533 ? -7.194 -1.374 9.768 1.00 53.81 533 THR A C 1
ATOM 4399 O O . THR A 1 533 ? -6.325 -0.534 9.505 1.00 53.81 533 THR A O 1
ATOM 4402 N N . THR A 1 534 ? -7.370 -1.815 11.010 1.00 50.84 534 THR A N 1
ATOM 4403 C CA . THR A 1 534 ? -6.396 -1.535 12.074 1.00 50.84 534 THR A CA 1
ATOM 4404 C C . THR A 1 534 ? -5.067 -2.256 11.803 1.00 50.84 534 THR A C 1
ATOM 4406 O O . THR A 1 534 ? -5.043 -3.306 11.154 1.00 50.84 534 THR A O 1
ATOM 4409 N N . PRO A 1 535 ? -3.926 -1.722 12.274 1.00 49.56 535 PRO A N 1
ATOM 4410 C CA . PRO A 1 535 ? -2.664 -2.455 12.242 1.00 49.56 535 PRO A CA 1
ATOM 4411 C C . PRO A 1 535 ? -2.754 -3.747 13.084 1.00 49.56 535 PRO A C 1
ATOM 4413 O O . PRO A 1 535 ? -2.749 -3.699 14.307 1.00 49.56 535 PRO A O 1
ATOM 4416 N N . ILE A 1 536 ? -2.842 -4.927 12.466 1.00 50.50 536 ILE A N 1
ATOM 4417 C CA . ILE A 1 536 ? -3.076 -6.168 13.229 1.00 50.50 536 ILE A CA 1
ATOM 4418 C C . ILE A 1 536 ? -1.766 -6.771 13.745 1.00 50.50 536 ILE A C 1
ATOM 4420 O O . ILE A 1 536 ? -0.834 -7.027 12.976 1.00 50.50 536 ILE A O 1
ATOM 4424 N N . LEU A 1 537 ? -1.714 -7.054 15.049 1.00 45.88 537 LEU A N 1
ATOM 4425 C CA . LEU A 1 537 ? -0.589 -7.715 15.710 1.00 45.88 537 LEU A CA 1
ATOM 4426 C C . LEU A 1 537 ? -0.657 -9.237 15.518 1.00 45.88 537 LEU A C 1
ATOM 4428 O O . LEU A 1 537 ? -1.593 -9.874 15.986 1.00 45.88 537 LEU A O 1
ATOM 4432 N N . ASN A 1 538 ? 0.366 -9.823 14.880 1.00 46.75 538 ASN A N 1
ATOM 4433 C CA . ASN A 1 538 ? 0.615 -11.276 14.844 1.00 46.75 538 ASN A CA 1
ATOM 4434 C C . ASN A 1 538 ? -0.640 -12.133 14.543 1.00 46.75 538 ASN A C 1
ATOM 4436 O O . ASN A 1 538 ? -0.965 -13.095 15.238 1.00 46.75 538 ASN A O 1
ATOM 4440 N N . ALA A 1 539 ? -1.346 -11.781 13.469 1.00 47.75 539 ALA A N 1
ATOM 4441 C CA . ALA A 1 539 ? -2.506 -12.518 12.980 1.00 47.75 539 ALA A CA 1
ATOM 4442 C C . ALA A 1 539 ? -2.108 -13.719 12.108 1.00 47.75 539 ALA A C 1
ATOM 4444 O O . ALA A 1 539 ? -2.663 -13.897 11.030 1.00 47.75 539 ALA A O 1
ATOM 4445 N N . GLU A 1 540 ? -1.139 -14.539 12.532 1.00 50.38 540 GLU A N 1
ATOM 4446 C CA . GLU A 1 540 ? -0.677 -15.706 11.759 1.00 50.38 540 GLU A CA 1
ATOM 4447 C C . GLU A 1 540 ? -1.837 -16.639 11.372 1.00 50.38 540 GLU A C 1
ATOM 4449 O O . GLU A 1 540 ? -1.861 -17.141 10.255 1.00 50.38 540 GLU A O 1
ATOM 4454 N N . GLY A 1 541 ? -2.839 -16.815 12.242 1.00 53.09 541 GLY A N 1
ATOM 4455 C CA . GLY A 1 541 ? -4.022 -17.636 11.961 1.00 53.09 541 GLY A CA 1
ATOM 4456 C C . GLY A 1 541 ? -4.934 -17.058 10.872 1.00 53.09 541 GLY A C 1
ATOM 4457 O O . GLY A 1 541 ? -5.301 -17.771 9.941 1.00 53.09 541 GLY A O 1
ATOM 4458 N N . VAL A 1 542 ? -5.272 -15.765 10.946 1.00 51.94 542 VAL A N 1
ATOM 4459 C CA . VAL A 1 542 ? -6.084 -15.097 9.909 1.00 51.94 542 VAL A CA 1
ATOM 4460 C C . VAL A 1 542 ? -5.300 -14.950 8.615 1.00 51.94 542 VAL A C 1
ATOM 4462 O O . VAL A 1 542 ? -5.824 -15.254 7.552 1.00 51.94 542 VAL A O 1
ATOM 4465 N N . ALA A 1 543 ? -4.029 -14.561 8.698 1.00 53.41 543 ALA A N 1
ATOM 4466 C CA . ALA A 1 543 ? -3.139 -14.484 7.551 1.00 53.41 543 ALA A CA 1
ATOM 4467 C C . ALA A 1 543 ? -2.999 -15.847 6.868 1.00 53.41 543 ALA A C 1
ATOM 4469 O O . ALA A 1 543 ? -3.059 -15.895 5.648 1.00 53.41 543 ALA A O 1
ATOM 4470 N N . LYS A 1 544 ? -2.888 -16.947 7.627 1.00 55.97 544 LYS A N 1
ATOM 4471 C CA . LYS A 1 544 ? -2.873 -18.312 7.089 1.00 55.97 544 LYS A CA 1
ATOM 4472 C C . LYS A 1 544 ? -4.195 -18.675 6.423 1.00 55.97 544 LYS A C 1
ATOM 4474 O O . LYS A 1 544 ? -4.152 -19.251 5.350 1.00 55.97 544 LYS A O 1
ATOM 4479 N N . LYS A 1 545 ? -5.349 -18.323 6.998 1.00 58.19 545 LYS A N 1
ATOM 4480 C CA . LYS A 1 545 ? -6.662 -18.582 6.378 1.00 58.19 545 LYS A CA 1
ATOM 4481 C C . LYS A 1 545 ? -6.884 -17.756 5.113 1.00 58.19 545 LYS A C 1
ATOM 4483 O O . LYS A 1 545 ? -7.303 -18.296 4.096 1.00 58.19 545 LYS A O 1
ATOM 4488 N N . ILE A 1 546 ? -6.559 -16.464 5.148 1.00 54.91 546 ILE A N 1
ATOM 4489 C CA . ILE A 1 546 ? -6.547 -15.601 3.963 1.00 54.91 546 ILE A CA 1
ATOM 4490 C C . ILE A 1 546 ? -5.574 -16.179 2.937 1.00 54.91 546 ILE A C 1
ATOM 4492 O O . ILE A 1 546 ? -5.926 -16.265 1.770 1.00 54.91 546 ILE A O 1
ATOM 4496 N N . GLU A 1 547 ? -4.388 -16.632 3.353 1.00 53.91 547 GLU A N 1
ATOM 4497 C CA . GLU A 1 547 ? -3.443 -17.306 2.469 1.00 53.91 547 GLU A CA 1
ATOM 4498 C C . GLU A 1 547 ? -4.061 -18.587 1.904 1.00 53.91 547 GLU A C 1
ATOM 4500 O O . GLU A 1 547 ? -4.037 -18.750 0.703 1.00 53.91 547 GLU A O 1
ATOM 4505 N N . GLU A 1 548 ? -4.677 -19.461 2.694 1.00 58.59 548 GLU A N 1
ATOM 4506 C CA . GLU A 1 548 ? -5.365 -20.673 2.233 1.00 58.59 548 GLU A CA 1
ATOM 4507 C C . GLU A 1 548 ? -6.462 -20.358 1.210 1.00 58.59 548 GLU A C 1
ATOM 4509 O O . GLU A 1 548 ? -6.512 -21.013 0.176 1.00 58.59 548 GLU A O 1
ATOM 4514 N N . GLN A 1 549 ? -7.265 -19.312 1.412 1.00 56.94 549 GLN A N 1
ATOM 4515 C CA . GLN A 1 549 ? -8.268 -18.871 0.436 1.00 56.94 549 GLN A CA 1
ATOM 4516 C C . GLN A 1 549 ? -7.621 -18.242 -0.807 1.00 56.94 549 GLN A C 1
ATOM 4518 O O . GLN A 1 549 ? -8.021 -18.545 -1.929 1.00 56.94 549 GLN A O 1
ATOM 4523 N N . ILE A 1 550 ? -6.544 -17.464 -0.644 1.00 51.97 550 ILE A N 1
ATOM 4524 C CA . ILE A 1 550 ? -5.667 -17.016 -1.740 1.00 51.97 550 ILE A CA 1
ATOM 4525 C C . ILE A 1 550 ? -4.982 -18.221 -2.420 1.00 51.97 550 ILE A C 1
ATOM 4527 O O . ILE A 1 550 ? -4.588 -18.147 -3.582 1.00 51.97 550 ILE A O 1
ATOM 4531 N N . ASN A 1 551 ? -4.858 -19.364 -1.747 1.00 48.84 551 ASN A N 1
ATOM 4532 C CA . ASN A 1 551 ? -4.283 -20.594 -2.279 1.00 48.84 551 ASN A CA 1
ATOM 4533 C C . ASN A 1 551 ? -5.316 -21.462 -2.982 1.00 48.84 551 ASN A C 1
ATOM 4535 O O . ASN A 1 551 ? -4.988 -22.120 -3.962 1.00 48.84 551 ASN A O 1
ATOM 4539 N N . CYS A 1 552 ? -6.569 -21.417 -2.560 1.00 47.81 552 CYS A N 1
ATOM 4540 C CA . CYS A 1 552 ? -7.686 -21.892 -3.360 1.00 47.81 552 CYS A CA 1
ATOM 4541 C C . CYS A 1 552 ? -7.816 -21.025 -4.614 1.00 47.81 552 CYS A C 1
ATOM 4543 O O . CYS A 1 552 ? -7.968 -21.557 -5.709 1.00 47.81 552 CYS A O 1
ATOM 4545 N N . LEU A 1 553 ? -7.564 -19.718 -4.486 1.00 44.97 553 LEU A N 1
ATOM 4546 C CA . LEU A 1 553 ? -7.279 -18.870 -5.628 1.00 44.97 553 LEU A CA 1
ATOM 4547 C C . LEU A 1 553 ? -6.004 -19.336 -6.381 1.00 44.97 553 LEU A C 1
ATOM 4549 O O . LEU A 1 553 ? -5.962 -19.247 -7.586 1.00 44.97 553 LEU A O 1
ATOM 4553 N N . ARG A 1 554 ? -4.967 -19.945 -5.791 1.00 40.19 554 ARG A N 1
ATOM 4554 C CA . ARG A 1 554 ? -3.827 -20.526 -6.560 1.00 40.19 554 ARG A CA 1
ATOM 4555 C C . ARG A 1 554 ? -4.230 -21.674 -7.509 1.00 40.19 554 ARG A C 1
ATOM 4557 O O . ARG A 1 554 ? -3.477 -21.956 -8.443 1.00 40.19 554 ARG A O 1
ATOM 4564 N N . ALA A 1 555 ? -5.411 -22.283 -7.349 1.00 41.66 555 ALA A N 1
ATOM 4565 C CA . ALA A 1 555 ? -6.007 -23.149 -8.374 1.00 41.66 555 ALA A CA 1
ATOM 4566 C C . ALA A 1 555 ? -6.451 -22.370 -9.641 1.00 41.66 555 ALA A C 1
ATOM 4568 O O . ALA A 1 555 ? -6.699 -22.992 -10.674 1.00 41.66 555 ALA A O 1
ATOM 4569 N N . LEU A 1 556 ? -6.383 -21.022 -9.626 1.00 43.50 556 LEU A N 1
ATOM 4570 C CA . LEU A 1 556 ? -6.412 -20.072 -10.758 1.00 43.50 556 LEU A CA 1
ATOM 4571 C C . LEU A 1 556 ? -5.239 -20.275 -11.767 1.00 43.50 556 LEU A C 1
ATOM 4573 O O . LEU A 1 556 ? -4.937 -19.400 -12.582 1.00 43.50 556 LEU A O 1
ATOM 4577 N N . SER A 1 557 ? -4.625 -21.457 -11.813 1.00 37.25 557 SER A N 1
ATOM 4578 C CA . SER A 1 557 ? -3.523 -21.914 -12.670 1.00 37.25 557 SER A CA 1
ATOM 4579 C C . SER A 1 557 ? -2.115 -21.488 -12.246 1.00 37.25 557 SER A C 1
ATOM 4581 O O . SER A 1 557 ? -1.841 -20.346 -11.876 1.00 37.25 557 SER A O 1
ATOM 4583 N N . ASN A 1 558 ? -1.189 -22.424 -12.439 1.00 39.41 558 ASN A N 1
ATOM 4584 C CA . ASN A 1 558 ? 0.259 -22.248 -12.374 1.00 39.41 558 ASN A CA 1
ATOM 4585 C C . ASN A 1 558 ? 0.791 -21.052 -13.206 1.00 39.41 558 ASN A C 1
ATOM 4587 O O . ASN A 1 558 ? 1.913 -20.608 -12.967 1.00 39.41 558 ASN A O 1
ATOM 4591 N N . ASP A 1 559 ? -0.007 -20.457 -14.106 1.00 37.69 559 ASP A N 1
ATOM 4592 C CA . ASP A 1 559 ? 0.333 -19.205 -14.790 1.00 37.69 559 ASP A CA 1
ATOM 4593 C C . ASP A 1 559 ? 0.303 -17.988 -13.860 1.00 37.69 559 ASP A C 1
ATOM 4595 O O . ASP A 1 559 ? 1.100 -17.069 -14.047 1.00 37.69 559 ASP A O 1
ATOM 4599 N N . ILE A 1 560 ? -0.547 -17.966 -12.827 1.00 34.88 560 ILE A N 1
ATOM 4600 C CA . ILE A 1 560 ? -0.584 -16.885 -11.829 1.00 34.88 560 ILE A CA 1
ATOM 4601 C C . ILE A 1 560 ? 0.624 -16.951 -10.895 1.00 34.88 560 ILE A C 1
ATOM 4603 O O . ILE A 1 560 ? 1.135 -15.909 -10.506 1.00 34.88 560 ILE A O 1
ATOM 4607 N N . PHE A 1 561 ? 1.180 -18.125 -10.603 1.00 34.72 561 PHE A N 1
ATOM 4608 C CA . PHE A 1 561 ? 2.381 -18.236 -9.763 1.00 34.72 561 PHE A CA 1
ATOM 4609 C C . PHE A 1 561 ? 3.632 -17.578 -10.367 1.00 34.72 561 PHE A C 1
ATOM 4611 O O . PHE A 1 561 ? 4.458 -17.046 -9.630 1.00 34.72 561 PHE A O 1
ATOM 4618 N N . ASN A 1 562 ? 3.730 -17.517 -11.698 1.00 37.59 562 ASN A N 1
ATOM 4619 C CA . ASN A 1 562 ? 4.758 -16.732 -12.396 1.00 37.59 562 ASN A CA 1
ATOM 4620 C C . ASN A 1 562 ? 4.452 -15.215 -12.435 1.00 37.59 562 ASN A C 1
ATOM 4622 O O . ASN A 1 562 ? 5.241 -14.438 -12.966 1.00 37.59 562 ASN A O 1
ATOM 4626 N N . SER A 1 563 ? 3.302 -14.791 -11.906 1.00 34.53 563 SER A N 1
ATOM 4627 C CA . SER A 1 563 ? 2.671 -13.472 -12.118 1.00 34.53 563 SER A CA 1
ATOM 4628 C C . SER A 1 563 ? 2.292 -12.764 -10.820 1.00 34.53 563 SER A C 1
ATOM 4630 O O . SER A 1 563 ? 2.096 -11.550 -10.787 1.00 34.53 563 SER A O 1
ATOM 4632 N N . TYR A 1 564 ? 2.179 -13.524 -9.739 1.00 31.64 564 TYR A N 1
ATOM 4633 C CA . TYR A 1 564 ? 1.804 -13.049 -8.430 1.00 31.64 564 TYR A CA 1
ATOM 4634 C C . TYR A 1 564 ? 3.070 -12.665 -7.678 1.00 31.64 564 TYR A C 1
ATOM 4636 O O . TYR A 1 564 ? 3.763 -13.486 -7.079 1.00 31.64 564 TYR A O 1
ATOM 4644 N N . ARG A 1 565 ? 3.377 -11.373 -7.701 1.00 35.38 565 ARG A N 1
ATOM 4645 C CA . ARG A 1 565 ? 3.970 -10.752 -6.527 1.00 35.38 565 ARG A CA 1
ATOM 4646 C C . ARG A 1 565 ? 2.814 -10.076 -5.817 1.00 35.38 565 ARG A C 1
ATOM 4648 O O . ARG A 1 565 ? 2.160 -9.218 -6.398 1.00 35.38 565 ARG A O 1
ATOM 4655 N N . ILE A 1 566 ? 2.572 -10.478 -4.578 1.00 36.59 566 ILE A N 1
ATOM 4656 C CA . ILE A 1 566 ? 1.900 -9.614 -3.613 1.00 36.59 566 ILE A CA 1
ATOM 4657 C C . ILE A 1 566 ? 2.708 -8.339 -3.621 1.00 36.59 566 ILE A C 1
ATOM 4659 O O . ILE A 1 566 ? 3.904 -8.352 -3.310 1.00 36.59 566 ILE A O 1
ATOM 4663 N N . VAL A 1 567 ? 2.082 -7.266 -4.059 1.00 36.97 567 VAL A N 1
ATOM 4664 C CA . VAL A 1 567 ? 2.699 -5.967 -3.977 1.00 36.97 567 VAL A CA 1
ATOM 4665 C C . VAL A 1 567 ? 1.766 -5.086 -3.209 1.00 36.97 567 VAL A C 1
ATOM 4667 O O . VAL A 1 567 ? 0.602 -4.943 -3.564 1.00 36.97 567 VAL A O 1
ATOM 4670 N N . TYR A 1 568 ? 2.371 -4.496 -2.188 1.00 32.09 568 TYR A N 1
ATOM 4671 C CA . TYR A 1 568 ? 1.759 -3.763 -1.107 1.00 32.09 568 TYR A CA 1
ATOM 4672 C C . TYR A 1 568 ? 1.212 -4.742 -0.078 1.00 32.09 568 TYR A C 1
ATOM 4674 O O . TYR A 1 568 ? 0.533 -5.706 -0.393 1.00 32.09 568 TYR A O 1
ATOM 4682 N N . GLY A 1 569 ? 1.682 -4.572 1.154 1.00 35.62 569 GLY A N 1
ATOM 4683 C CA . GLY A 1 569 ? 1.670 -5.645 2.134 1.00 35.62 569 GLY A CA 1
ATOM 4684 C C . GLY A 1 569 ? 2.919 -6.516 2.085 1.00 35.62 569 GLY A C 1
ATOM 4685 O O . GLY A 1 569 ? 3.652 -6.614 1.104 1.00 35.62 569 GLY A O 1
ATOM 4686 N N . TYR A 1 570 ? 3.196 -7.087 3.235 1.00 33.34 570 TYR A N 1
ATOM 4687 C CA . TYR A 1 570 ? 4.407 -7.801 3.571 1.00 33.34 570 TYR A CA 1
ATOM 4688 C C . TYR A 1 570 ? 4.415 -9.165 2.901 1.00 33.34 570 TYR A C 1
ATOM 4690 O O . TYR A 1 570 ? 3.351 -9.727 2.655 1.00 33.34 570 TYR A O 1
ATOM 4698 N N . PRO A 1 571 ? 5.590 -9.758 2.653 1.00 33.50 571 PRO A N 1
ATOM 4699 C CA . PRO A 1 571 ? 5.657 -11.194 2.401 1.00 33.50 571 PRO A CA 1
ATOM 4700 C C . PRO A 1 571 ? 4.986 -11.959 3.558 1.00 33.50 571 PRO A C 1
ATOM 4702 O O . PRO A 1 571 ? 5.427 -11.859 4.702 1.00 33.50 571 PRO A O 1
ATOM 4705 N N . PHE A 1 572 ? 3.996 -12.802 3.253 1.00 34.94 572 PHE A N 1
ATOM 4706 C CA . PHE A 1 572 ? 3.445 -13.772 4.214 1.00 34.94 572 PHE A CA 1
ATOM 4707 C C . PHE A 1 572 ? 4.527 -14.683 4.824 1.00 34.94 572 PHE A C 1
ATOM 4709 O O . PHE A 1 572 ? 4.391 -15.151 5.948 1.00 34.94 572 PHE A O 1
ATOM 4716 N N . LYS A 1 573 ? 5.625 -14.928 4.093 1.00 35.56 573 LYS A N 1
ATOM 4717 C CA . LYS A 1 573 ? 6.634 -15.934 4.457 1.00 35.56 573 LYS A CA 1
ATOM 4718 C C . LYS A 1 573 ? 7.720 -15.474 5.433 1.00 35.56 573 LYS A C 1
ATOM 4720 O O . LYS A 1 573 ? 8.208 -16.301 6.194 1.00 35.56 573 LYS A O 1
ATOM 4725 N N . ASP A 1 574 ? 8.089 -14.189 5.442 1.00 35.62 574 ASP A N 1
ATOM 4726 C CA . ASP A 1 574 ? 9.357 -13.752 6.063 1.00 35.62 574 ASP A CA 1
ATOM 4727 C C . ASP A 1 574 ? 9.195 -12.761 7.229 1.00 35.62 574 ASP A C 1
ATOM 4729 O O . ASP A 1 574 ? 10.185 -12.270 7.780 1.00 35.62 574 ASP A O 1
ATOM 4733 N N . SER A 1 575 ? 7.961 -12.456 7.644 1.00 37.00 575 SER A N 1
ATOM 4734 C CA . SER A 1 575 ? 7.706 -11.732 8.893 1.00 37.00 575 SER A CA 1
ATOM 4735 C C . SER A 1 575 ? 6.524 -12.334 9.644 1.00 37.00 575 SER A C 1
ATOM 4737 O O . SER A 1 575 ? 5.375 -12.090 9.292 1.00 37.00 575 SER A O 1
ATOM 4739 N N . LYS A 1 576 ? 6.825 -13.060 10.723 1.00 36.38 576 LYS A N 1
ATOM 4740 C CA . LYS A 1 576 ? 5.901 -13.722 11.666 1.00 36.38 576 LYS A CA 1
ATOM 4741 C C . LYS A 1 576 ? 4.904 -12.791 12.400 1.00 36.38 576 LYS A C 1
ATOM 4743 O O . LYS A 1 576 ? 4.420 -13.128 13.467 1.00 36.38 576 LYS A O 1
ATOM 4748 N N . ASN A 1 577 ? 4.676 -11.557 11.934 1.00 36.12 577 ASN A N 1
ATOM 4749 C CA . ASN A 1 577 ? 4.015 -10.510 12.730 1.00 36.12 577 ASN A CA 1
ATOM 4750 C C . ASN A 1 577 ? 3.206 -9.463 11.937 1.00 36.12 577 ASN A C 1
ATOM 4752 O O . ASN A 1 577 ? 2.893 -8.426 12.514 1.00 36.12 577 ASN A O 1
ATOM 4756 N N . VAL A 1 578 ? 2.883 -9.653 10.651 1.00 38.56 578 VAL A N 1
ATOM 4757 C CA . VAL A 1 578 ? 2.232 -8.579 9.870 1.00 38.56 578 VAL A CA 1
ATOM 4758 C C . VAL A 1 578 ? 1.103 -9.113 8.997 1.00 38.56 578 VAL A C 1
ATOM 4760 O O . VAL A 1 578 ? 1.340 -9.975 8.154 1.00 38.56 578 VAL A O 1
ATOM 4763 N N . MET A 1 579 ? -0.108 -8.574 9.173 1.00 38.19 579 MET A N 1
ATOM 4764 C CA . MET A 1 579 ? -1.197 -8.770 8.217 1.00 38.19 579 MET A CA 1
ATOM 4765 C C . MET A 1 579 ? -1.145 -7.700 7.120 1.00 38.19 579 MET A C 1
ATOM 4767 O O . MET A 1 579 ? -0.700 -6.571 7.334 1.00 38.19 579 MET A O 1
ATOM 4771 N N . ILE A 1 580 ? -1.551 -8.095 5.919 1.00 43.25 580 ILE A N 1
ATOM 4772 C CA . ILE A 1 580 ? -1.502 -7.283 4.710 1.00 43.25 580 ILE A CA 1
ATOM 4773 C C . ILE A 1 580 ? -2.659 -6.284 4.737 1.00 43.25 580 ILE A C 1
ATOM 4775 O O . ILE A 1 580 ? -3.803 -6.727 4.744 1.00 43.25 580 ILE A O 1
ATOM 4779 N N . PRO A 1 581 ? -2.405 -4.964 4.716 1.00 40.44 581 PRO A N 1
ATOM 4780 C CA . PRO A 1 581 ? -3.503 -4.012 4.663 1.00 40.44 581 PRO A CA 1
ATOM 4781 C C . PRO A 1 581 ? -4.174 -4.006 3.279 1.00 40.44 581 PRO A C 1
ATOM 4783 O O . PRO A 1 581 ? -5.358 -3.710 3.198 1.00 40.44 581 PRO A O 1
ATOM 4786 N N . PHE A 1 582 ? -3.460 -4.393 2.205 1.00 50.38 582 PHE A N 1
ATOM 4787 C CA . PHE A 1 582 ? -3.979 -4.378 0.830 1.00 50.38 582 PHE A CA 1
ATOM 4788 C C . PHE A 1 582 ? -3.504 -5.562 0.000 1.00 50.38 582 PHE A C 1
ATOM 4790 O O . PHE A 1 582 ? -2.303 -5.774 -0.128 1.00 50.38 582 PHE A O 1
ATOM 4797 N N . LEU A 1 583 ? -4.420 -6.283 -0.637 1.00 50.62 583 LEU A N 1
ATOM 4798 C CA . LEU A 1 583 ? -4.066 -7.205 -1.713 1.00 50.62 583 LEU A CA 1
ATOM 4799 C C . LEU A 1 583 ? -4.130 -6.433 -3.032 1.00 50.62 583 LEU A C 1
ATOM 4801 O O . LEU A 1 583 ? -4.956 -5.546 -3.177 1.00 50.62 583 LEU A O 1
ATOM 4805 N N . MET A 1 584 ? -3.227 -6.722 -3.969 1.00 53.44 584 MET A N 1
ATOM 4806 C CA . MET A 1 584 ? -3.323 -6.281 -5.361 1.00 53.44 584 MET A CA 1
ATOM 4807 C C . MET A 1 584 ? -2.861 -7.433 -6.245 1.00 53.44 584 MET A C 1
ATOM 4809 O O . MET A 1 584 ? -1.772 -7.978 -6.053 1.00 53.44 584 MET A O 1
ATOM 4813 N N . ALA A 1 585 ? -3.668 -7.790 -7.237 1.00 53.50 585 ALA A N 1
ATOM 4814 C CA . ALA A 1 585 ? -3.286 -8.734 -8.280 1.00 53.50 585 ALA A CA 1
ATOM 4815 C C . ALA A 1 585 ? -3.500 -8.104 -9.661 1.00 53.50 585 ALA A C 1
ATOM 4817 O O . ALA A 1 585 ? -3.972 -6.975 -9.772 1.00 53.50 585 ALA A O 1
ATOM 4818 N N . HIS A 1 586 ? -3.106 -8.823 -10.709 1.00 52.50 586 HIS A N 1
ATOM 4819 C CA . HIS A 1 586 ? -3.517 -8.521 -12.075 1.00 52.50 586 HIS A CA 1
ATOM 4820 C C . HIS A 1 586 ? -4.181 -9.755 -12.675 1.00 52.50 586 HIS A C 1
ATOM 4822 O O . HIS A 1 586 ? -3.893 -10.883 -12.273 1.00 52.50 586 HIS A O 1
ATOM 4828 N N . LEU A 1 587 ? -5.042 -9.536 -13.664 1.00 53.44 587 LEU A N 1
ATOM 4829 C CA . LEU A 1 587 ? -5.904 -10.571 -14.212 1.00 53.44 587 LEU A CA 1
ATOM 4830 C C . LEU A 1 587 ? -5.829 -10.537 -15.733 1.00 53.44 587 LEU A C 1
ATOM 4832 O O . LEU A 1 587 ? -6.445 -9.693 -16.371 1.00 53.44 587 LEU A O 1
ATOM 4836 N N . GLN A 1 588 ? -5.040 -11.439 -16.319 1.00 53.19 588 GLN A N 1
ATOM 4837 C CA . GLN A 1 588 ? -4.913 -11.514 -17.771 1.00 53.19 588 GLN A CA 1
ATOM 4838 C C . GLN A 1 588 ? -6.186 -12.111 -18.376 1.00 53.19 588 GLN A C 1
ATOM 4840 O O . GLN A 1 588 ? -6.407 -13.318 -18.300 1.00 53.19 588 GLN A O 1
ATOM 4845 N N . THR A 1 589 ? -7.011 -11.280 -19.006 1.00 50.91 589 THR A N 1
ATOM 4846 C CA . THR A 1 589 ? -8.188 -11.736 -19.748 1.00 50.91 589 THR A CA 1
ATOM 4847 C C . THR A 1 589 ? -7.825 -11.897 -21.224 1.00 50.91 589 THR A C 1
ATOM 4849 O O . THR A 1 589 ? -7.765 -10.940 -21.989 1.00 50.91 589 THR A O 1
ATOM 4852 N N . GLY A 1 590 ? -7.505 -13.129 -21.626 1.00 50.62 590 GLY A N 1
ATOM 4853 C CA . GLY A 1 590 ? -7.289 -13.469 -23.038 1.00 50.62 590 GLY A CA 1
ATOM 4854 C C . GLY A 1 590 ? -8.587 -13.796 -23.788 1.00 50.62 590 GLY A C 1
ATOM 4855 O O . GLY A 1 590 ? -8.650 -13.610 -25.002 1.00 50.62 590 GLY A O 1
ATOM 4856 N N . LYS A 1 591 ? -9.613 -14.291 -23.075 1.00 57.59 591 LYS A N 1
ATOM 4857 C CA . LYS A 1 591 ? -10.935 -14.700 -23.587 1.00 57.59 591 LYS A CA 1
ATOM 4858 C C . LYS A 1 591 ? -12.027 -14.408 -22.542 1.00 57.59 591 LYS A C 1
ATOM 4860 O O . LYS A 1 591 ? -11.753 -14.468 -21.346 1.00 57.59 591 LYS A O 1
ATOM 4865 N N . GLU A 1 592 ? -13.263 -14.138 -22.970 1.00 56.41 592 GLU A N 1
ATOM 4866 C CA . GLU A 1 592 ? -14.409 -13.844 -22.077 1.00 56.41 592 GLU A CA 1
ATOM 4867 C C . GLU A 1 592 ? -14.692 -14.967 -21.064 1.00 56.41 592 GLU A C 1
ATOM 4869 O O . GLU A 1 592 ? -14.924 -14.695 -19.888 1.00 56.41 592 GLU A O 1
ATOM 4874 N N . ALA A 1 593 ? -14.579 -16.231 -21.484 1.00 58.69 593 ALA A N 1
ATOM 4875 C CA . ALA A 1 593 ? -14.742 -17.387 -20.598 1.00 58.69 593 ALA A CA 1
ATOM 4876 C C . ALA A 1 593 ? -13.706 -17.417 -19.459 1.00 58.69 593 ALA A C 1
ATOM 4878 O O . ALA A 1 593 ? -14.020 -17.830 -18.343 1.00 58.69 593 ALA A O 1
ATOM 4879 N N . ASP A 1 594 ? -12.481 -16.937 -19.713 1.00 57.31 594 ASP A N 1
ATOM 4880 C CA . ASP A 1 594 ? -11.486 -16.797 -18.654 1.00 57.31 594 ASP A CA 1
ATOM 4881 C C . ASP A 1 594 ? -11.927 -15.721 -17.667 1.00 57.31 594 ASP A C 1
ATOM 4883 O O . ASP A 1 594 ? -11.947 -15.992 -16.474 1.00 57.31 594 ASP A O 1
ATOM 4887 N N . PHE A 1 595 ? -12.358 -14.547 -18.137 1.00 63.72 595 PHE A N 1
ATOM 4888 C CA . PHE A 1 595 ? -12.852 -13.483 -17.258 1.00 63.72 595 PHE A CA 1
ATOM 4889 C C . PHE A 1 595 ? -14.001 -13.946 -16.348 1.00 63.72 595 PHE A C 1
ATOM 4891 O O . PHE A 1 595 ? -13.940 -13.685 -15.152 1.00 63.72 595 PHE A O 1
ATOM 4898 N N . LEU A 1 596 ? -14.997 -14.674 -16.867 1.00 64.12 596 LEU A N 1
ATOM 4899 C CA . LEU A 1 596 ? -16.126 -15.170 -16.063 1.00 64.12 596 LEU A CA 1
ATOM 4900 C C . LEU A 1 596 ? -15.693 -16.172 -14.987 1.00 64.12 596 LEU A C 1
ATOM 4902 O O . LEU A 1 596 ? -16.079 -16.038 -13.828 1.00 64.12 596 LEU A O 1
ATOM 4906 N N . ARG A 1 597 ? -14.829 -17.133 -15.338 1.00 62.78 597 ARG A N 1
ATOM 4907 C CA . ARG A 1 597 ? -14.239 -18.061 -14.361 1.00 62.78 597 ARG A CA 1
ATOM 4908 C C . ARG A 1 597 ? -13.468 -17.310 -13.272 1.00 62.78 597 ARG A C 1
ATOM 4910 O O . ARG A 1 597 ? -13.604 -17.616 -12.093 1.00 62.78 597 ARG A O 1
ATOM 4917 N N . ARG A 1 598 ? -12.687 -16.305 -13.673 1.00 64.06 598 ARG A N 1
ATOM 4918 C CA . ARG A 1 598 ? -11.915 -15.458 -12.758 1.00 64.06 598 ARG A CA 1
ATOM 4919 C C . ARG A 1 598 ? -12.805 -14.633 -11.835 1.00 64.06 598 ARG A C 1
ATOM 4921 O O . ARG A 1 598 ? -12.514 -14.511 -10.651 1.00 64.06 598 ARG A O 1
ATOM 4928 N N . PHE A 1 599 ? -13.881 -14.078 -12.376 1.00 71.31 599 PHE A N 1
ATOM 4929 C CA . PHE A 1 599 ? -14.881 -13.347 -11.614 1.00 71.31 599 PHE A CA 1
ATOM 4930 C C . PHE A 1 599 ? -15.539 -14.249 -10.565 1.00 71.31 599 PHE A C 1
ATOM 4932 O O . PHE A 1 599 ? -15.631 -13.851 -9.410 1.00 71.31 599 PHE A O 1
ATOM 4939 N N . TYR A 1 600 ? -15.889 -15.488 -10.925 1.00 70.69 600 TYR A N 1
ATOM 4940 C CA . TYR A 1 600 ? -16.408 -16.484 -9.983 1.00 70.69 600 TYR A CA 1
ATOM 4941 C C . TYR A 1 600 ? -15.436 -16.778 -8.831 1.00 70.69 600 TYR A C 1
ATOM 4943 O O . TYR A 1 600 ? -15.832 -16.760 -7.671 1.00 70.69 600 TYR A O 1
ATOM 4951 N N . GLU A 1 601 ? -14.155 -17.000 -9.125 1.00 67.75 601 GLU A N 1
ATOM 4952 C CA . GLU A 1 601 ? -13.135 -17.254 -8.098 1.00 67.75 601 GLU A CA 1
ATOM 4953 C C . GLU A 1 601 ? -13.033 -16.080 -7.101 1.00 67.75 601 GLU A C 1
ATOM 4955 O O . GLU A 1 601 ? -12.908 -16.290 -5.895 1.00 67.75 601 GLU A O 1
ATOM 4960 N N . LEU A 1 602 ? -13.173 -14.842 -7.582 1.00 70.25 602 LEU A N 1
ATOM 4961 C CA . LEU A 1 602 ? -13.208 -13.641 -6.741 1.00 70.25 602 LEU A CA 1
ATOM 4962 C C . LEU A 1 602 ? -14.490 -13.516 -5.922 1.00 70.25 602 LEU A C 1
ATOM 4964 O O . LEU A 1 602 ? -14.439 -13.064 -4.782 1.00 70.25 602 LEU A O 1
ATOM 4968 N N . LEU A 1 603 ? -15.613 -13.953 -6.483 1.00 71.94 603 LEU A N 1
ATOM 4969 C CA . LEU A 1 603 ? -16.902 -14.057 -5.805 1.00 71.94 603 LEU A CA 1
ATOM 4970 C C . LEU A 1 603 ? -16.818 -15.039 -4.632 1.00 71.94 603 LEU A C 1
ATOM 4972 O O . LEU A 1 603 ? -17.221 -14.709 -3.520 1.00 71.94 603 LEU A O 1
ATOM 4976 N N . VAL A 1 604 ? -16.206 -16.205 -4.854 1.00 67.81 604 VAL A N 1
ATOM 4977 C CA . VAL A 1 604 ? -15.927 -17.195 -3.804 1.00 67.81 604 VAL A CA 1
ATOM 4978 C C . VAL A 1 604 ? -14.984 -16.621 -2.749 1.00 67.81 604 VAL A C 1
ATOM 4980 O O . VAL A 1 604 ? -15.224 -16.801 -1.559 1.00 67.81 604 VAL A O 1
ATOM 4983 N N . PHE A 1 605 ? -13.936 -15.895 -3.151 1.00 69.50 605 PHE A N 1
ATOM 4984 C CA . PHE A 1 605 ? -13.044 -15.231 -2.198 1.00 69.50 605 PHE A CA 1
ATOM 4985 C C . PHE A 1 605 ? -13.794 -14.213 -1.335 1.00 69.50 605 PHE A C 1
ATOM 4987 O O . PHE A 1 605 ? -13.695 -14.284 -0.111 1.00 69.50 605 PHE A O 1
ATOM 4994 N N . ALA A 1 606 ? -14.561 -13.305 -1.945 1.00 70.81 606 ALA A N 1
ATOM 4995 C CA . ALA A 1 606 ? -15.355 -12.310 -1.227 1.00 70.81 606 ALA A CA 1
ATOM 4996 C C . ALA A 1 606 ? -16.356 -12.985 -0.274 1.00 70.81 606 ALA A C 1
ATOM 4998 O O . ALA A 1 606 ? -16.423 -12.621 0.897 1.00 70.81 606 ALA A O 1
ATOM 4999 N N . SER A 1 607 ? -17.038 -14.043 -0.726 1.00 69.50 607 SER A N 1
ATOM 5000 C CA . SER A 1 607 ? -17.958 -14.836 0.099 1.00 69.50 607 SER A CA 1
ATOM 5001 C C . SER A 1 607 ? -17.265 -15.517 1.283 1.00 69.50 607 SER A C 1
ATOM 5003 O O . SER A 1 607 ? -17.764 -15.467 2.401 1.00 69.50 607 SER A O 1
ATOM 5005 N N . ASN A 1 608 ? -16.089 -16.111 1.074 1.00 65.75 608 ASN A N 1
ATOM 5006 C CA . ASN A 1 608 ? -15.371 -16.848 2.118 1.00 65.75 608 ASN A CA 1
ATOM 5007 C C . ASN A 1 608 ? -14.621 -15.943 3.103 1.00 65.75 608 ASN A C 1
ATOM 5009 O O . ASN A 1 608 ? -14.184 -16.409 4.157 1.00 65.75 608 ASN A O 1
ATOM 5013 N N . THR A 1 609 ? -14.408 -14.673 2.767 1.00 65.06 609 THR A N 1
ATOM 5014 C CA . THR A 1 609 ? -13.611 -13.750 3.590 1.00 65.06 609 THR A CA 1
ATOM 5015 C C . THR A 1 609 ? -14.412 -12.578 4.139 1.00 65.06 609 THR A C 1
ATOM 5017 O O . THR A 1 609 ? -13.959 -11.940 5.085 1.00 65.06 609 THR A O 1
ATOM 5020 N N . GLY A 1 610 ? -15.584 -12.280 3.571 1.00 65.25 610 GLY A N 1
ATOM 5021 C CA . GLY A 1 610 ? -16.314 -11.049 3.872 1.00 65.25 610 GLY A CA 1
ATOM 5022 C C . GLY A 1 610 ? -15.567 -9.789 3.433 1.00 65.25 610 GLY A C 1
ATOM 5023 O O . GLY A 1 610 ? -15.881 -8.699 3.911 1.00 65.25 610 GLY A O 1
ATOM 5024 N N . PHE A 1 611 ? -14.533 -9.942 2.599 1.00 69.75 611 PHE A N 1
ATOM 5025 C CA . PHE A 1 611 ? -13.728 -8.850 2.075 1.00 69.75 611 PHE A CA 1
ATOM 5026 C C . PHE A 1 611 ? -14.401 -8.252 0.856 1.00 69.75 611 PHE A C 1
ATOM 5028 O O . PHE A 1 611 ? -14.851 -8.967 -0.043 1.00 69.75 611 PHE A O 1
ATOM 5035 N N . LYS A 1 612 ? -14.389 -6.926 0.800 1.00 68.56 612 LYS A N 1
ATOM 5036 C CA . LYS A 1 612 ? -14.855 -6.196 -0.364 1.00 68.56 612 LYS A CA 1
ATOM 5037 C C . LYS A 1 612 ? -13.805 -6.264 -1.453 1.00 68.56 612 LYS A C 1
ATOM 5039 O O . LYS A 1 612 ? -12.654 -5.914 -1.214 1.00 68.56 612 LYS A O 1
ATOM 5044 N N . VAL A 1 613 ? -14.199 -6.723 -2.636 1.00 68.06 613 VAL A N 1
ATOM 5045 C CA . VAL A 1 613 ? -13.305 -6.846 -3.788 1.00 68.06 613 VAL A CA 1
ATOM 5046 C C . VAL A 1 613 ? -13.689 -5.823 -4.843 1.00 68.06 613 VAL A C 1
ATOM 5048 O O . VAL A 1 613 ? -14.768 -5.874 -5.428 1.00 68.06 613 VAL A O 1
ATOM 5051 N N . TYR A 1 614 ? -12.768 -4.914 -5.131 1.00 66.19 614 TYR A N 1
ATOM 5052 C CA . TYR A 1 614 ? -12.904 -3.946 -6.219 1.00 66.19 614 TYR A CA 1
ATOM 5053 C C . TYR A 1 614 ? -12.236 -4.473 -7.474 1.00 66.19 614 TYR A C 1
ATOM 5055 O O . TYR A 1 614 ? -11.095 -4.886 -7.366 1.00 66.19 614 TYR A O 1
ATOM 5063 N N . LEU A 1 615 ? -12.874 -4.419 -8.647 1.00 63.75 615 LEU A N 1
ATOM 5064 C CA . LEU A 1 615 ? -12.270 -4.826 -9.921 1.00 63.75 615 LEU A CA 1
ATOM 5065 C C . LEU A 1 615 ? -12.164 -3.648 -10.888 1.00 63.75 615 LEU A C 1
ATOM 5067 O O . LEU A 1 615 ? -13.119 -3.308 -11.575 1.00 63.75 615 LEU A O 1
ATOM 5071 N N . THR A 1 616 ? -10.968 -3.071 -11.009 1.00 56.69 616 THR A N 1
ATOM 5072 C CA . THR A 1 616 ? -10.712 -1.898 -11.873 1.00 56.69 616 THR A CA 1
ATOM 5073 C C . THR A 1 616 ? -9.636 -2.154 -12.926 1.00 56.69 616 THR A C 1
ATOM 5075 O O . THR A 1 616 ? -8.646 -2.823 -12.652 1.00 56.69 616 THR A O 1
ATOM 5078 N N . TYR A 1 617 ? -9.747 -1.500 -14.088 1.00 57.19 617 TYR A N 1
ATOM 5079 C CA . TYR A 1 617 ? -8.696 -1.447 -15.108 1.00 57.19 617 TYR A CA 1
ATOM 5080 C C . TYR A 1 617 ? -7.358 -0.874 -14.609 1.00 57.19 617 TYR A C 1
ATOM 5082 O O . TYR A 1 617 ? -7.289 -0.102 -13.649 1.00 57.19 617 TYR A O 1
ATOM 5090 N N . ALA A 1 618 ? -6.303 -1.203 -15.362 1.00 54.41 618 ALA A N 1
ATOM 5091 C CA . ALA A 1 618 ? -4.897 -0.986 -15.033 1.00 54.41 618 ALA A CA 1
ATOM 5092 C C . ALA A 1 618 ? -4.503 0.472 -14.736 1.00 54.41 618 ALA A C 1
ATOM 5094 O O . ALA A 1 618 ? -3.525 0.728 -14.037 1.00 54.41 618 ALA A O 1
ATOM 5095 N N . LEU A 1 619 ? -5.217 1.430 -15.325 1.00 60.31 619 LEU A N 1
ATOM 5096 C CA . LEU A 1 619 ? -4.804 2.834 -15.380 1.00 60.31 619 LEU A CA 1
ATOM 5097 C C . LEU A 1 619 ? -5.968 3.794 -15.119 1.00 60.31 619 LEU A C 1
ATOM 5099 O O . LEU A 1 619 ? -5.867 4.972 -15.451 1.00 60.31 619 LEU A O 1
ATOM 5103 N N . ASN A 1 620 ? -7.068 3.303 -14.541 1.00 58.25 620 ASN A N 1
ATOM 5104 C CA . ASN A 1 620 ? -8.215 4.158 -14.270 1.00 58.25 620 ASN A CA 1
ATOM 5105 C C . ASN A 1 620 ? -8.008 4.959 -12.978 1.00 58.25 620 ASN A C 1
ATOM 5107 O O . ASN A 1 620 ? -7.618 4.375 -11.959 1.00 58.25 620 ASN A O 1
ATOM 5111 N N . PRO A 1 621 ? -8.291 6.274 -12.996 1.00 57.28 621 PRO A N 1
ATOM 5112 C CA . PRO A 1 621 ? -8.344 7.075 -11.788 1.00 57.28 621 PRO A CA 1
ATOM 5113 C C . PRO A 1 621 ? -9.495 6.614 -10.898 1.00 57.28 621 PRO A C 1
ATOM 5115 O O . PRO A 1 621 ? -10.487 6.043 -11.352 1.00 57.28 621 PRO A O 1
ATOM 5118 N N . ASP A 1 622 ? -9.351 6.902 -9.615 1.00 54.88 622 ASP A N 1
ATOM 5119 C CA . ASP A 1 622 ? -10.184 6.347 -8.562 1.00 54.88 622 ASP A CA 1
ATOM 5120 C C . ASP A 1 622 ? -11.693 6.622 -8.693 1.00 54.88 622 ASP A C 1
ATOM 5122 O O . ASP A 1 622 ? -12.508 5.730 -8.468 1.00 54.88 622 ASP A O 1
ATOM 5126 N N . ARG A 1 623 ? -12.076 7.821 -9.148 1.00 55.03 623 ARG A N 1
ATOM 5127 C CA . ARG A 1 623 ? -13.481 8.175 -9.399 1.00 55.03 623 ARG A CA 1
ATOM 5128 C C . ARG A 1 623 ? -14.172 7.189 -10.348 1.00 55.03 623 ARG A C 1
ATOM 5130 O O . ARG A 1 623 ? -15.300 6.795 -10.092 1.00 55.03 623 ARG A O 1
ATOM 5137 N N . ILE A 1 624 ? -13.465 6.742 -11.387 1.00 51.25 624 ILE A N 1
ATOM 5138 C CA . ILE A 1 624 ? -13.983 5.797 -12.388 1.00 51.25 624 ILE A CA 1
ATOM 5139 C C . ILE A 1 624 ? -14.030 4.367 -11.817 1.00 51.25 624 ILE A C 1
ATOM 5141 O O . ILE A 1 624 ? -14.800 3.537 -12.284 1.00 51.25 624 ILE A O 1
ATOM 5145 N N . LYS A 1 625 ? -13.248 4.054 -10.774 1.00 55.28 625 LYS A N 1
ATOM 5146 C CA . LYS A 1 625 ? -13.259 2.728 -10.129 1.00 55.28 625 LYS A CA 1
ATOM 5147 C C . LYS A 1 625 ? -14.534 2.469 -9.334 1.00 55.28 625 LYS A C 1
ATOM 5149 O O . LYS A 1 625 ? -14.989 1.333 -9.268 1.00 55.28 625 LYS A O 1
ATOM 5154 N N . LYS A 1 626 ? -15.134 3.506 -8.752 1.00 50.75 626 LYS A N 1
ATOM 5155 C CA . LYS A 1 626 ? -16.434 3.383 -8.068 1.00 50.75 626 LYS A CA 1
ATOM 5156 C C . LYS A 1 626 ? -17.569 3.031 -9.032 1.00 50.75 626 LYS A C 1
ATOM 5158 O O . LYS A 1 626 ? -18.586 2.506 -8.609 1.00 50.75 626 LYS A O 1
ATOM 5163 N N . GLU A 1 627 ? -17.351 3.268 -10.323 1.00 48.00 627 GLU A N 1
ATOM 5164 C CA . GLU A 1 627 ? -18.241 2.892 -11.423 1.00 48.00 627 GLU A CA 1
ATOM 5165 C C . GLU A 1 627 ? -17.850 1.531 -12.050 1.00 48.00 627 GLU A C 1
ATOM 5167 O O . GLU A 1 627 ? -18.424 1.122 -13.058 1.00 48.00 627 GLU A O 1
ATOM 5172 N N . THR A 1 628 ? -16.860 0.819 -11.485 1.00 61.81 628 THR A N 1
ATOM 5173 C CA . THR A 1 628 ? -16.466 -0.541 -11.905 1.00 61.81 628 THR A CA 1
ATOM 5174 C C . THR A 1 628 ? -17.057 -1.628 -11.001 1.00 61.81 628 THR A C 1
ATOM 5176 O O . THR A 1 628 ? -17.682 -1.328 -9.991 1.00 61.81 628 THR A O 1
ATOM 5179 N N . PHE A 1 629 ? -16.900 -2.904 -11.377 1.00 63.09 629 PHE A N 1
ATOM 5180 C CA . PHE A 1 629 ? -17.463 -4.033 -10.631 1.00 63.09 629 PHE A CA 1
ATOM 5181 C C . PHE A 1 629 ? -16.942 -4.071 -9.189 1.00 63.09 629 PHE A C 1
ATOM 5183 O O . PHE A 1 629 ? -15.739 -4.206 -8.953 1.00 63.09 629 PHE A O 1
ATOM 5190 N N . VAL A 1 630 ? -17.874 -4.005 -8.241 1.00 66.44 630 VAL A N 1
ATOM 5191 C CA . VAL A 1 630 ? -17.633 -4.195 -6.813 1.00 66.44 630 VAL A CA 1
ATOM 5192 C C . VAL A 1 630 ? -18.318 -5.487 -6.397 1.00 66.44 630 VAL A C 1
ATOM 5194 O O . VAL A 1 630 ? -19.502 -5.683 -6.664 1.00 66.44 630 VAL A O 1
ATOM 5197 N N . LEU A 1 631 ? -17.560 -6.376 -5.769 1.00 66.44 631 LEU A N 1
ATOM 5198 C CA . LEU A 1 631 ? -18.095 -7.529 -5.063 1.00 66.44 631 LEU A CA 1
ATOM 5199 C C . LEU A 1 631 ? -18.161 -7.149 -3.589 1.00 66.44 631 LEU A C 1
ATOM 5201 O O . LEU A 1 631 ? -17.151 -7.194 -2.882 1.00 66.44 631 LEU A O 1
ATOM 5205 N N . ASP A 1 632 ? -19.349 -6.726 -3.178 1.00 60.81 632 ASP A N 1
ATOM 5206 C CA . ASP A 1 632 ? -19.702 -6.441 -1.794 1.00 60.81 632 ASP A CA 1
ATOM 5207 C C . ASP A 1 632 ? -20.697 -7.511 -1.343 1.00 60.81 632 ASP A C 1
ATOM 5209 O O . ASP A 1 632 ? -21.628 -7.822 -2.086 1.00 60.81 632 ASP A O 1
ATOM 5213 N N . TYR A 1 633 ? -20.461 -8.136 -0.188 1.00 57.56 633 TYR A N 1
ATOM 5214 C CA . TYR A 1 633 ? -21.401 -9.099 0.408 1.00 57.56 633 TYR A CA 1
ATOM 5215 C C . TYR A 1 633 ? -21.927 -10.184 -0.535 1.00 57.56 633 TYR A C 1
ATOM 5217 O O . TYR A 1 633 ? -23.118 -10.489 -0.610 1.00 57.56 633 TYR A O 1
ATOM 5225 N N . ALA A 1 634 ? -21.010 -10.828 -1.246 1.00 55.66 634 ALA A N 1
ATOM 5226 C CA . ALA A 1 634 ? -21.342 -11.976 -2.066 1.00 55.66 634 ALA A CA 1
ATOM 5227 C C . ALA A 1 634 ? -21.787 -13.167 -1.192 1.00 55.66 634 ALA A C 1
ATOM 5229 O O . ALA A 1 634 ? -20.957 -13.933 -0.705 1.00 55.66 634 ALA A O 1
ATOM 5230 N N . LEU A 1 635 ? -23.095 -13.349 -0.997 1.00 52.72 635 LEU A N 1
ATOM 5231 C CA . LEU A 1 635 ? -23.640 -14.609 -0.495 1.00 52.72 635 LEU A CA 1
ATOM 5232 C C . LEU A 1 635 ? -23.432 -15.689 -1.560 1.00 52.72 635 LEU A C 1
ATOM 5234 O O . LEU A 1 635 ? -23.805 -15.515 -2.721 1.00 52.72 635 LEU A O 1
ATOM 5238 N N . TYR A 1 636 ? -22.845 -16.818 -1.169 1.00 48.16 636 TYR A N 1
ATOM 5239 C CA . TYR A 1 636 ? -22.762 -17.982 -2.041 1.00 48.16 636 TYR A CA 1
ATOM 5240 C C . TYR A 1 636 ? -24.179 -18.499 -2.344 1.00 48.16 636 TYR A C 1
ATOM 5242 O O . TYR A 1 636 ? -24.817 -19.099 -1.480 1.00 48.16 636 TYR A O 1
ATOM 5250 N N . SER A 1 637 ? -24.676 -18.267 -3.565 1.00 50.44 637 SER A N 1
ATOM 5251 C CA . SER A 1 637 ? -25.877 -18.929 -4.090 1.00 50.44 637 SER A CA 1
ATOM 5252 C C . SER A 1 637 ? -25.471 -20.012 -5.102 1.00 50.44 637 SER A C 1
ATOM 5254 O O . SER A 1 637 ? -24.812 -19.699 -6.102 1.00 50.44 637 SER A O 1
ATOM 5256 N N . PRO A 1 638 ? -25.894 -21.273 -4.897 1.00 50.25 638 PRO A N 1
ATOM 5257 C CA . PRO A 1 638 ? -25.771 -22.336 -5.895 1.00 50.25 638 PRO A CA 1
ATOM 5258 C C . PRO A 1 638 ? -26.459 -22.008 -7.234 1.00 50.25 638 PRO A C 1
ATOM 5260 O O . PRO A 1 638 ? -26.057 -22.505 -8.278 1.00 50.25 638 PRO A O 1
ATOM 5263 N N . GLU A 1 639 ? -27.459 -21.126 -7.250 1.00 51.12 639 GLU A N 1
ATOM 5264 C CA . GLU A 1 639 ? -28.169 -20.753 -8.483 1.00 51.12 639 GLU A CA 1
ATOM 5265 C C . GLU A 1 639 ? -27.322 -19.815 -9.357 1.00 51.12 639 GLU A C 1
ATOM 5267 O O . GLU A 1 639 ? -27.341 -19.910 -10.583 1.00 51.12 639 GLU A O 1
ATOM 5272 N N . ILE A 1 640 ? -26.511 -18.948 -8.735 1.00 52.34 640 ILE A N 1
ATOM 5273 C CA . ILE A 1 640 ? -25.491 -18.149 -9.437 1.00 52.34 640 ILE A CA 1
ATOM 5274 C C . ILE A 1 640 ? -24.403 -19.073 -10.015 1.00 52.34 640 ILE A C 1
ATOM 5276 O O . ILE A 1 6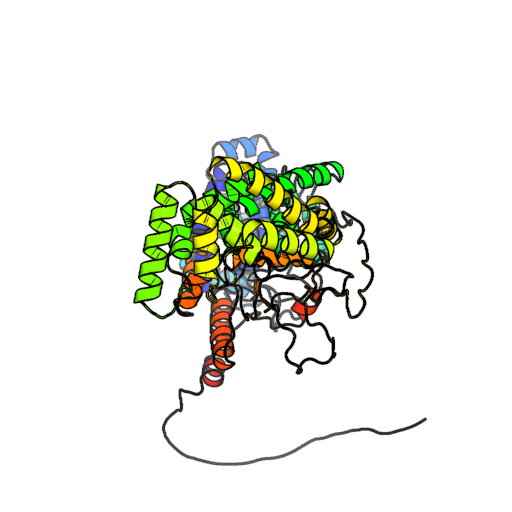40 ? -23.885 -18.816 -11.103 1.00 52.34 640 ILE A O 1
ATOM 5280 N N . PHE A 1 641 ? -24.085 -20.172 -9.322 1.00 47.06 641 PHE A N 1
ATOM 5281 C CA . PHE A 1 641 ? -23.144 -21.195 -9.788 1.00 47.06 641 PHE A CA 1
ATOM 5282 C C . PHE A 1 641 ? -23.642 -21.909 -11.057 1.00 47.06 641 PHE A C 1
ATOM 5284 O O . PHE A 1 641 ? -22.878 -22.031 -12.018 1.00 47.06 641 PHE A O 1
ATOM 5291 N N . ASP A 1 642 ? -24.925 -22.275 -11.114 1.00 49.44 642 ASP A N 1
ATOM 5292 C CA . ASP A 1 642 ? -25.539 -22.891 -12.299 1.00 49.44 642 ASP A CA 1
ATOM 5293 C C . ASP A 1 642 ? -25.670 -21.909 -13.481 1.00 49.44 642 ASP A C 1
ATOM 5295 O O . ASP A 1 642 ? -25.543 -22.303 -14.643 1.00 49.44 642 ASP A O 1
ATOM 5299 N N . LEU A 1 643 ? -25.852 -20.611 -13.206 1.00 48.75 643 LEU A N 1
ATOM 5300 C CA . LEU A 1 643 ? -25.931 -19.567 -14.237 1.00 48.75 643 LEU A CA 1
ATOM 5301 C C . LEU A 1 643 ? -24.577 -19.256 -14.900 1.00 48.75 643 LEU A C 1
ATOM 5303 O O . LEU A 1 643 ? -24.530 -18.942 -16.090 1.00 48.75 643 LEU A O 1
ATOM 5307 N N . ILE A 1 644 ? -23.477 -19.316 -14.139 1.00 44.34 644 ILE A N 1
ATOM 5308 C CA . ILE A 1 644 ? -22.123 -18.976 -14.619 1.00 44.34 644 ILE A CA 1
ATOM 5309 C C . ILE A 1 644 ? -21.422 -20.192 -15.256 1.00 44.34 644 ILE A C 1
ATOM 5311 O O . ILE A 1 644 ? -20.479 -20.022 -16.032 1.00 44.34 644 ILE A O 1
ATOM 5315 N N . ASN A 1 645 ? -21.896 -21.415 -14.990 1.00 40.28 645 ASN A N 1
ATOM 5316 C CA . ASN A 1 645 ? -21.275 -22.658 -15.450 1.00 40.28 645 ASN A CA 1
ATOM 5317 C C . ASN A 1 645 ? -22.292 -23.587 -16.160 1.00 40.28 645 ASN A C 1
ATOM 5319 O O . ASN A 1 645 ? -22.687 -24.620 -15.620 1.00 40.28 645 ASN A O 1
ATOM 5323 N N . PRO A 1 646 ? -22.698 -23.287 -17.411 1.00 40.03 646 PRO A N 1
ATOM 5324 C CA . PRO A 1 646 ? -23.756 -24.028 -18.115 1.00 40.03 646 PRO A CA 1
ATOM 5325 C C . PRO A 1 646 ? -23.371 -25.462 -18.538 1.00 40.03 646 PRO A C 1
ATOM 5327 O O . PRO A 1 646 ? -24.122 -26.130 -19.249 1.00 40.03 646 PRO A O 1
ATOM 5330 N N . THR A 1 647 ? -22.201 -25.967 -18.134 1.00 40.00 647 THR A N 1
ATOM 5331 C CA . THR A 1 647 ? -21.736 -27.324 -18.459 1.00 40.00 647 THR A CA 1
ATOM 5332 C C . THR A 1 647 ? -22.392 -28.414 -17.613 1.00 40.00 647 THR A C 1
ATOM 5334 O O . THR A 1 647 ? -22.320 -29.584 -17.990 1.00 40.00 647 THR A O 1
ATOM 5337 N N . HIS A 1 648 ? -23.113 -28.061 -16.547 1.00 35.28 648 HIS A N 1
ATOM 5338 C CA . HIS A 1 648 ? -24.046 -28.974 -15.894 1.00 35.28 648 HIS A CA 1
ATOM 5339 C C . HIS A 1 648 ? -25.434 -28.841 -16.518 1.00 35.28 648 HIS A C 1
ATOM 5341 O O . HIS A 1 648 ? -26.362 -28.281 -15.951 1.00 35.28 648 HIS A O 1
ATOM 5347 N N . SER A 1 649 ? -25.586 -29.396 -17.719 1.00 30.05 649 SER A N 1
ATOM 5348 C CA . SER A 1 649 ? -26.914 -29.762 -18.207 1.00 30.05 649 SER A CA 1
ATOM 5349 C C . SER A 1 649 ? -27.486 -30.839 -17.272 1.00 30.05 649 SER A C 1
ATOM 5351 O O . SER A 1 649 ? -26.873 -31.908 -17.173 1.00 30.05 649 SER A O 1
ATOM 5353 N N . PRO A 1 650 ? -28.648 -30.643 -16.620 1.00 32.56 650 PRO A N 1
ATOM 5354 C CA . PRO A 1 650 ? -29.375 -31.752 -16.029 1.00 32.56 650 PRO A CA 1
ATOM 5355 C C . PRO A 1 650 ? -29.889 -32.586 -17.201 1.00 32.56 650 PRO A C 1
ATOM 5357 O O . PRO A 1 650 ? -30.867 -32.250 -17.871 1.00 32.56 650 PRO A O 1
ATOM 5360 N N . THR A 1 651 ? -29.169 -33.653 -17.522 1.00 30.20 651 THR A N 1
ATOM 5361 C CA . THR A 1 651 ? -29.640 -34.634 -18.489 1.00 30.20 651 THR A CA 1
ATOM 5362 C C . THR A 1 651 ? -30.779 -35.415 -17.843 1.00 30.20 651 THR A C 1
ATOM 5364 O O . THR A 1 651 ? -30.544 -36.329 -17.066 1.00 30.20 651 THR A O 1
ATOM 5367 N N . THR A 1 652 ? -32.007 -35.056 -18.245 1.00 30.61 652 THR A N 1
ATOM 5368 C CA . THR A 1 652 ? -33.237 -35.885 -18.281 1.00 30.61 652 THR A CA 1
ATOM 5369 C C . THR A 1 652 ? -33.829 -36.327 -16.928 1.00 30.61 652 THR A C 1
ATOM 5371 O O . THR A 1 652 ? -33.112 -36.718 -16.028 1.00 30.61 652 THR A O 1
ATOM 5374 N N . SER A 1 653 ? -35.138 -36.397 -16.672 1.00 29.59 653 SER A N 1
ATOM 5375 C CA . SER A 1 653 ? -36.371 -36.026 -17.376 1.00 29.59 653 SER A CA 1
ATOM 5376 C C . SER A 1 653 ? -37.558 -36.415 -16.475 1.00 29.59 653 SER A C 1
ATOM 5378 O O . SER A 1 653 ? -37.611 -37.567 -16.057 1.00 29.59 653 SER A O 1
ATOM 5380 N N . SER A 1 654 ? -38.539 -35.528 -16.278 1.00 26.80 654 SER A N 1
ATOM 5381 C CA . SER A 1 654 ? -39.987 -35.842 -16.189 1.00 26.80 654 SER A CA 1
ATOM 5382 C C . SER A 1 654 ? -40.754 -34.527 -15.975 1.00 26.80 654 SER A C 1
ATOM 5384 O O . SER A 1 654 ? -40.695 -33.939 -14.904 1.00 26.80 654 SER A O 1
ATOM 5386 N N . LYS A 1 655 ? -41.271 -33.884 -17.030 1.00 28.67 655 LYS A N 1
ATOM 5387 C CA . LYS A 1 655 ? -42.680 -33.964 -17.474 1.00 28.67 655 LYS A CA 1
ATOM 5388 C C . LYS A 1 655 ? -43.719 -33.892 -16.338 1.00 28.67 655 LYS A C 1
ATOM 5390 O O . LYS A 1 655 ? -44.101 -34.929 -15.817 1.00 28.67 655 LYS A O 1
ATOM 5395 N N . SER A 1 656 ? -44.300 -32.708 -16.138 1.00 25.00 656 SER A N 1
ATOM 5396 C CA . SER A 1 656 ? -45.726 -32.457 -16.426 1.00 25.00 656 SER A CA 1
ATOM 5397 C C . SER A 1 656 ? -46.043 -30.957 -16.399 1.00 25.00 656 SER A C 1
ATOM 5399 O O . SER A 1 656 ? -45.748 -30.271 -15.426 1.00 25.00 656 SER A O 1
ATOM 5401 N N . LEU A 1 657 ? -46.652 -30.481 -17.486 1.00 30.41 657 LEU A N 1
ATOM 5402 C CA . LEU A 1 657 ? -47.312 -29.183 -17.614 1.00 30.41 657 LEU A CA 1
ATOM 5403 C C . LEU A 1 657 ? -48.434 -29.011 -16.572 1.00 30.41 657 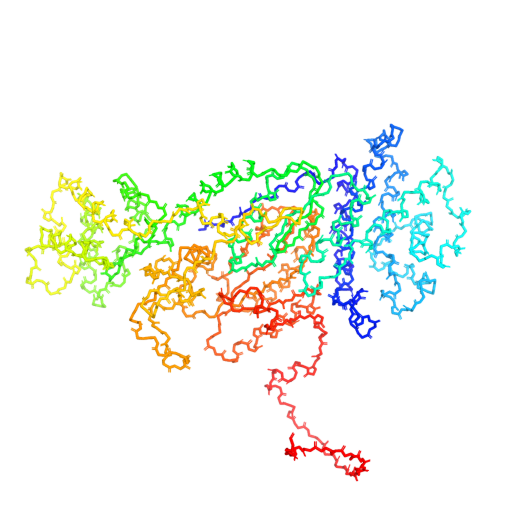LEU A C 1
ATOM 5405 O O . LEU A 1 657 ? -49.126 -29.981 -16.274 1.00 30.41 657 LEU A O 1
ATOM 5409 N N . ASN A 1 658 ? -48.722 -27.772 -16.158 1.00 24.23 658 ASN A N 1
ATOM 5410 C CA . ASN A 1 658 ? -49.960 -27.108 -16.588 1.00 24.23 658 ASN A CA 1
ATOM 5411 C C . ASN A 1 658 ? -49.992 -25.608 -16.274 1.00 24.23 658 ASN A C 1
ATOM 5413 O O . ASN A 1 658 ? -49.478 -25.127 -15.271 1.00 24.23 658 ASN A O 1
ATOM 5417 N N . ALA A 1 659 ? -50.601 -24.901 -17.218 1.00 26.75 659 ALA A N 1
ATOM 5418 C CA . ALA A 1 659 ? -50.749 -23.465 -17.318 1.00 26.75 659 ALA A CA 1
ATOM 5419 C C . ALA A 1 659 ? -51.794 -22.890 -16.351 1.00 26.75 659 ALA A C 1
ATOM 5421 O O . ALA A 1 659 ? -52.812 -23.524 -16.090 1.00 26.75 659 ALA A O 1
ATOM 5422 N N . THR A 1 660 ? -51.635 -21.617 -15.979 1.00 23.52 660 THR A N 1
ATOM 5423 C CA . THR A 1 660 ? -52.621 -20.574 -16.336 1.00 23.52 660 THR A CA 1
ATOM 5424 C C . THR A 1 660 ? -52.036 -19.158 -16.184 1.00 23.52 660 THR A C 1
ATOM 5426 O O . THR A 1 660 ? -51.354 -18.891 -15.197 1.00 23.52 660 THR A O 1
ATOM 5429 N N . PRO A 1 661 ? -52.285 -18.249 -17.148 1.00 41.94 661 PRO A N 1
ATOM 5430 C CA . PRO A 1 661 ? -51.969 -16.824 -17.069 1.00 41.94 661 PRO A CA 1
ATOM 5431 C C . PRO A 1 661 ? -53.207 -15.989 -16.682 1.00 41.94 661 PRO A C 1
ATOM 5433 O O . PRO A 1 661 ? -54.324 -16.373 -17.016 1.00 41.94 661 PRO A O 1
ATOM 5436 N N . ASN A 1 662 ? -53.005 -14.837 -16.031 1.00 24.00 662 ASN A N 1
ATOM 5437 C CA . ASN A 1 662 ? -53.834 -13.613 -16.102 1.00 24.00 662 ASN A CA 1
ATOM 5438 C C . ASN A 1 662 ? -53.100 -12.496 -15.318 1.00 24.00 662 ASN A C 1
ATOM 5440 O O . ASN A 1 662 ? -52.651 -12.750 -14.206 1.00 24.00 662 ASN A O 1
ATOM 5444 N N . LEU A 1 663 ? -52.722 -11.352 -15.923 1.00 26.38 663 LEU A N 1
ATOM 5445 C CA . LEU A 1 663 ? -53.545 -10.147 -16.214 1.00 26.38 663 LEU A CA 1
ATOM 5446 C C . LEU A 1 663 ? -54.183 -9.580 -14.931 1.00 26.38 663 LEU A C 1
ATOM 5448 O O . LEU A 1 663 ? -54.842 -10.326 -14.225 1.00 26.38 663 LEU A O 1
ATOM 5452 N N . ALA A 1 664 ? -54.108 -8.304 -14.549 1.00 26.25 664 ALA A N 1
ATOM 5453 C CA . ALA A 1 664 ? -53.671 -7.022 -15.120 1.00 26.25 664 ALA A CA 1
ATOM 5454 C C . ALA A 1 664 ? -53.397 -6.080 -13.905 1.00 26.25 664 ALA A C 1
ATOM 5456 O O . ALA A 1 664 ? -53.779 -6.428 -12.793 1.00 26.25 664 ALA A O 1
ATOM 5457 N N . SER A 1 665 ? -52.691 -4.947 -13.965 1.00 26.81 665 SER A N 1
ATOM 5458 C CA . SER A 1 665 ? -53.032 -3.676 -14.635 1.00 26.81 665 SER A CA 1
ATOM 5459 C C . SER A 1 665 ? -51.811 -2.731 -14.534 1.00 26.81 665 SER A C 1
ATOM 5461 O O . SER A 1 665 ? -51.272 -2.572 -13.444 1.00 26.81 665 SER A O 1
ATOM 5463 N N . THR A 1 666 ? -51.203 -2.241 -15.625 1.00 26.80 666 THR A N 1
ATOM 5464 C CA . THR A 1 666 ? -51.501 -0.973 -16.355 1.00 26.80 666 THR A CA 1
ATOM 5465 C C . THR A 1 666 ? -51.600 0.274 -15.456 1.00 26.80 666 THR A C 1
ATOM 5467 O O . THR A 1 666 ? -52.316 0.238 -14.468 1.00 26.80 666 THR A O 1
ATOM 5470 N N . GLY A 1 667 ? -50.992 1.427 -15.759 1.00 23.58 667 GLY A N 1
ATOM 5471 C CA . GLY A 1 667 ? -50.580 1.968 -17.062 1.00 23.58 667 GLY A CA 1
ATOM 5472 C C . GLY A 1 667 ? -49.378 2.928 -16.972 1.00 23.58 667 GLY A C 1
ATOM 5473 O O . GLY A 1 667 ? -49.060 3.442 -15.909 1.00 23.58 667 GLY A O 1
ATOM 5474 N N . ASN A 1 668 ? -48.552 2.988 -18.020 1.00 26.42 668 ASN A N 1
ATOM 5475 C CA . ASN A 1 668 ? -48.654 3.876 -19.195 1.00 26.42 668 ASN A CA 1
ATOM 5476 C C . ASN A 1 668 ? -48.282 5.340 -18.896 1.00 26.42 668 ASN A C 1
ATOM 5478 O O . ASN A 1 668 ? -49.072 6.057 -18.296 1.00 26.42 668 ASN A O 1
ATOM 5482 N N . LEU A 1 669 ? -47.162 5.815 -19.461 1.00 24.66 669 LEU A N 1
ATOM 5483 C CA . LEU A 1 669 ? -47.194 6.697 -20.642 1.00 24.66 669 LEU A CA 1
ATOM 5484 C C . LEU A 1 669 ? -45.784 7.043 -21.159 1.00 24.66 669 LEU A C 1
ATOM 5486 O O . LEU A 1 669 ? -44.947 7.611 -20.464 1.00 24.66 669 LEU A O 1
ATOM 5490 N N . LEU A 1 670 ? -45.573 6.713 -22.433 1.00 27.00 670 LEU A N 1
ATOM 5491 C CA . LEU A 1 670 ? -44.535 7.235 -23.319 1.00 27.00 670 LEU A CA 1
ATOM 5492 C C . LEU A 1 670 ? -44.918 8.641 -23.822 1.00 27.00 670 LEU A C 1
ATOM 5494 O O . LEU A 1 670 ? -46.073 8.883 -24.149 1.00 27.00 670 LEU A O 1
ATOM 5498 N N . GLN A 1 671 ? -43.904 9.506 -23.943 1.00 26.31 671 GLN A N 1
ATOM 5499 C CA . GLN A 1 671 ? -43.675 10.530 -24.984 1.00 26.31 671 GLN A CA 1
ATOM 5500 C C . GLN A 1 671 ? -44.882 11.189 -25.701 1.00 26.31 671 GLN A C 1
ATOM 5502 O O . GLN A 1 671 ? -45.509 10.551 -26.543 1.00 26.31 671 GLN A O 1
ATOM 5507 N N . LYS A 1 672 ? -45.018 12.527 -25.599 1.00 25.34 672 LYS A N 1
ATOM 5508 C CA . LYS A 1 672 ? -44.658 13.507 -26.666 1.00 25.34 672 LYS A CA 1
ATOM 5509 C C . LYS A 1 672 ? -45.149 14.946 -26.386 1.00 25.34 672 LYS A C 1
ATOM 5511 O O . LYS A 1 672 ? -46.320 15.160 -26.123 1.00 25.34 672 LYS A O 1
ATOM 5516 N N . ALA A 1 673 ? -44.228 15.878 -26.661 1.00 25.44 673 ALA A N 1
ATOM 5517 C CA . ALA A 1 673 ? -44.380 17.145 -27.397 1.00 25.44 673 ALA A CA 1
ATOM 5518 C C . ALA A 1 673 ? -45.004 18.411 -26.750 1.00 25.44 673 ALA A C 1
ATOM 5520 O O . ALA A 1 673 ? -46.183 18.469 -26.429 1.00 25.44 673 ALA A O 1
ATOM 5521 N N . SER A 1 674 ? -44.167 19.462 -26.786 1.00 27.89 674 SER A N 1
ATOM 5522 C CA . SER A 1 674 ? -44.440 20.867 -27.151 1.00 27.89 674 SER A CA 1
ATOM 5523 C C . SER A 1 674 ? -45.404 21.718 -26.317 1.00 27.89 674 SER A C 1
ATOM 5525 O O . SER A 1 674 ? -46.611 21.699 -26.542 1.00 27.89 674 SER A O 1
ATOM 5527 N N . SER A 1 675 ? -44.800 22.622 -25.542 1.00 36.28 675 SER A N 1
ATOM 5528 C CA . SER A 1 675 ? -45.009 24.078 -25.620 1.00 36.28 675 SER A CA 1
ATOM 5529 C C . SER A 1 675 ? -43.748 24.786 -25.145 1.00 36.28 675 SER A C 1
ATOM 5531 O O . SER A 1 675 ? -43.280 24.384 -24.053 1.00 36.28 675 SER A O 1
#